Protein AF-A0A8K0EGM2-F1 (afdb_monomer_lite)

Radius of gyration: 23.29 Å; chains: 1; bounding box: 53×52×66 Å

Structure (mmCIF, N/CA/C/O backbone):
data_AF-A0A8K0EGM2-F1
#
_entry.id   AF-A0A8K0EGM2-F1
#
loop_
_atom_site.group_PDB
_atom_site.id
_atom_site.type_symbol
_atom_site.label_atom_id
_atom_site.label_alt_id
_atom_site.label_comp_id
_atom_site.label_asym_id
_atom_site.label_entity_id
_atom_site.label_seq_id
_atom_site.pdbx_PDB_ins_code
_atom_site.Cartn_x
_atom_site.Cartn_y
_atom_site.Cartn_z
_atom_site.occupancy
_atom_site.B_iso_or_equiv
_atom_site.auth_seq_id
_atom_site.auth_comp_id
_atom_site.auth_asym_id
_atom_site.auth_atom_id
_atom_site.pdbx_PDB_model_num
ATOM 1 N N . MET A 1 1 ? 12.859 -25.794 12.301 1.00 21.45 1 MET A N 1
ATOM 2 C CA . MET A 1 1 ? 13.015 -24.979 13.523 1.00 21.45 1 MET A CA 1
ATOM 3 C C . MET A 1 1 ? 12.259 -23.668 13.299 1.00 21.45 1 MET A C 1
ATOM 5 O O . MET A 1 1 ? 12.673 -22.890 12.458 1.00 21.45 1 MET A O 1
ATOM 9 N N . THR A 1 2 ? 11.108 -23.520 13.972 1.00 23.45 2 THR A N 1
ATOM 10 C CA . THR A 1 2 ? 10.285 -22.299 14.176 1.00 23.45 2 THR A CA 1
ATOM 11 C C . THR A 1 2 ? 9.941 -21.400 12.979 1.00 23.45 2 THR A C 1
ATOM 13 O O . THR A 1 2 ? 10.702 -20.510 12.618 1.00 23.45 2 THR A O 1
ATOM 16 N N . ILE A 1 3 ? 8.717 -21.601 12.475 1.00 27.25 3 ILE A N 1
ATOM 17 C CA . ILE A 1 3 ? 7.708 -20.589 12.113 1.00 27.25 3 ILE A CA 1
ATOM 18 C C . ILE A 1 3 ? 8.224 -19.147 12.317 1.00 27.25 3 ILE A C 1
ATOM 20 O O . ILE A 1 3 ? 8.281 -18.659 13.448 1.00 27.25 3 ILE A O 1
ATOM 24 N N . GLN A 1 4 ? 8.586 -18.441 11.242 1.00 35.38 4 GLN A N 1
ATOM 25 C CA . GLN A 1 4 ? 8.653 -16.978 11.283 1.00 35.38 4 GLN A CA 1
ATOM 26 C C . GLN A 1 4 ? 7.214 -16.470 11.344 1.00 35.38 4 GLN A C 1
ATOM 28 O O . GLN A 1 4 ? 6.515 -16.323 10.349 1.00 35.38 4 GLN A O 1
ATOM 33 N N . HIS A 1 5 ? 6.767 -16.366 12.589 1.00 42.16 5 HIS A N 1
ATOM 34 C CA . HIS A 1 5 ? 5.415 -16.099 13.028 1.00 42.16 5 HIS A CA 1
ATOM 35 C C . HIS A 1 5 ? 4.854 -14.791 12.475 1.00 42.16 5 HIS A C 1
ATOM 37 O O . HIS A 1 5 ? 5.473 -13.734 12.600 1.00 42.16 5 HIS A O 1
ATOM 43 N N . PHE A 1 6 ? 3.592 -14.862 12.052 1.00 48.81 6 PHE A N 1
ATOM 44 C CA . PHE A 1 6 ? 2.594 -13.849 12.383 1.00 48.81 6 PHE A CA 1
ATOM 45 C C . PHE A 1 6 ? 2.884 -13.251 13.757 1.00 48.81 6 PHE A C 1
ATOM 47 O O . PHE A 1 6 ? 2.692 -13.910 14.777 1.00 48.81 6 PHE A O 1
ATOM 54 N N . ASN A 1 7 ? 3.373 -12.014 13.800 1.00 57.53 7 ASN A N 1
ATOM 55 C CA . ASN A 1 7 ? 3.611 -11.332 15.063 1.00 57.53 7 ASN A CA 1
ATOM 56 C C . ASN A 1 7 ? 2.659 -10.149 15.236 1.00 57.53 7 ASN A C 1
ATOM 58 O O . ASN A 1 7 ? 3.058 -9.034 15.564 1.00 57.53 7 ASN A O 1
ATOM 62 N N . THR A 1 8 ? 1.363 -10.424 15.076 1.00 61.47 8 THR A N 1
ATOM 63 C CA . THR A 1 8 ? 0.321 -9.609 15.711 1.00 61.47 8 THR A CA 1
ATOM 64 C C . THR A 1 8 ? 0.421 -9.684 17.226 1.00 61.47 8 THR A C 1
ATOM 66 O O . THR A 1 8 ? -0.061 -8.772 17.889 1.00 61.47 8 THR A O 1
ATOM 69 N N . SER A 1 9 ? 1.108 -10.698 17.779 1.00 68.06 9 SER A N 1
ATOM 70 C CA . SER A 1 9 ? 1.248 -10.862 19.222 1.00 68.06 9 SER A CA 1
ATOM 71 C C . SER A 1 9 ? 1.725 -9.582 19.894 1.00 68.06 9 SER A C 1
ATOM 73 O O . SER A 1 9 ? 1.081 -9.145 20.833 1.00 68.06 9 SER A O 1
ATOM 75 N N . ARG A 1 10 ? 2.733 -8.885 19.361 1.00 69.69 10 ARG A N 1
ATOM 76 C CA . ARG A 1 10 ? 3.215 -7.627 19.957 1.00 69.69 10 ARG A CA 1
ATOM 77 C C . ARG A 1 10 ? 2.429 -6.382 19.535 1.00 69.69 10 ARG A C 1
ATOM 79 O O . ARG A 1 10 ? 2.494 -5.362 20.216 1.00 69.69 10 ARG A O 1
ATOM 86 N N . ASN A 1 11 ? 1.684 -6.454 18.436 1.00 70.75 11 ASN A N 1
ATOM 87 C CA . ASN A 1 11 ? 0.958 -5.316 17.868 1.00 70.75 11 ASN A CA 1
ATOM 88 C C . ASN A 1 11 ? -0.487 -5.196 18.365 1.00 70.75 11 ASN A C 1
ATOM 90 O O . ASN A 1 11 ? -1.024 -4.092 18.406 1.00 70.75 11 ASN A O 1
ATOM 94 N N . PHE A 1 12 ? -1.092 -6.320 18.742 1.00 78.56 12 PHE A N 1
ATOM 95 C CA . PHE A 1 12 ? -2.484 -6.448 19.153 1.00 78.56 12 PHE A CA 1
ATOM 96 C C . PHE A 1 12 ? -2.566 -7.366 20.373 1.00 78.56 12 PHE A C 1
ATOM 98 O O . PHE A 1 12 ? -3.042 -8.498 20.288 1.00 78.56 12 PHE A O 1
ATOM 105 N N . VAL A 1 13 ? -2.057 -6.886 21.505 1.00 79.19 13 VAL A N 1
ATOM 106 C CA . VAL A 1 13 ? -2.105 -7.592 22.791 1.00 79.19 13 VAL A CA 1
ATOM 107 C C . VAL A 1 13 ? -3.418 -7.269 23.479 1.00 79.19 13 VAL A C 1
ATOM 109 O O . VAL A 1 13 ? -3.802 -6.100 23.497 1.00 79.19 13 VAL A O 1
ATOM 112 N N . TYR A 1 14 ? -4.077 -8.256 24.086 1.00 81.38 14 TYR A N 1
ATOM 113 C CA . TYR A 1 14 ? -5.216 -7.992 24.967 1.00 81.38 14 TYR A CA 1
ATOM 114 C C . TYR A 1 14 ? -4.829 -6.997 26.063 1.00 81.38 14 TYR A C 1
ATOM 116 O O . TYR A 1 14 ? -3.821 -7.175 26.748 1.00 81.38 14 TYR A O 1
ATOM 124 N N . PHE A 1 15 ? -5.629 -5.947 26.245 1.00 80.31 15 PHE A N 1
ATOM 125 C CA . PHE A 1 15 ? -5.370 -4.959 27.288 1.00 80.31 15 PHE A CA 1
ATOM 126 C C . PHE A 1 15 ? -5.405 -5.586 28.690 1.00 80.31 15 PHE A C 1
ATOM 128 O O . PHE A 1 15 ? -4.570 -5.239 29.525 1.00 80.31 15 PHE A O 1
ATOM 135 N N . ALA A 1 16 ? -6.278 -6.575 28.908 1.00 80.06 16 ALA A N 1
ATOM 136 C CA . ALA A 1 16 ? -6.346 -7.362 30.140 1.00 80.06 16 ALA A CA 1
ATOM 137 C C . ALA A 1 16 ? -4.991 -7.973 30.560 1.00 80.06 16 ALA A C 1
ATOM 139 O O . ALA A 1 16 ? -4.687 -8.044 31.749 1.00 80.06 16 ALA A O 1
ATOM 140 N N . ASP A 1 17 ? -4.127 -8.321 29.601 1.00 79.75 17 ASP A N 1
ATOM 141 C CA . ASP A 1 17 ? -2.829 -8.952 29.867 1.00 79.75 17 ASP A CA 1
ATOM 142 C C . ASP A 1 17 ? -1.686 -7.920 30.049 1.00 79.75 17 ASP A C 1
ATOM 144 O O . ASP A 1 17 ? -0.503 -8.282 30.051 1.00 79.75 17 ASP A O 1
ATOM 148 N N . MET A 1 18 ? -1.986 -6.614 30.151 1.00 77.31 18 MET A N 1
ATOM 149 C CA . MET A 1 18 ? -0.977 -5.548 30.054 1.00 77.31 18 MET A CA 1
ATOM 150 C C . MET A 1 18 ? 0.132 -5.634 31.113 1.00 77.31 18 MET A C 1
ATOM 152 O O . MET A 1 18 ? 1.317 -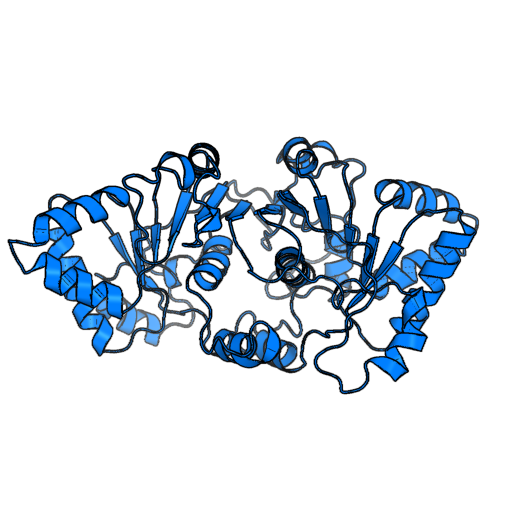5.592 30.766 1.00 77.31 18 MET A O 1
ATOM 156 N N . GLU A 1 19 ? -0.214 -5.732 32.399 1.00 76.19 19 GLU A N 1
ATOM 157 C CA . GLU A 1 19 ? 0.781 -5.728 33.486 1.00 76.19 19 GLU A CA 1
ATOM 158 C C . GLU A 1 19 ? 1.585 -7.038 33.539 1.00 76.19 19 GLU A C 1
ATOM 160 O O . GLU A 1 19 ? 2.807 -7.022 33.733 1.00 76.19 19 GLU A O 1
ATOM 165 N N . GLU A 1 20 ? 0.941 -8.173 33.249 1.00 75.56 20 GLU A N 1
ATOM 166 C CA . GLU A 1 20 ? 1.616 -9.465 33.128 1.00 75.56 20 GLU A CA 1
ATOM 167 C C . GLU A 1 20 ? 2.654 -9.433 31.992 1.00 75.56 20 GLU A C 1
ATOM 169 O O . GLU A 1 20 ? 3.824 -9.785 32.188 1.00 75.56 20 GLU A O 1
ATOM 174 N N . ASN A 1 21 ? 2.275 -8.917 30.820 1.00 74.62 21 ASN A N 1
ATOM 175 C CA . ASN A 1 21 ? 3.163 -8.829 29.664 1.00 74.62 21 ASN A CA 1
ATOM 176 C C . ASN A 1 21 ? 4.283 -7.805 29.854 1.00 74.62 21 ASN A C 1
ATOM 178 O O . ASN A 1 21 ? 5.416 -8.055 29.441 1.00 74.62 21 ASN A O 1
ATOM 182 N N . LYS A 1 22 ? 4.029 -6.685 30.536 1.00 70.69 22 LYS A N 1
ATOM 183 C CA . LYS A 1 22 ? 5.057 -5.685 30.871 1.00 70.69 22 LYS A CA 1
ATOM 184 C C . LYS A 1 22 ? 6.205 -6.298 31.673 1.00 70.69 22 LYS A C 1
ATOM 186 O O . LYS A 1 22 ? 7.367 -6.006 31.395 1.00 70.69 22 LYS A O 1
ATOM 191 N N . SER A 1 23 ? 5.910 -7.180 32.627 1.00 68.12 23 SER A N 1
ATOM 192 C CA . SER A 1 23 ? 6.939 -7.866 33.420 1.00 68.12 23 SER A CA 1
ATOM 193 C C . SER A 1 23 ? 7.681 -8.954 32.621 1.00 68.12 23 SER A C 1
ATOM 195 O O . SER A 1 23 ? 8.916 -9.010 32.646 1.00 68.12 23 SER A O 1
ATOM 197 N N . LYS A 1 24 ? 6.954 -9.771 31.844 1.00 69.06 24 LYS A N 1
ATOM 198 C CA . LYS A 1 24 ? 7.506 -10.873 31.033 1.00 69.06 24 LYS A CA 1
ATOM 199 C C . LYS A 1 24 ? 8.344 -10.387 29.848 1.00 69.06 24 LYS A C 1
ATOM 201 O O . LYS A 1 24 ? 9.405 -10.946 29.562 1.00 69.06 24 LYS A O 1
ATOM 206 N N . CYS A 1 25 ? 7.894 -9.336 29.168 1.00 68.38 25 CYS A N 1
ATOM 207 C CA . CYS A 1 25 ? 8.502 -8.827 27.939 1.00 68.38 25 CYS A CA 1
ATOM 208 C C . CYS A 1 25 ? 9.666 -7.858 28.185 1.00 68.38 25 CYS A C 1
ATOM 210 O O . CYS A 1 25 ? 10.488 -7.679 27.292 1.00 68.38 25 CYS A O 1
ATOM 212 N N . ARG A 1 26 ? 9.805 -7.296 29.396 1.00 63.25 26 ARG A N 1
ATOM 213 C CA . ARG A 1 26 ? 10.964 -6.471 29.790 1.00 63.25 26 ARG A CA 1
ATOM 214 C C . ARG A 1 26 ? 12.250 -7.292 29.984 1.00 63.25 26 ARG A C 1
ATOM 216 O O . ARG A 1 26 ? 13.336 -6.729 29.928 1.00 63.25 26 ARG A O 1
ATOM 223 N N . ARG A 1 27 ? 12.138 -8.612 30.200 1.00 55.00 27 ARG A N 1
ATOM 224 C CA . ARG A 1 27 ? 13.260 -9.519 30.531 1.00 55.00 27 ARG A CA 1
ATOM 225 C C . ARG A 1 27 ? 13.715 -10.450 29.392 1.00 55.00 27 ARG A C 1
ATOM 227 O O . ARG A 1 27 ? 14.748 -11.094 29.536 1.00 55.00 27 ARG A O 1
ATOM 234 N N . ARG A 1 28 ? 12.985 -10.565 28.271 1.00 54.44 28 ARG A N 1
ATOM 235 C CA . ARG A 1 28 ? 13.264 -11.554 27.200 1.00 54.44 28 ARG A CA 1
ATOM 236 C C . ARG A 1 28 ? 13.494 -10.904 25.829 1.00 54.44 28 ARG A C 1
ATOM 238 O O . ARG A 1 28 ? 12.713 -10.058 25.413 1.00 54.44 28 ARG A O 1
ATOM 245 N N . LYS A 1 29 ? 14.509 -11.378 25.082 1.00 53.41 29 LYS A N 1
ATOM 246 C CA . LYS A 1 29 ? 14.828 -10.937 23.699 1.00 53.41 29 LYS A CA 1
ATOM 247 C C . LYS A 1 29 ? 13.751 -11.295 22.656 1.00 53.41 29 LYS A C 1
ATOM 249 O O . LYS A 1 29 ? 13.671 -10.635 21.629 1.00 53.41 29 LYS A O 1
ATOM 254 N N . LYS A 1 30 ? 12.914 -12.309 22.913 1.00 57.31 30 LYS A N 1
ATOM 255 C CA . LYS A 1 30 ? 11.720 -12.652 22.118 1.00 57.31 30 LYS A CA 1
ATOM 256 C C . LYS A 1 30 ? 10.525 -12.746 23.066 1.00 57.31 30 LYS A C 1
ATOM 258 O O . LYS A 1 30 ? 10.491 -13.636 23.913 1.00 57.31 30 LYS A O 1
ATOM 263 N N . CYS A 1 31 ? 9.584 -11.811 22.964 1.00 63.56 31 CYS A N 1
ATOM 264 C CA . CYS A 1 31 ? 8.329 -11.861 23.715 1.00 63.56 31 CYS A CA 1
ATOM 265 C C . CYS A 1 31 ? 7.181 -12.179 22.756 1.00 63.56 31 CYS A C 1
ATOM 267 O O . CYS A 1 31 ? 7.051 -11.526 21.720 1.00 63.56 31 CYS A O 1
ATOM 269 N N . VAL A 1 32 ? 6.427 -13.220 23.113 1.00 68.44 32 VAL A N 1
ATOM 270 C CA . VAL A 1 32 ? 5.263 -13.744 22.397 1.00 68.44 32 VAL A CA 1
ATOM 271 C C . VAL A 1 32 ? 4.085 -13.644 23.354 1.00 68.44 32 VAL A C 1
ATOM 273 O O . VAL A 1 32 ? 4.168 -14.105 24.492 1.00 68.44 32 VAL A O 1
ATOM 276 N N . THR A 1 33 ? 3.019 -13.017 22.892 1.00 74.06 33 THR A N 1
ATOM 277 C CA . THR A 1 33 ? 1.815 -12.682 23.662 1.00 74.06 33 THR A CA 1
ATOM 278 C C . THR A 1 33 ? 0.574 -13.253 22.977 1.00 74.06 33 THR A C 1
ATOM 280 O O . THR A 1 33 ? 0.614 -13.673 21.819 1.00 74.06 33 THR A O 1
ATOM 283 N N . LYS A 1 34 ? -0.551 -13.326 23.690 1.00 80.81 34 LYS A N 1
ATOM 284 C CA . LYS A 1 34 ? -1.825 -13.701 23.066 1.00 80.81 34 LYS A CA 1
ATOM 285 C C . LYS A 1 34 ? -2.393 -12.508 22.298 1.00 80.81 34 LYS A C 1
ATOM 287 O O . LYS A 1 34 ? -2.185 -11.359 22.683 1.00 80.81 34 LYS A O 1
ATOM 292 N N . THR A 1 35 ? -3.108 -12.793 21.216 1.00 83.50 35 THR A N 1
ATOM 293 C CA . THR A 1 35 ? -3.730 -11.780 20.358 1.00 83.50 35 THR A CA 1
ATOM 294 C C . THR A 1 35 ? -5.075 -12.278 19.823 1.00 83.50 35 THR A C 1
ATOM 296 O O . THR A 1 35 ? -5.180 -13.466 19.503 1.00 83.50 35 THR A O 1
ATOM 299 N N . PRO A 1 36 ? -6.103 -11.412 19.721 1.00 84.62 36 PRO A N 1
ATOM 300 C CA . PRO A 1 36 ? -7.358 -11.753 19.049 1.00 84.62 36 PRO A CA 1
ATOM 301 C C . PRO A 1 36 ? -7.232 -11.724 17.519 1.00 84.62 36 PRO A C 1
ATOM 303 O O . PRO A 1 36 ? -8.110 -12.221 16.817 1.00 84.62 36 PRO A O 1
ATOM 306 N N . VAL A 1 37 ? -6.155 -11.141 16.981 1.00 84.56 37 VAL A N 1
ATOM 307 C CA . VAL A 1 37 ? -6.003 -10.895 15.545 1.00 84.56 37 VAL A CA 1
ATOM 308 C C . VAL A 1 37 ? -5.288 -12.067 14.889 1.00 84.56 37 VAL A C 1
ATOM 310 O O . VAL A 1 37 ? -4.094 -12.298 15.104 1.00 84.56 37 VAL A O 1
ATOM 313 N N . ARG A 1 38 ? -6.048 -12.799 14.076 1.00 84.12 38 ARG A N 1
ATOM 314 C CA . ARG A 1 38 ? -5.552 -13.858 13.195 1.00 84.12 38 ARG A CA 1
ATOM 315 C C . ARG A 1 38 ? -5.064 -13.261 11.875 1.00 84.12 38 ARG A C 1
ATOM 317 O O . ARG A 1 38 ? -5.090 -12.050 11.682 1.00 84.12 38 ARG A O 1
ATOM 324 N N . HIS A 1 39 ? -4.612 -14.124 10.981 1.00 74.31 39 HIS A N 1
ATOM 325 C CA . HIS A 1 39 ? -4.304 -13.744 9.614 1.00 74.31 39 HIS A CA 1
ATOM 326 C C . HIS A 1 39 ? -5.524 -13.910 8.701 1.00 74.31 39 HIS A C 1
ATOM 328 O O . HIS A 1 39 ? -6.290 -14.862 8.871 1.00 74.31 39 HIS A O 1
ATOM 334 N N . TYR A 1 40 ? -5.665 -13.026 7.717 1.00 79.56 40 TYR A N 1
ATOM 335 C CA . TYR A 1 40 ? -6.781 -12.978 6.773 1.00 79.56 40 TYR A CA 1
ATOM 336 C C . TYR A 1 40 ? -6.266 -12.822 5.338 1.00 79.56 40 TYR A C 1
ATOM 338 O O . TYR A 1 40 ? -5.202 -12.253 5.111 1.00 79.56 40 TYR A O 1
ATOM 346 N N . ARG A 1 41 ? -7.012 -13.332 4.352 1.00 74.25 41 ARG A N 1
ATOM 347 C CA . ARG A 1 41 ? -6.594 -13.253 2.946 1.00 74.25 41 ARG A CA 1
ATOM 348 C C . ARG A 1 41 ? -6.814 -11.843 2.399 1.00 74.25 41 ARG A C 1
ATOM 350 O O . ARG A 1 41 ? -5.895 -11.247 1.852 1.00 74.25 41 ARG A O 1
ATOM 357 N N . THR A 1 42 ? -8.004 -11.284 2.578 1.00 76.25 42 THR A N 1
ATOM 358 C CA . THR A 1 42 ? -8.340 -9.936 2.100 1.00 76.25 42 THR A CA 1
ATOM 359 C C . THR A 1 42 ? -8.712 -9.017 3.255 1.00 76.25 42 THR A C 1
ATOM 361 O O . THR A 1 42 ? -9.523 -9.364 4.114 1.00 76.25 42 THR A O 1
ATOM 364 N N . CYS A 1 43 ? -8.129 -7.820 3.275 1.00 85.00 43 CYS A N 1
ATOM 365 C CA . CYS A 1 43 ? -8.437 -6.806 4.271 1.00 85.00 43 CYS A CA 1
ATOM 366 C C . CYS A 1 43 ? -8.792 -5.470 3.626 1.00 85.00 43 CYS A C 1
ATOM 368 O O . CYS A 1 43 ? -8.057 -4.981 2.770 1.00 85.00 43 CYS A O 1
ATOM 370 N N . ALA A 1 44 ? -9.869 -4.841 4.095 1.00 85.25 44 ALA A N 1
ATOM 371 C CA . ALA A 1 44 ? -10.192 -3.460 3.755 1.00 85.25 44 ALA A CA 1
ATOM 372 C C . ALA A 1 44 ? -9.792 -2.531 4.901 1.00 85.25 44 ALA A C 1
ATOM 374 O O . ALA A 1 44 ? -10.122 -2.783 6.062 1.00 85.25 44 ALA A O 1
ATOM 375 N N . ILE A 1 45 ? -9.115 -1.433 4.576 1.00 85.81 45 ILE A N 1
ATOM 376 C CA . ILE A 1 45 ? -8.816 -0.362 5.527 1.00 85.81 45 ILE A CA 1
ATOM 377 C C . ILE A 1 45 ? -9.618 0.868 5.122 1.00 85.81 45 ILE A C 1
ATOM 379 O O . ILE A 1 45 ? -9.361 1.484 4.086 1.00 85.81 45 ILE A O 1
ATOM 383 N N . VAL A 1 46 ? -10.591 1.224 5.959 1.00 82.94 46 VAL A N 1
ATOM 384 C CA . VAL A 1 46 ? -11.582 2.264 5.671 1.00 82.94 46 VAL A CA 1
ATOM 385 C C . VAL A 1 46 ? -11.264 3.508 6.493 1.00 82.94 46 VAL A C 1
ATOM 387 O O . VAL A 1 46 ? -11.417 3.525 7.717 1.00 82.94 46 VAL A O 1
ATOM 390 N N . GLY A 1 47 ? -10.778 4.548 5.813 1.00 76.19 47 GLY A N 1
ATOM 391 C CA . GLY A 1 47 ? -10.577 5.872 6.398 1.00 76.19 47 GLY A CA 1
ATOM 392 C C . GLY A 1 47 ? -11.881 6.669 6.528 1.00 76.19 47 GLY A C 1
ATOM 393 O O . GLY A 1 47 ? -12.934 6.250 6.066 1.00 76.19 47 GLY A O 1
ATOM 394 N N . ASN A 1 48 ? -11.793 7.863 7.121 1.00 73.88 48 ASN A N 1
ATOM 395 C CA . ASN A 1 48 ? -12.964 8.703 7.433 1.00 73.88 48 ASN A CA 1
ATOM 396 C C . ASN A 1 48 ? -13.131 9.861 6.432 1.00 73.88 48 ASN A C 1
ATOM 398 O O . ASN A 1 48 ? -13.635 10.925 6.785 1.00 73.88 48 ASN A O 1
ATOM 402 N N . GLY A 1 49 ? -12.600 9.711 5.217 1.00 59.75 49 GLY A N 1
ATOM 403 C CA . GLY A 1 49 ? -12.651 10.753 4.193 1.00 59.75 49 GLY A CA 1
ATOM 404 C C . GLY A 1 49 ? -14.060 10.905 3.622 1.00 59.75 49 GLY A C 1
ATOM 405 O O . GLY A 1 49 ? -14.711 9.912 3.313 1.00 59.75 49 GLY A O 1
ATOM 406 N N . GLY A 1 50 ? -14.512 12.146 3.425 1.00 57.41 50 GLY A N 1
ATOM 407 C CA . GLY A 1 50 ? -15.847 12.443 2.888 1.00 57.41 50 GLY A CA 1
ATOM 408 C C . GLY A 1 50 ? -16.091 11.975 1.447 1.00 57.41 50 GLY A C 1
ATOM 409 O O . GLY A 1 50 ? -17.231 12.014 1.007 1.00 57.41 50 GLY A O 1
ATOM 410 N N . ILE A 1 51 ? -15.067 11.504 0.718 1.00 54.59 51 ILE A N 1
ATOM 411 C CA . ILE A 1 51 ? -15.244 10.946 -0.637 1.00 54.59 51 ILE A CA 1
ATOM 412 C C . ILE A 1 51 ? -16.088 9.672 -0.647 1.00 54.59 51 ILE A C 1
ATOM 414 O O . ILE A 1 51 ? -16.667 9.330 -1.671 1.00 54.59 51 ILE A O 1
ATOM 418 N N . LEU A 1 52 ? -16.150 8.957 0.480 1.00 59.44 52 LEU A N 1
ATOM 419 C CA . LEU A 1 52 ? -16.973 7.759 0.557 1.00 59.44 52 LEU A CA 1
ATOM 420 C C . LEU A 1 52 ? -18.457 8.105 0.394 1.00 59.44 52 LEU A C 1
ATOM 422 O O . LEU A 1 52 ? -19.207 7.261 -0.078 1.00 59.44 52 LEU A O 1
ATOM 426 N N . LEU A 1 53 ? -18.876 9.336 0.701 1.00 68.69 53 LEU A N 1
ATOM 427 C CA . LEU A 1 53 ? -20.263 9.767 0.546 1.00 68.69 53 LEU A CA 1
ATOM 428 C C . LEU A 1 53 ? -20.717 9.652 -0.915 1.00 68.69 53 LEU A C 1
ATOM 430 O O . LEU A 1 53 ? -20.094 10.205 -1.819 1.00 68.69 53 LEU A O 1
ATOM 434 N N . ASN A 1 54 ? -21.833 8.957 -1.127 1.00 69.25 54 ASN A N 1
ATOM 435 C CA . ASN A 1 54 ? -22.408 8.604 -2.426 1.00 69.25 54 ASN A CA 1
ATOM 436 C C . ASN A 1 54 ? -21.523 7.709 -3.319 1.00 69.25 54 ASN A C 1
ATOM 438 O O . ASN A 1 54 ? -21.832 7.536 -4.500 1.00 69.25 54 ASN A O 1
ATOM 442 N N . SER A 1 55 ? -20.449 7.114 -2.792 1.00 71.88 55 SER A N 1
ATOM 443 C CA . SER A 1 55 ? -19.558 6.225 -3.557 1.00 71.88 55 SER A CA 1
ATOM 444 C C . SER A 1 55 ? -20.185 4.869 -3.888 1.00 71.88 55 SER A C 1
ATOM 446 O O . SER A 1 55 ? -19.795 4.230 -4.864 1.00 71.88 55 SER A O 1
ATOM 448 N N . SER A 1 56 ? -21.158 4.421 -3.089 1.00 77.06 56 SER A N 1
ATOM 449 C CA . SER A 1 56 ? -21.715 3.064 -3.130 1.00 77.06 56 SER A CA 1
ATOM 450 C C . SER A 1 56 ? -20.679 1.938 -2.931 1.00 77.06 56 SER A C 1
ATOM 452 O O . SER A 1 56 ? -20.927 0.796 -3.319 1.00 77.06 56 SER A O 1
ATOM 454 N N . CYS A 1 57 ? -19.529 2.230 -2.308 1.00 77.19 57 CYS A N 1
ATOM 455 C CA . CYS A 1 57 ? -18.465 1.255 -2.032 1.00 77.19 57 CYS A CA 1
ATOM 456 C C . CYS A 1 57 ? -18.808 0.233 -0.935 1.00 77.19 57 CYS A C 1
ATOM 458 O O . CYS A 1 57 ? -18.023 -0.682 -0.685 1.00 77.19 57 CYS A O 1
ATOM 460 N N . GLY A 1 58 ? -19.955 0.350 -0.261 1.00 83.88 58 GLY A N 1
ATOM 461 C CA . GLY A 1 58 ? -20.213 -0.407 0.959 1.00 83.88 58 GLY A CA 1
ATOM 462 C C . GLY A 1 58 ? -20.223 -1.922 0.768 1.00 83.88 58 GLY A C 1
ATOM 463 O O . GLY A 1 58 ? -19.641 -2.645 1.574 1.00 83.88 58 GLY A O 1
ATOM 464 N N . ASN A 1 59 ? -20.793 -2.400 -0.339 1.00 80.50 59 ASN A N 1
ATOM 465 C CA . ASN A 1 59 ? -20.785 -3.827 -0.667 1.00 80.50 59 ASN A CA 1
ATOM 466 C C . ASN A 1 59 ? -19.367 -4.338 -0.965 1.00 80.50 59 ASN A C 1
ATOM 468 O O . ASN A 1 59 ? -19.011 -5.430 -0.539 1.00 80.50 59 ASN A O 1
ATOM 472 N N . GLU A 1 60 ? -18.548 -3.550 -1.664 1.00 77.50 60 GLU A N 1
ATOM 473 C CA . GLU A 1 60 ? -17.157 -3.901 -1.977 1.00 77.50 60 GLU A CA 1
ATOM 474 C C . GLU A 1 60 ? -16.311 -4.015 -0.700 1.00 77.50 60 GLU A C 1
ATOM 476 O O . GLU A 1 60 ? -15.565 -4.978 -0.518 1.00 77.50 60 GLU A O 1
ATOM 481 N N . ILE A 1 61 ? -16.479 -3.071 0.230 1.00 83.50 61 ILE A N 1
ATOM 482 C CA . ILE A 1 61 ? -15.829 -3.103 1.546 1.00 83.50 61 ILE A CA 1
ATOM 483 C C . ILE A 1 61 ? -16.244 -4.369 2.308 1.00 83.50 61 ILE A C 1
ATOM 485 O O . ILE A 1 61 ? -15.385 -5.108 2.794 1.00 83.50 61 ILE A O 1
ATOM 489 N N . ASP A 1 62 ? -17.544 -4.659 2.356 1.00 88.31 62 ASP A N 1
ATOM 490 C CA . ASP A 1 62 ? -18.095 -5.808 3.079 1.00 88.31 62 ASP A CA 1
ATOM 491 C C . ASP A 1 62 ? -17.728 -7.165 2.457 1.00 88.31 62 ASP A C 1
ATOM 493 O O . ASP A 1 62 ? -17.839 -8.189 3.133 1.00 88.31 62 ASP A O 1
ATOM 497 N N . CYS A 1 63 ? -17.241 -7.211 1.215 1.00 87.94 63 CYS A N 1
ATOM 498 C CA . CYS A 1 63 ? -16.742 -8.441 0.594 1.00 87.94 63 CYS A CA 1
ATOM 499 C C . CYS A 1 63 ? -15.389 -8.915 1.158 1.00 87.94 63 CYS A C 1
ATOM 501 O O . CYS A 1 63 ? -15.047 -10.081 0.980 1.00 87.94 63 CYS A O 1
ATOM 503 N N . HIS A 1 64 ? -14.631 -8.061 1.855 1.00 87.31 64 HIS A N 1
ATOM 504 C CA . HIS A 1 64 ? -13.321 -8.427 2.407 1.00 87.31 64 HIS A CA 1
ATOM 505 C C . HIS A 1 64 ? -13.452 -9.331 3.645 1.00 87.31 64 HIS A C 1
ATOM 507 O O . HIS A 1 64 ? -14.401 -9.200 4.425 1.00 87.31 64 HIS A O 1
ATOM 513 N N . ASP A 1 65 ? -12.479 -10.219 3.871 1.00 88.81 65 ASP A N 1
ATOM 514 C CA . ASP A 1 65 ? -12.471 -11.136 5.025 1.00 88.81 65 ASP A CA 1
ATOM 515 C C . ASP A 1 65 ? -12.358 -10.382 6.358 1.00 88.81 65 ASP A C 1
ATOM 517 O O . ASP A 1 65 ? -12.917 -10.816 7.367 1.00 88.81 65 ASP A O 1
ATOM 521 N N . TYR A 1 66 ? -11.645 -9.250 6.361 1.00 91.94 66 TYR A N 1
ATOM 522 C CA . TYR A 1 66 ? -11.423 -8.433 7.551 1.00 91.94 66 TYR A CA 1
ATOM 523 C C . TYR A 1 66 ? -11.484 -6.929 7.253 1.00 91.94 66 TYR A C 1
ATOM 525 O O . TYR A 1 66 ? -10.757 -6.423 6.403 1.00 91.94 66 TYR A O 1
ATOM 533 N N . VAL A 1 67 ? -12.312 -6.181 7.985 1.00 92.94 67 VAL A N 1
ATOM 534 C CA . VAL A 1 67 ? -12.463 -4.727 7.800 1.00 92.94 67 VAL A CA 1
ATOM 535 C C . VAL A 1 67 ? -11.914 -3.965 9.003 1.00 92.94 67 VAL A C 1
ATOM 537 O O . VAL A 1 67 ? -12.353 -4.168 10.139 1.00 92.94 67 VAL A O 1
ATOM 540 N N . ILE A 1 68 ? -10.961 -3.067 8.739 1.00 91.75 68 ILE A N 1
ATOM 541 C CA . ILE A 1 68 ? -10.301 -2.197 9.715 1.00 91.75 68 ILE A CA 1
ATOM 542 C C . ILE A 1 68 ? -10.792 -0.761 9.512 1.00 91.75 68 ILE A C 1
ATOM 544 O O . ILE A 1 68 ? -10.507 -0.135 8.491 1.00 91.75 68 ILE A O 1
ATOM 548 N N . ARG A 1 69 ? -11.494 -0.213 10.503 1.00 90.50 69 ARG A N 1
ATOM 549 C CA . ARG A 1 69 ? -11.969 1.177 10.523 1.00 90.50 69 ARG A CA 1
ATOM 550 C C . ARG A 1 69 ? -11.111 2.061 11.414 1.00 90.50 69 ARG A C 1
ATOM 552 O O . ARG A 1 69 ? -10.380 1.595 12.291 1.00 90.50 69 ARG A O 1
ATOM 559 N N . ILE A 1 70 ? -11.211 3.367 11.198 1.00 84.94 70 ILE A N 1
ATOM 560 C CA . ILE A 1 70 ? -10.387 4.354 11.886 1.00 84.94 70 ILE A CA 1
ATOM 561 C C . ILE A 1 70 ? -11.225 5.206 12.843 1.00 84.94 70 ILE A C 1
ATOM 563 O O . ILE A 1 70 ? -12.172 5.873 12.446 1.00 84.94 70 ILE A O 1
ATOM 567 N N . ASN A 1 71 ? -10.820 5.256 14.112 1.00 83.81 71 ASN A N 1
ATOM 568 C CA . ASN A 1 71 ? -11.370 6.132 15.153 1.00 83.81 71 ASN A CA 1
ATOM 569 C C . ASN A 1 71 ? -12.893 5.990 15.350 1.00 83.81 71 ASN A C 1
ATOM 571 O O . ASN A 1 71 ? -13.561 7.012 15.458 1.00 83.81 71 ASN A O 1
ATOM 575 N N . MET A 1 72 ? -13.430 4.759 15.379 1.00 85.81 72 MET A N 1
ATOM 576 C CA . MET A 1 72 ? -14.882 4.485 15.474 1.00 85.81 72 MET A CA 1
ATOM 577 C C . MET A 1 72 ? -15.738 5.400 14.584 1.00 85.81 72 MET A C 1
ATOM 579 O O . MET A 1 72 ? -16.702 6.009 15.040 1.00 85.81 72 MET A O 1
ATOM 583 N N . ALA A 1 73 ? -15.360 5.528 13.312 1.00 83.31 73 ALA A N 1
ATOM 584 C CA . ALA A 1 73 ? -16.161 6.273 12.352 1.00 83.31 73 ALA A CA 1
ATOM 585 C C . ALA A 1 73 ? -17.606 5.741 12.303 1.00 83.31 73 ALA A C 1
ATOM 587 O O . ALA A 1 73 ? -17.790 4.519 12.345 1.00 83.31 73 ALA A O 1
ATOM 588 N N . PRO A 1 74 ? -18.612 6.626 12.193 1.00 83.62 74 PRO A N 1
ATOM 589 C CA . PRO A 1 74 ? -20.001 6.209 12.119 1.00 83.62 74 PRO A CA 1
ATOM 590 C C . PRO A 1 74 ? -20.247 5.381 10.856 1.00 83.62 74 PRO A C 1
ATOM 592 O O . PRO A 1 74 ? -19.780 5.718 9.769 1.00 83.62 74 PRO A O 1
ATOM 595 N N . VAL A 1 75 ? -20.992 4.291 11.027 1.00 88.81 75 VAL A N 1
ATOM 596 C CA . VAL A 1 75 ? -21.439 3.410 9.939 1.00 88.81 75 VAL A CA 1
ATOM 597 C C . VAL A 1 75 ? -22.937 3.573 9.686 1.00 88.81 75 VAL A C 1
ATOM 599 O O . VAL A 1 75 ? -23.365 3.557 8.534 1.00 88.81 75 VAL A O 1
ATOM 602 N N . LYS A 1 76 ? -23.718 3.781 10.755 1.00 87.12 76 LYS A N 1
ATOM 603 C CA . LYS A 1 76 ? -25.168 3.971 10.682 1.00 87.12 76 LYS A CA 1
ATOM 604 C C . LYS A 1 76 ? -25.515 5.145 9.765 1.00 87.12 76 LYS A C 1
ATOM 606 O O . LYS A 1 76 ? -24.945 6.225 9.920 1.00 87.12 76 LYS A O 1
ATOM 611 N N . ASN A 1 77 ? -26.459 4.929 8.853 1.00 88.88 77 ASN A N 1
ATOM 612 C CA . ASN A 1 77 ? -26.891 5.848 7.789 1.00 88.88 77 ASN A CA 1
ATOM 613 C C . ASN A 1 77 ? -25.889 6.051 6.634 1.00 88.88 77 ASN A C 1
ATOM 615 O O . ASN A 1 77 ? -26.187 6.799 5.704 1.00 88.88 77 ASN A O 1
ATOM 619 N N . TYR A 1 78 ? -24.725 5.397 6.664 1.00 88.25 78 TYR A N 1
ATOM 620 C CA . TYR A 1 78 ? -23.699 5.463 5.616 1.00 88.25 78 TYR A CA 1
ATOM 621 C C . TYR A 1 78 ? -23.371 4.079 5.033 1.00 88.25 78 TYR A C 1
ATOM 623 O O . TYR A 1 78 ? -22.436 3.937 4.250 1.00 88.25 78 TYR A O 1
ATOM 631 N N . GLU A 1 79 ? -24.131 3.040 5.378 1.00 91.75 79 GLU A N 1
ATOM 632 C CA . GLU A 1 79 ? -23.848 1.634 5.068 1.00 91.75 79 GLU A CA 1
ATOM 633 C C . GLU A 1 79 ? -23.677 1.378 3.571 1.00 91.75 79 GLU A C 1
ATOM 635 O O . GLU A 1 79 ? -22.822 0.590 3.171 1.00 91.75 79 GLU A O 1
ATOM 640 N N . LYS A 1 80 ? -24.470 2.068 2.742 1.00 84.44 80 LYS A N 1
ATOM 641 C CA . LYS A 1 80 ? -24.387 1.989 1.278 1.00 84.44 80 LYS A CA 1
ATOM 642 C C . LYS A 1 80 ? -22.984 2.330 0.767 1.00 84.44 80 LYS A C 1
ATOM 644 O O . LYS A 1 80 ? -22.514 1.746 -0.204 1.00 84.44 80 LYS A O 1
ATOM 649 N N . ASP A 1 81 ? -22.324 3.259 1.438 1.00 75.81 81 ASP A N 1
ATOM 650 C CA . ASP A 1 81 ? -21.070 3.866 1.024 1.00 75.81 81 ASP A CA 1
ATOM 651 C C . ASP A 1 81 ? -19.864 3.258 1.735 1.00 75.81 81 ASP A C 1
ATOM 653 O O . ASP A 1 81 ? -18.837 3.000 1.112 1.00 75.81 81 ASP A O 1
ATOM 657 N N . VAL A 1 82 ? -19.986 3.006 3.041 1.00 84.75 82 VAL A N 1
ATOM 658 C CA . VAL A 1 82 ? -18.860 2.582 3.885 1.00 84.75 82 VAL A CA 1
ATOM 659 C C . VAL A 1 82 ? -18.939 1.127 4.330 1.00 84.75 82 VAL A C 1
ATOM 661 O O . VAL A 1 82 ? -18.010 0.659 4.989 1.00 84.75 82 VAL A O 1
ATOM 664 N N . GLY A 1 83 ? -20.015 0.415 3.994 1.00 89.31 83 GLY A N 1
ATOM 665 C CA . GLY A 1 83 ? -20.242 -0.979 4.379 1.00 89.31 83 GLY A CA 1
ATOM 666 C C . GLY A 1 83 ? -20.663 -1.117 5.839 1.00 89.31 83 GLY A C 1
ATOM 667 O O . GLY A 1 83 ? -20.551 -0.174 6.619 1.00 89.31 83 GLY A O 1
ATOM 668 N N . ARG A 1 84 ? -21.141 -2.300 6.222 1.00 92.25 84 ARG A N 1
ATOM 669 C CA . ARG A 1 84 ? -21.598 -2.647 7.579 1.00 92.25 84 ARG A CA 1
ATOM 670 C C . ARG A 1 84 ? -20.558 -3.415 8.383 1.00 92.25 84 ARG A C 1
ATOM 672 O O . ARG A 1 84 ? -20.538 -3.320 9.609 1.00 92.25 84 ARG A O 1
ATOM 679 N N . LYS A 1 85 ? -19.695 -4.182 7.718 1.00 93.19 85 LYS A N 1
ATOM 680 C CA . LYS A 1 85 ? -18.716 -5.055 8.367 1.00 93.19 85 LYS A CA 1
ATOM 681 C C . LYS A 1 85 ? -17.649 -4.209 9.065 1.00 93.19 85 LYS A C 1
ATOM 683 O O . LYS A 1 85 ? -17.062 -3.306 8.467 1.00 93.19 85 LYS A O 1
ATOM 688 N N . THR A 1 86 ? -17.382 -4.520 10.332 1.00 93.81 86 THR A N 1
ATOM 689 C CA . THR A 1 86 ? -16.243 -3.983 11.087 1.00 93.81 86 THR A CA 1
ATOM 690 C C . THR A 1 86 ? -15.680 -5.087 11.962 1.00 93.81 86 THR A C 1
ATOM 692 O O . THR A 1 86 ? -16.327 -5.533 12.902 1.00 93.81 86 THR A O 1
ATOM 695 N N . ASN A 1 87 ? -14.458 -5.526 11.675 1.00 94.62 87 ASN A N 1
ATOM 696 C CA . ASN A 1 87 ? -13.780 -6.512 12.513 1.00 94.62 87 ASN A CA 1
ATOM 697 C C . ASN A 1 87 ? -12.807 -5.844 13.486 1.00 94.62 87 ASN A C 1
ATOM 699 O O . ASN A 1 87 ? -12.579 -6.341 14.586 1.00 94.62 87 ASN A O 1
ATOM 703 N N . MET A 1 88 ? -12.243 -4.700 13.101 1.00 93.19 88 MET A N 1
ATOM 704 C CA . MET A 1 88 ? -11.386 -3.897 13.960 1.00 93.19 88 MET A CA 1
ATOM 705 C C . MET A 1 88 ? -11.673 -2.415 13.775 1.00 93.19 88 MET A C 1
ATOM 707 O O . MET A 1 88 ? -11.900 -1.955 12.660 1.00 93.19 88 MET A O 1
ATOM 711 N N . THR A 1 89 ? -11.574 -1.645 14.852 1.00 91.44 89 THR A N 1
ATOM 712 C CA . THR A 1 89 ? -11.510 -0.187 14.779 1.00 91.44 89 THR A CA 1
ATOM 713 C C . THR A 1 89 ? -10.376 0.342 15.648 1.00 91.44 89 THR A C 1
ATOM 715 O O . THR A 1 89 ? -10.205 -0.071 16.797 1.00 91.44 89 THR A O 1
ATOM 718 N N . THR A 1 90 ? -9.544 1.230 15.102 1.00 87.56 90 THR A N 1
ATOM 719 C CA . THR A 1 90 ? -8.507 1.883 15.913 1.00 87.56 90 THR A CA 1
ATOM 720 C C . THR A 1 90 ? -9.128 2.999 16.742 1.00 87.56 90 THR A C 1
ATOM 722 O O . THR A 1 90 ? -9.991 3.699 16.226 1.00 87.56 90 THR A O 1
ATOM 725 N N . VAL A 1 91 ? -8.638 3.277 17.946 1.00 85.94 91 VAL A N 1
ATOM 726 C CA . VAL A 1 91 ? -9.067 4.439 18.746 1.00 85.94 91 VAL A CA 1
ATOM 727 C C . VAL A 1 91 ? -7.892 5.344 19.101 1.00 85.94 91 VAL A C 1
ATOM 729 O O . VAL A 1 91 ? -6.745 4.907 19.213 1.00 85.94 91 VAL A O 1
ATOM 732 N N . ASN A 1 92 ? -8.174 6.635 19.270 1.00 81.00 92 ASN A N 1
ATOM 733 C CA . ASN A 1 92 ? -7.224 7.604 19.812 1.00 81.00 92 ASN A CA 1
ATOM 734 C C . ASN A 1 92 ? -7.607 7.983 21.251 1.00 81.00 92 ASN A C 1
ATOM 736 O O . ASN A 1 92 ? -8.728 7.735 21.678 1.00 81.00 92 ASN A O 1
ATOM 740 N N . TRP A 1 93 ? -6.678 8.612 21.978 1.00 79.69 93 TRP A N 1
ATOM 741 C CA . TRP A 1 93 ? -6.839 8.869 23.413 1.00 79.69 93 TRP A CA 1
ATOM 742 C C . TRP A 1 93 ? -8.055 9.745 23.746 1.00 79.69 93 TRP A C 1
ATOM 744 O O . TRP A 1 93 ? -8.717 9.500 24.749 1.00 79.69 93 TRP A O 1
ATOM 754 N N . MET A 1 94 ? -8.359 10.738 22.904 1.00 80.50 94 MET A N 1
ATOM 755 C CA . MET A 1 94 ? -9.490 11.639 23.113 1.00 80.50 94 MET A CA 1
ATOM 756 C C . MET A 1 94 ? -10.803 10.878 22.945 1.00 80.50 94 MET A C 1
ATOM 758 O O . MET A 1 94 ? -11.693 10.978 23.780 1.00 80.50 94 MET A O 1
ATOM 762 N N . LEU A 1 95 ? -10.893 10.052 21.902 1.00 82.69 95 LEU A N 1
ATOM 763 C CA . LEU A 1 95 ? -12.060 9.210 21.667 1.00 82.69 95 LEU A CA 1
ATOM 764 C C . LEU A 1 95 ? -12.262 8.189 22.793 1.00 82.69 95 LEU A C 1
ATOM 766 O O . LEU A 1 95 ? -13.385 8.010 23.242 1.00 82.69 95 LEU A O 1
ATOM 770 N N . THR A 1 96 ? -11.191 7.562 23.295 1.00 83.44 96 THR A N 1
ATOM 771 C CA . THR A 1 96 ? -11.283 6.654 24.451 1.00 83.44 96 THR A CA 1
ATOM 772 C C . THR A 1 96 ? -11.898 7.361 25.661 1.00 83.44 96 THR A C 1
ATOM 774 O O . THR A 1 96 ? -12.753 6.784 26.321 1.00 83.44 96 THR A O 1
ATOM 777 N N . ARG A 1 97 ? -11.519 8.618 25.926 1.00 83.44 97 ARG A N 1
ATOM 778 C CA . ARG A 1 97 ? -12.109 9.415 27.011 1.00 83.44 97 ARG A CA 1
ATOM 779 C C . ARG A 1 97 ? -13.581 9.745 26.780 1.00 83.44 97 ARG A C 1
ATOM 781 O O . ARG A 1 97 ? -14.382 9.526 27.677 1.00 83.44 97 ARG A O 1
ATOM 788 N N . ILE A 1 98 ? -13.935 10.214 25.584 1.00 83.75 98 ILE A N 1
ATOM 789 C CA . ILE A 1 98 ? -15.327 10.549 25.240 1.00 83.75 98 ILE A CA 1
ATOM 790 C C . ILE A 1 98 ? -16.229 9.315 25.378 1.00 83.75 98 ILE A C 1
ATOM 792 O O . ILE A 1 98 ? -17.320 9.410 25.932 1.00 83.75 98 ILE A O 1
ATOM 796 N N . LEU A 1 99 ? -15.764 8.147 24.916 1.00 84.62 99 LEU A N 1
ATOM 797 C CA . LEU A 1 99 ? -16.500 6.890 25.060 1.00 84.62 99 LEU A CA 1
ATOM 798 C C . LEU A 1 99 ? -16.748 6.550 26.531 1.00 84.62 99 LEU A C 1
ATOM 800 O O . LEU A 1 99 ? -17.845 6.132 26.874 1.00 84.62 99 LEU A O 1
ATOM 804 N N . LEU A 1 100 ? -15.762 6.750 27.407 1.00 84.19 100 LEU A N 1
ATOM 805 C CA . LEU A 1 100 ? -15.928 6.512 28.842 1.00 84.19 100 LEU A CA 1
ATOM 806 C C . LEU A 1 100 ? -16.909 7.467 29.507 1.00 84.19 100 LEU A C 1
ATOM 808 O O . LEU A 1 100 ? -17.743 7.022 30.294 1.00 84.19 100 LEU A O 1
ATOM 812 N N . GLU A 1 101 ? -16.781 8.760 29.211 1.00 85.25 101 GLU A N 1
ATOM 813 C CA . GLU A 1 101 ? -17.648 9.804 29.757 1.00 85.25 101 GLU A CA 1
ATOM 814 C C . GLU A 1 101 ? -19.105 9.497 29.382 1.00 85.25 101 GLU A C 1
ATOM 816 O O . GLU A 1 101 ? -19.953 9.385 30.264 1.00 85.25 101 GLU A O 1
ATOM 821 N N . LYS A 1 102 ? -19.366 9.200 28.102 1.00 85.69 102 LYS A N 1
ATOM 822 C CA . LYS A 1 102 ? -20.702 8.826 27.621 1.00 85.69 102 LYS A CA 1
ATOM 823 C C . LYS A 1 102 ? -21.192 7.451 28.105 1.00 85.69 102 LYS A C 1
ATOM 825 O O . LYS A 1 102 ? -22.379 7.266 28.332 1.00 85.69 102 LYS A O 1
ATOM 830 N N . LEU A 1 103 ? -20.316 6.459 28.290 1.00 83.06 103 LEU A N 1
ATOM 831 C CA . LEU A 1 103 ? -20.720 5.150 28.837 1.00 83.06 103 LEU A CA 1
ATOM 832 C C . LEU A 1 103 ? -21.114 5.221 30.317 1.00 83.06 103 LEU A C 1
ATOM 834 O O . LEU A 1 103 ? -21.838 4.340 30.790 1.00 83.06 103 LEU A O 1
ATOM 838 N N . SER A 1 104 ? -20.608 6.221 31.041 1.00 83.12 104 SER A N 1
ATOM 839 C CA . SER A 1 104 ? -20.880 6.431 32.467 1.00 83.12 104 SER A CA 1
ATOM 840 C C . SER A 1 104 ? -22.161 7.232 32.715 1.00 83.12 104 SER A C 1
ATOM 842 O O . SER A 1 104 ? -22.692 7.194 33.821 1.00 83.12 104 SER A O 1
ATOM 844 N N . ASP A 1 105 ? -22.662 7.932 31.698 1.00 85.81 105 ASP A N 1
ATOM 845 C CA . ASP A 1 105 ? -23.883 8.728 31.746 1.00 85.81 105 ASP A CA 1
ATOM 846 C C . ASP A 1 105 ? -25.056 7.950 31.132 1.00 85.81 105 ASP A C 1
ATOM 848 O O . ASP A 1 105 ? -25.070 7.635 29.943 1.00 85.81 105 ASP A O 1
ATOM 852 N N . ASN A 1 106 ? -26.072 7.657 31.948 1.00 83.00 106 ASN A 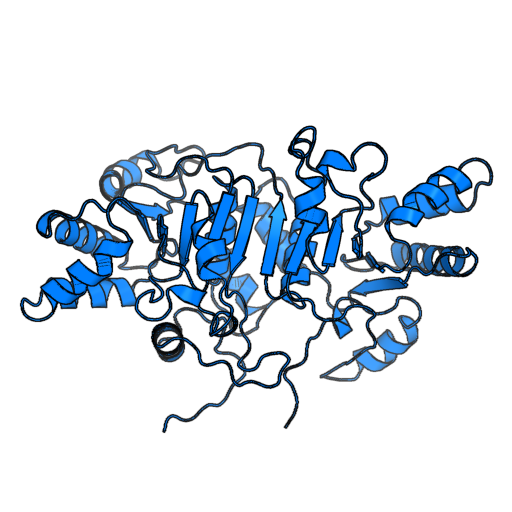N 1
ATOM 853 C CA . ASN A 1 106 ? -27.248 6.895 31.526 1.00 83.00 106 ASN A CA 1
ATOM 854 C C . ASN A 1 106 ? -28.002 7.537 30.350 1.00 83.00 106 ASN A C 1
ATOM 856 O O . ASN A 1 106 ? -28.642 6.811 29.597 1.00 83.00 106 ASN A O 1
ATOM 860 N N . THR A 1 107 ? -27.915 8.858 30.167 1.00 86.12 107 THR A N 1
ATOM 861 C CA . THR A 1 107 ? -28.621 9.561 29.083 1.00 86.12 107 THR A CA 1
ATOM 862 C C . THR A 1 107 ? -27.942 9.405 27.722 1.00 86.12 107 THR A C 1
ATOM 864 O O . THR A 1 107 ? -28.615 9.423 26.695 1.00 86.12 107 THR A O 1
ATOM 867 N N . THR A 1 108 ? -26.619 9.209 27.693 1.00 85.12 108 THR A N 1
ATOM 868 C CA . THR A 1 108 ? -25.825 9.080 26.455 1.00 85.12 108 THR A CA 1
ATOM 869 C C . THR A 1 108 ? -25.322 7.657 26.207 1.00 85.12 108 THR A C 1
ATOM 871 O O . THR A 1 108 ? -24.815 7.344 25.125 1.00 85.12 108 THR A O 1
ATOM 874 N N . ARG A 1 109 ? -25.508 6.759 27.180 1.00 83.88 109 ARG A N 1
ATOM 875 C CA . ARG A 1 109 ? -25.078 5.360 27.121 1.00 83.88 109 ARG A CA 1
ATOM 876 C C . ARG A 1 109 ? -25.656 4.605 25.927 1.00 83.88 109 ARG A C 1
ATOM 878 O O . ARG A 1 109 ? -24.913 3.869 25.281 1.00 83.88 109 ARG A O 1
ATOM 885 N N . GLU A 1 110 ? -26.940 4.776 25.621 1.00 82.62 110 GLU A N 1
ATOM 886 C CA . GLU A 1 110 ? -27.607 4.062 24.520 1.00 82.62 110 GLU A CA 1
ATOM 887 C C . GLU A 1 110 ? -27.011 4.412 23.148 1.00 82.62 110 GLU A C 1
ATOM 889 O O . GLU A 1 110 ? -26.746 3.519 22.346 1.00 82.62 110 GLU A O 1
ATOM 894 N N . GLU A 1 111 ? -26.695 5.688 22.913 1.00 80.38 111 GLU A N 1
ATOM 895 C CA . GLU A 1 111 ? -26.056 6.169 21.678 1.00 80.38 111 GLU A CA 1
ATOM 896 C C . GLU A 1 111 ? -24.680 5.511 21.457 1.00 80.38 111 GLU A C 1
ATOM 898 O O . GLU A 1 111 ? -24.314 5.101 20.348 1.00 80.38 111 GLU A O 1
ATOM 903 N N . VAL A 1 112 ? -23.896 5.380 22.533 1.00 82.88 112 VAL A N 1
ATOM 904 C CA . VAL A 1 112 ? -22.569 4.752 22.465 1.00 82.88 112 VAL A CA 1
ATOM 905 C C . VAL A 1 112 ? -22.673 3.248 22.304 1.00 82.88 112 VAL A C 1
ATOM 907 O O . VAL A 1 112 ? -21.918 2.668 21.526 1.00 82.88 112 VAL A O 1
ATOM 910 N N . VAL A 1 113 ? -23.613 2.617 23.007 1.00 83.00 113 VAL A N 1
ATOM 911 C CA . VAL A 1 113 ? -23.924 1.194 22.853 1.00 83.00 113 VAL A CA 1
ATOM 912 C C . VAL A 1 113 ? -24.275 0.901 21.397 1.00 83.00 113 VAL A C 1
ATOM 914 O O . VAL A 1 113 ? -23.685 -0.003 20.811 1.00 83.00 113 VAL A O 1
ATOM 917 N N . GLU A 1 114 ? -25.139 1.707 20.778 1.00 81.81 114 GLU A N 1
ATOM 918 C CA . GLU A 1 114 ? -25.486 1.568 19.363 1.00 81.81 114 GLU A CA 1
ATOM 919 C C . GLU A 1 114 ? -24.256 1.707 18.449 1.00 81.81 114 GLU A C 1
ATOM 921 O O . GLU A 1 114 ? -24.052 0.899 17.542 1.00 81.81 114 GLU A O 1
ATOM 926 N N . SER A 1 115 ? -23.375 2.670 18.726 1.00 81.12 115 SER A N 1
ATOM 927 C CA . SER A 1 115 ? -22.125 2.837 17.972 1.00 81.12 115 SER A CA 1
ATOM 928 C C . SER A 1 115 ? -21.182 1.631 18.116 1.00 81.12 115 SER A C 1
ATOM 930 O O . SER A 1 115 ? -20.518 1.231 17.154 1.00 81.12 115 SER A O 1
ATOM 932 N N . LEU A 1 116 ? -21.132 1.021 19.304 1.00 86.56 116 LEU A N 1
ATOM 933 C CA . LEU A 1 116 ? -20.315 -0.157 19.605 1.00 86.56 116 LEU A CA 1
ATOM 934 C C . LEU A 1 116 ? -20.864 -1.447 18.978 1.00 86.56 116 LEU A C 1
ATOM 936 O O . LEU A 1 116 ? -20.074 -2.350 18.699 1.00 86.56 116 LEU A O 1
ATOM 940 N N . LEU A 1 117 ? -22.167 -1.528 18.676 1.00 85.69 117 LEU A N 1
ATOM 941 C CA . LEU A 1 117 ? -22.743 -2.682 17.970 1.00 85.69 117 LEU A CA 1
ATOM 942 C C . LEU A 1 117 ? -22.068 -2.927 16.618 1.00 85.69 117 LEU A C 1
ATOM 944 O O . LEU A 1 117 ? -21.894 -4.080 16.227 1.00 85.69 117 LEU A O 1
ATOM 948 N N . SER A 1 118 ? -21.625 -1.862 15.938 1.00 85.50 118 SER A N 1
ATOM 949 C CA . SER A 1 118 ? -20.925 -1.969 14.652 1.00 85.50 118 SER A CA 1
ATOM 950 C C . SER A 1 118 ? -19.642 -2.805 14.717 1.00 85.50 118 SER A C 1
ATOM 952 O O . SER A 1 118 ? -19.242 -3.352 13.694 1.00 85.50 118 SER A O 1
ATOM 954 N N . VAL A 1 119 ? -19.018 -2.923 15.898 1.00 90.62 119 VAL A N 1
ATOM 955 C CA . VAL A 1 119 ? -17.775 -3.674 16.149 1.00 90.62 119 VAL A CA 1
ATOM 956 C C . VAL A 1 119 ? -17.979 -4.825 17.144 1.00 90.62 119 VAL A C 1
ATOM 958 O O . VAL A 1 119 ? -17.012 -5.354 17.693 1.00 90.62 119 VAL A O 1
ATOM 961 N N . ASN A 1 120 ? -19.223 -5.242 17.396 1.00 88.56 120 ASN A N 1
ATOM 962 C CA . ASN A 1 120 ? -19.487 -6.403 18.244 1.00 88.56 120 ASN A CA 1
ATOM 963 C C . ASN A 1 120 ? -18.822 -7.663 17.654 1.00 88.56 120 ASN A C 1
ATOM 965 O O . ASN A 1 120 ? -18.808 -7.853 16.439 1.00 88.56 120 ASN A O 1
ATOM 969 N N . HIS A 1 121 ? -18.248 -8.514 18.508 1.00 89.94 121 HIS A N 1
ATOM 970 C CA . HIS A 1 121 ? -17.350 -9.624 18.134 1.00 89.94 121 HIS A CA 1
ATOM 971 C C . HIS A 1 121 ? -16.028 -9.196 17.472 1.00 89.94 121 HIS A C 1
ATOM 973 O O . HIS A 1 121 ? -15.295 -10.035 16.944 1.00 89.94 121 HIS A O 1
ATOM 979 N N . GLY A 1 122 ? -15.713 -7.901 17.501 1.00 92.88 122 GLY A N 1
ATOM 980 C CA . GLY A 1 122 ? -14.522 -7.315 16.906 1.00 92.88 122 GLY A CA 1
ATOM 981 C C . GLY A 1 122 ? -13.491 -6.835 17.925 1.00 92.88 122 GLY A C 1
ATOM 982 O O . GLY A 1 122 ? -13.498 -7.182 19.111 1.00 92.88 122 GLY A O 1
ATOM 983 N N . VAL A 1 123 ? -12.566 -6.018 17.426 1.00 93.19 123 VAL A N 1
ATOM 984 C CA . VAL A 1 123 ? -11.411 -5.516 18.173 1.00 93.19 123 VAL A CA 1
ATOM 985 C C . VAL A 1 123 ? -11.405 -3.989 18.199 1.00 93.19 123 VAL A C 1
ATOM 987 O O . VAL A 1 123 ? -11.379 -3.340 17.153 1.00 93.19 123 VAL A O 1
ATOM 990 N N . ILE A 1 124 ? -11.331 -3.402 19.392 1.00 92.44 124 ILE A N 1
ATOM 991 C CA . ILE A 1 124 ? -10.991 -1.987 19.574 1.00 92.44 124 ILE A CA 1
ATOM 992 C C . ILE A 1 124 ? -9.501 -1.902 19.888 1.00 92.44 124 ILE A C 1
ATOM 994 O O . ILE A 1 124 ? -9.048 -2.402 20.915 1.00 92.44 124 ILE A O 1
ATOM 998 N N . SER A 1 125 ? -8.720 -1.267 19.011 1.00 89.12 125 SER A N 1
ATOM 999 C CA . SER A 1 125 ? -7.260 -1.245 19.141 1.00 89.12 125 SER A CA 1
ATOM 1000 C C . SER A 1 125 ? -6.691 0.152 19.365 1.00 89.12 125 SER A C 1
ATOM 1002 O O . SER A 1 125 ? -6.906 1.069 18.569 1.00 89.12 125 SER A O 1
ATOM 1004 N N . TYR A 1 126 ? -5.901 0.316 20.426 1.00 86.50 126 TYR A N 1
ATOM 1005 C CA . TYR A 1 126 ? -5.079 1.502 20.637 1.00 86.50 126 TYR A CA 1
ATOM 1006 C C . TYR A 1 126 ? -3.669 1.289 20.073 1.00 86.50 126 TYR A C 1
ATOM 1008 O O . TYR A 1 126 ? -2.872 0.501 20.583 1.00 86.50 126 TYR A O 1
ATOM 1016 N N . VAL A 1 127 ? -3.358 2.025 19.008 1.00 73.00 127 VAL A N 1
ATOM 1017 C CA . VAL A 1 127 ? -2.186 1.784 18.142 1.00 73.00 127 VAL A CA 1
ATOM 1018 C C . VAL A 1 127 ? -1.073 2.836 18.283 1.00 73.00 127 VAL A C 1
ATOM 1020 O O . VAL A 1 127 ? -0.143 2.887 17.475 1.00 73.00 127 VAL A O 1
ATOM 1023 N N . LYS A 1 128 ? -1.183 3.725 19.278 1.00 71.06 128 LYS A N 1
ATOM 1024 C CA . LYS A 1 128 ? -0.201 4.779 19.587 1.00 71.06 128 LYS A CA 1
ATOM 1025 C C . LYS A 1 128 ? 0.531 4.473 20.893 1.00 71.06 128 LYS A C 1
ATOM 1027 O O . LYS A 1 128 ? 0.051 3.696 21.708 1.00 71.06 128 LYS A O 1
ATOM 1032 N N . LYS A 1 129 ? 1.676 5.135 21.117 1.00 65.50 129 LYS A N 1
ATOM 1033 C CA . LYS A 1 129 ? 2.465 4.970 22.348 1.00 65.50 129 LYS A CA 1
ATOM 1034 C C . LYS A 1 129 ? 1.601 5.198 23.586 1.00 65.50 129 LYS A C 1
ATOM 1036 O O . LYS A 1 129 ? 1.150 6.315 23.830 1.00 65.50 129 LYS A O 1
ATOM 1041 N N . THR A 1 130 ? 1.408 4.141 24.369 1.00 64.38 130 THR A N 1
ATOM 1042 C CA . THR A 1 130 ? 0.630 4.180 25.605 1.00 64.38 130 THR A CA 1
ATOM 1043 C C . THR A 1 130 ? 1.375 5.002 26.653 1.00 64.38 130 THR A C 1
ATOM 1045 O O . THR A 1 130 ? 2.479 4.647 27.068 1.00 64.38 130 THR A O 1
ATOM 1048 N N . ILE A 1 131 ? 0.769 6.107 27.078 1.00 68.38 131 ILE A N 1
ATOM 1049 C CA . ILE A 1 131 ? 1.183 6.890 28.250 1.00 68.38 131 ILE A CA 1
ATOM 1050 C C . ILE A 1 131 ? 0.250 6.568 29.419 1.00 68.38 131 ILE A C 1
ATOM 1052 O O . ILE A 1 131 ? -0.859 6.080 29.197 1.00 68.38 131 ILE A O 1
ATOM 1056 N N . ASP A 1 132 ? 0.673 6.838 30.653 1.00 71.44 132 ASP A N 1
ATOM 1057 C CA . ASP A 1 132 ? -0.088 6.443 31.849 1.00 71.44 132 ASP A CA 1
ATOM 1058 C C . ASP A 1 132 ? -1.515 7.008 31.867 1.00 71.44 132 ASP A C 1
ATOM 1060 O O . ASP A 1 132 ? -2.450 6.289 32.206 1.00 71.44 132 ASP A O 1
ATOM 1064 N N . GLN A 1 133 ? -1.707 8.229 31.353 1.00 71.06 133 GLN A N 1
ATOM 1065 C CA . GLN A 1 133 ? -3.028 8.855 31.199 1.00 71.06 133 GLN A CA 1
ATOM 1066 C C . GLN A 1 133 ? -4.012 8.023 30.355 1.00 71.06 133 GLN A C 1
ATOM 1068 O O . GLN A 1 133 ? -5.211 8.036 30.612 1.00 71.06 133 GLN A O 1
ATOM 1073 N N . VAL A 1 134 ? -3.526 7.288 29.348 1.00 78.50 134 VAL A N 1
ATOM 1074 C CA . VAL A 1 134 ? -4.378 6.491 28.447 1.00 78.50 134 VAL A CA 1
ATOM 1075 C C . VAL A 1 134 ? -4.630 5.093 28.998 1.00 78.50 134 VAL A C 1
ATOM 1077 O O . VAL A 1 134 ? -5.666 4.503 28.703 1.00 78.50 134 VAL A O 1
ATOM 1080 N N . LYS A 1 135 ? -3.715 4.562 29.817 1.00 82.38 135 LYS A N 1
ATOM 1081 C CA . LYS A 1 135 ? -3.864 3.224 30.405 1.00 82.38 135 LYS A CA 1
ATOM 1082 C C . LYS A 1 135 ? -5.124 3.130 31.247 1.00 82.38 135 LYS A C 1
ATOM 1084 O O . LYS A 1 135 ? -5.899 2.205 31.046 1.00 82.38 135 LYS A O 1
ATOM 1089 N N . GLU A 1 136 ? -5.356 4.103 32.124 1.00 83.12 136 GLU A N 1
ATOM 1090 C CA . GLU A 1 136 ? -6.554 4.075 32.963 1.00 83.12 136 GLU A CA 1
ATOM 1091 C C . GLU A 1 136 ? -7.824 4.185 32.119 1.00 83.12 136 GLU A C 1
ATOM 1093 O O . GLU A 1 136 ? -8.781 3.452 32.344 1.00 83.12 136 GLU A O 1
ATOM 1098 N N . SER A 1 137 ? -7.800 5.008 31.066 1.00 83.88 137 SER A N 1
ATOM 1099 C CA . SER A 1 137 ? -8.942 5.104 30.155 1.00 83.88 137 SER A CA 1
ATOM 1100 C C . SER A 1 137 ? -9.220 3.772 29.435 1.00 83.88 137 SER A C 1
ATOM 1102 O O . SER A 1 137 ? -10.355 3.315 29.347 1.00 83.88 137 SER A O 1
ATOM 1104 N N . LEU A 1 138 ? -8.187 3.089 28.944 1.00 86.38 138 LEU A N 1
ATOM 1105 C CA . LEU A 1 138 ? -8.359 1.782 28.307 1.00 86.38 138 LEU A CA 1
ATOM 1106 C C . LEU A 1 138 ? -8.812 0.702 29.301 1.00 86.38 138 LEU A C 1
ATOM 1108 O O . LEU A 1 138 ? -9.645 -0.124 28.942 1.00 86.38 138 LEU A O 1
ATOM 1112 N N . ARG A 1 139 ? -8.338 0.746 30.553 1.00 86.69 139 ARG A N 1
ATOM 1113 C CA . ARG A 1 139 ? -8.748 -0.173 31.628 1.00 86.69 139 ARG A CA 1
ATOM 1114 C C . ARG A 1 139 ? -10.224 -0.026 31.972 1.00 86.69 139 ARG A C 1
ATOM 1116 O O . ARG A 1 139 ? -10.945 -1.020 32.069 1.00 86.69 139 ARG A O 1
ATOM 1123 N N . LEU A 1 140 ? -10.676 1.214 32.150 1.00 85.50 140 LEU A N 1
ATOM 1124 C CA . LEU A 1 140 ? -12.080 1.518 32.412 1.00 85.50 140 LEU A CA 1
ATOM 1125 C C . LEU A 1 140 ? -12.967 1.138 31.224 1.00 85.50 140 LEU A C 1
ATOM 1127 O O . LEU A 1 140 ? -14.092 0.683 31.435 1.00 85.50 140 LEU A O 1
ATOM 1131 N N . LEU A 1 141 ? -12.462 1.285 29.994 1.00 86.81 141 LEU A N 1
ATOM 1132 C CA . LEU A 1 141 ? -13.211 0.950 28.787 1.00 86.81 141 LEU A CA 1
ATOM 1133 C C . LEU A 1 141 ? -13.390 -0.563 28.699 1.00 86.81 141 LEU A C 1
ATOM 1135 O O . LEU A 1 141 ? -14.518 -1.025 28.590 1.00 86.81 141 LEU A O 1
ATOM 1139 N N . ASP A 1 142 ? -12.304 -1.320 28.848 1.00 87.50 142 ASP A N 1
ATOM 1140 C CA . ASP A 1 142 ? -12.308 -2.787 28.865 1.00 87.50 142 ASP A CA 1
ATOM 1141 C C . ASP A 1 142 ? -13.261 -3.332 29.945 1.00 87.50 142 ASP A C 1
ATOM 1143 O O . ASP A 1 142 ? -14.142 -4.141 29.663 1.00 87.50 142 ASP A O 1
ATOM 1147 N N . SER A 1 143 ? -13.204 -2.769 31.158 1.00 85.69 143 SER A N 1
ATOM 1148 C CA . SER A 1 143 ? -14.098 -3.144 32.267 1.00 85.69 143 SER A CA 1
ATOM 1149 C C . SER A 1 143 ? -15.569 -2.789 32.011 1.00 85.69 143 SER A C 1
ATOM 1151 O O . SER A 1 143 ? -16.482 -3.458 32.495 1.00 85.69 143 SER A O 1
ATOM 1153 N N . SER A 1 144 ? -15.832 -1.695 31.297 1.00 83.19 144 SER A N 1
ATOM 1154 C CA . SER A 1 144 ? -17.197 -1.257 30.982 1.00 83.19 144 SER A CA 1
ATOM 1155 C C . SER A 1 144 ? -17.801 -2.054 29.830 1.00 83.19 144 SER A C 1
ATOM 1157 O O . SER A 1 144 ? -18.990 -2.362 29.878 1.00 83.19 144 SER A O 1
ATOM 1159 N N . LEU A 1 145 ? -16.980 -2.444 28.853 1.00 84.75 145 LEU A N 1
ATOM 1160 C CA . LEU A 1 145 ? -17.364 -3.348 27.774 1.00 84.75 145 LEU A CA 1
ATOM 1161 C C . LEU A 1 145 ? -17.622 -4.760 28.308 1.00 84.75 145 LEU A C 1
ATOM 1163 O O . LEU A 1 145 ? -18.641 -5.340 27.962 1.00 84.75 145 LEU A O 1
ATOM 1167 N N . ALA A 1 146 ? -16.803 -5.265 29.234 1.00 81.81 146 ALA A N 1
ATOM 1168 C CA . ALA A 1 146 ? -17.025 -6.567 29.870 1.00 81.81 146 ALA A CA 1
ATOM 1169 C C . ALA A 1 146 ? -18.330 -6.644 30.688 1.00 81.81 146 ALA A C 1
ATOM 1171 O O . ALA A 1 146 ? -18.922 -7.711 30.818 1.00 81.81 146 ALA A O 1
ATOM 1172 N N . ARG A 1 147 ? -18.791 -5.513 31.243 1.00 78.06 147 ARG A N 1
ATOM 1173 C CA . ARG A 1 147 ? -20.095 -5.405 31.927 1.00 78.06 147 ARG A CA 1
ATOM 1174 C C . ARG A 1 147 ? -21.272 -5.246 30.967 1.00 78.06 147 ARG A C 1
ATOM 1176 O O . ARG A 1 147 ? -22.417 -5.405 31.378 1.00 78.06 147 ARG A O 1
ATOM 1183 N N . SER A 1 148 ? -21.010 -4.874 29.719 1.00 73.12 148 SER A N 1
ATOM 1184 C CA . SER A 1 148 ? -22.026 -4.869 28.671 1.00 73.12 148 SER A CA 1
ATOM 1185 C C . SER A 1 148 ? -22.143 -6.270 28.067 1.00 73.12 148 SER A C 1
ATOM 1187 O O . SER A 1 148 ? -21.187 -7.035 28.082 1.00 73.12 148 SER A O 1
ATOM 1189 N N . SER A 1 149 ? -23.287 -6.620 27.481 1.00 76.06 149 SER A N 1
ATOM 1190 C CA . SER A 1 149 ? -23.464 -7.892 26.761 1.00 76.06 149 SER A CA 1
ATOM 1191 C C . SER A 1 149 ? -22.701 -7.950 25.422 1.00 76.06 149 SER A C 1
ATOM 1193 O O . SER A 1 149 ? -23.052 -8.737 24.545 1.00 76.06 149 SER A O 1
ATOM 1195 N N . MET A 1 150 ? -21.699 -7.087 25.222 1.00 81.81 150 MET A N 1
ATOM 1196 C CA . MET A 1 150 ? -20.922 -6.978 23.991 1.00 81.81 150 MET A CA 1
ATOM 1197 C C . MET A 1 150 ? -19.642 -7.790 24.093 1.00 81.81 150 MET A C 1
ATOM 1199 O O . MET A 1 150 ? -18.891 -7.694 25.061 1.00 81.81 150 MET A O 1
ATOM 1203 N N . ASN A 1 151 ? -19.348 -8.540 23.040 1.00 88.00 151 ASN A N 1
ATOM 1204 C CA . ASN A 1 151 ? -18.126 -9.318 22.946 1.00 88.00 151 ASN A CA 1
ATOM 1205 C C . ASN A 1 151 ? -17.081 -8.516 22.165 1.00 88.00 151 ASN A C 1
ATOM 1207 O O . ASN A 1 151 ? -16.893 -8.731 20.973 1.00 88.00 151 ASN A O 1
ATOM 1211 N N . ILE A 1 152 ? -16.452 -7.531 22.805 1.00 91.94 152 ILE A N 1
ATOM 1212 C CA . ILE A 1 152 ? -15.462 -6.660 22.158 1.00 91.94 152 ILE A CA 1
ATOM 1213 C C . ILE A 1 152 ? -14.121 -6.824 22.859 1.00 91.94 152 ILE A C 1
ATOM 1215 O O . ILE A 1 152 ? -14.012 -6.626 24.065 1.00 91.94 152 ILE A O 1
ATOM 1219 N N . SER A 1 153 ? -13.080 -7.151 22.092 1.00 92.31 153 SER A N 1
ATOM 1220 C CA . SER A 1 153 ? -11.719 -7.246 22.623 1.00 92.31 153 SER A CA 1
ATOM 1221 C C . SER A 1 153 ? -11.022 -5.891 22.563 1.00 92.31 153 SER A C 1
ATOM 1223 O O . SER A 1 153 ? -10.852 -5.332 21.477 1.00 92.31 153 SER A O 1
ATOM 1225 N N . VAL A 1 154 ? -10.554 -5.379 23.702 1.00 91.06 154 VAL A N 1
ATOM 1226 C CA . VAL A 1 154 ? -9.688 -4.194 23.728 1.00 91.06 154 VAL A CA 1
ATOM 1227 C C . VAL A 1 154 ? -8.234 -4.633 23.600 1.00 91.06 154 VAL A C 1
ATOM 1229 O O . VAL A 1 154 ? -7.741 -5.451 24.379 1.00 91.06 154 VAL A O 1
ATOM 1232 N N . THR A 1 155 ? -7.523 -4.084 22.616 1.00 88.62 155 THR A N 1
ATOM 1233 C CA . THR A 1 155 ? -6.106 -4.385 22.390 1.00 88.62 155 THR A CA 1
ATOM 1234 C C . THR A 1 155 ? -5.234 -3.141 22.403 1.00 88.62 155 THR A C 1
ATOM 1236 O O . THR A 1 155 ? -5.680 -2.042 22.073 1.00 88.62 155 THR A O 1
ATOM 1239 N N . TYR A 1 156 ? -3.953 -3.325 22.705 1.00 83.75 156 TYR A N 1
ATOM 1240 C CA . TYR A 1 156 ? -2.932 -2.291 22.576 1.00 83.75 156 TYR A CA 1
ATOM 1241 C C . TYR A 1 156 ? -1.671 -2.839 21.900 1.00 83.75 156 TYR A C 1
ATOM 1243 O O . TYR A 1 156 ? -1.411 -4.045 21.902 1.00 83.75 156 TYR A O 1
ATOM 1251 N N . SER A 1 157 ? -0.870 -1.936 21.335 1.00 76.00 157 SER A N 1
ATOM 1252 C CA . SER A 1 157 ? 0.428 -2.280 20.751 1.00 76.00 157 SER A CA 1
ATOM 1253 C C . SER A 1 157 ? 1.565 -2.095 21.766 1.00 76.00 157 SER A C 1
ATOM 1255 O O . SER A 1 157 ? 1.717 -1.021 22.356 1.00 76.00 157 SER A O 1
ATOM 1257 N N . LEU A 1 158 ? 2.386 -3.137 21.962 1.00 69.12 158 LEU A N 1
ATOM 1258 C CA . LEU A 1 158 ? 3.618 -3.081 22.763 1.00 69.12 158 LEU A CA 1
ATOM 1259 C C . LEU A 1 158 ? 4.727 -2.323 22.034 1.00 69.12 158 LEU A C 1
ATOM 1261 O O . LEU A 1 158 ? 5.444 -1.541 22.656 1.00 69.12 158 LEU A O 1
ATOM 1265 N N . ASP A 1 159 ? 4.861 -2.551 20.727 1.00 60.38 159 ASP A N 1
ATOM 1266 C CA . ASP A 1 159 ? 5.943 -1.966 19.931 1.00 60.38 159 ASP A CA 1
ATOM 1267 C C . ASP A 1 159 ? 5.572 -0.602 19.342 1.00 60.38 159 ASP A C 1
ATOM 1269 O O . ASP A 1 159 ? 6.462 0.212 19.103 1.00 60.38 159 ASP A O 1
ATOM 1273 N N . ASN A 1 160 ? 4.272 -0.307 19.217 1.00 58.00 160 ASN A N 1
ATOM 1274 C CA . ASN A 1 160 ? 3.715 0.878 18.563 1.00 58.00 160 ASN A CA 1
ATOM 1275 C C . ASN A 1 160 ? 4.292 1.136 17.162 1.00 58.00 160 ASN A C 1
ATOM 1277 O O . ASN A 1 160 ? 5.270 0.538 16.721 1.00 58.00 160 ASN A O 1
ATOM 1281 N N . VAL A 1 161 ? 3.688 2.053 16.406 1.00 52.38 161 VAL A N 1
ATOM 1282 C CA . VAL A 1 161 ? 4.378 2.549 15.207 1.00 52.38 161 VAL A CA 1
ATOM 1283 C C . VAL A 1 161 ? 5.629 3.290 15.680 1.00 52.38 161 VAL A C 1
ATOM 1285 O O . VAL A 1 161 ? 5.486 4.212 16.492 1.00 52.38 161 VAL A O 1
ATOM 1288 N N . PRO A 1 162 ? 6.842 2.911 15.227 1.00 47.31 162 PRO A N 1
ATOM 1289 C CA . PRO A 1 162 ? 8.071 3.486 15.749 1.00 47.31 162 PRO A CA 1
ATOM 1290 C C . PRO A 1 162 ? 8.007 5.023 15.719 1.00 47.31 162 PRO A C 1
ATOM 1292 O O . PRO A 1 162 ? 7.676 5.579 14.669 1.00 47.31 162 PRO A O 1
ATOM 1295 N N . PRO A 1 163 ? 8.362 5.740 16.806 1.00 41.75 163 PRO A N 1
ATOM 1296 C CA . PRO A 1 163 ? 8.388 7.211 16.852 1.00 41.75 163 PRO A CA 1
ATOM 1297 C C . PRO A 1 163 ? 9.194 7.863 15.716 1.00 41.75 163 PRO A C 1
ATOM 1299 O O . PRO A 1 163 ? 9.080 9.046 15.433 1.00 41.75 163 PRO A O 1
ATOM 1302 N N . ILE A 1 164 ? 10.027 7.087 15.034 1.00 39.66 164 ILE A N 1
ATOM 1303 C CA . ILE A 1 164 ? 10.867 7.544 13.936 1.00 39.66 164 ILE A CA 1
ATOM 1304 C C . ILE A 1 164 ? 10.031 7.718 12.645 1.00 39.66 164 ILE A C 1
ATOM 1306 O O . ILE A 1 164 ? 10.243 8.686 11.917 1.00 39.66 164 ILE A O 1
ATOM 1310 N N . LEU A 1 165 ? 8.986 6.901 12.427 1.00 39.88 165 LEU A N 1
ATOM 1311 C CA . LEU A 1 165 ? 7.998 7.086 11.346 1.00 39.88 165 LEU A CA 1
ATOM 1312 C C . LEU A 1 165 ? 7.255 8.430 11.469 1.00 39.88 165 LEU A C 1
ATOM 1314 O O . LEU A 1 165 ? 6.867 9.014 10.456 1.00 39.88 165 LEU A O 1
ATOM 1318 N N . THR A 1 166 ? 7.094 8.956 12.692 1.00 43.38 166 THR A N 1
ATOM 1319 C CA . THR A 1 166 ? 6.360 10.204 12.947 1.00 43.38 166 THR A CA 1
ATOM 1320 C C . THR A 1 166 ? 7.137 11.459 12.544 1.00 43.38 166 THR A C 1
ATOM 1322 O O . THR A 1 166 ? 6.536 12.429 12.087 1.00 43.38 166 THR A O 1
ATOM 1325 N N . GLY A 1 167 ? 8.471 11.442 12.633 1.00 39.19 167 GLY A N 1
ATOM 1326 C CA . GLY A 1 167 ? 9.324 12.577 12.257 1.00 39.19 167 GLY A CA 1
ATOM 1327 C C . GLY A 1 167 ? 9.456 12.806 10.744 1.00 39.19 167 GLY A C 1
ATOM 1328 O O . GLY A 1 167 ? 9.629 13.944 10.301 1.00 39.19 167 GLY A O 1
ATOM 1329 N N . VAL A 1 168 ? 9.342 11.750 9.932 1.00 39.81 168 VAL A N 1
ATOM 1330 C CA . VAL A 1 168 ? 9.552 11.835 8.472 1.00 39.81 168 VAL A CA 1
ATOM 1331 C C . VAL A 1 168 ? 8.280 12.194 7.709 1.00 39.81 168 VAL A C 1
ATOM 1333 O O . VAL A 1 168 ? 8.329 12.968 6.751 1.00 39.81 168 VAL A O 1
ATOM 1336 N N . LEU A 1 169 ? 7.119 11.737 8.188 1.00 40.59 169 LEU A N 1
ATOM 1337 C CA . LEU A 1 169 ? 5.822 12.206 7.686 1.00 40.59 169 LEU A CA 1
ATOM 1338 C C . LEU A 1 169 ? 5.653 13.714 7.912 1.00 40.59 169 LEU A C 1
ATOM 1340 O O . LEU A 1 169 ? 5.229 14.409 6.992 1.00 40.59 169 LEU A O 1
ATOM 1344 N N . ARG A 1 170 ? 6.112 14.209 9.075 1.00 38.03 170 ARG A N 1
ATOM 1345 C CA . ARG A 1 170 ? 6.121 15.627 9.472 1.00 38.03 170 ARG A CA 1
ATOM 1346 C C . ARG A 1 170 ? 6.954 16.529 8.571 1.00 38.03 170 ARG A C 1
ATOM 1348 O O . ARG A 1 170 ? 6.665 17.714 8.485 1.00 38.03 170 ARG A O 1
ATOM 1355 N N . THR A 1 171 ? 8.004 16.010 7.940 1.00 36.22 171 THR A N 1
ATOM 1356 C CA . THR A 1 171 ? 9.000 16.830 7.225 1.00 36.22 171 THR A CA 1
ATOM 1357 C C . THR A 1 171 ? 8.979 16.655 5.709 1.00 36.22 171 THR A C 1
ATOM 1359 O O . THR A 1 171 ? 9.441 17.551 5.009 1.00 36.22 171 THR A O 1
ATOM 1362 N N . THR A 1 172 ? 8.444 15.542 5.190 1.00 39.97 172 THR A N 1
ATOM 1363 C CA . THR A 1 172 ? 8.617 15.165 3.773 1.00 39.97 172 THR A CA 1
ATOM 1364 C C . THR A 1 172 ? 7.317 14.909 3.021 1.00 39.97 172 THR A C 1
ATOM 1366 O O . THR A 1 172 ? 7.173 15.381 1.900 1.00 39.97 172 THR A O 1
ATOM 1369 N N . LEU A 1 173 ? 6.393 14.134 3.592 1.00 42.94 173 LEU A N 1
ATOM 1370 C CA . LEU A 1 173 ? 5.224 13.649 2.846 1.00 42.94 173 LEU A CA 1
ATOM 1371 C C . LEU A 1 173 ? 4.027 14.584 3.008 1.00 42.94 173 LEU A C 1
ATOM 1373 O O . LEU A 1 173 ? 3.395 14.944 2.024 1.00 42.94 173 LEU A O 1
ATOM 1377 N N . VAL A 1 174 ? 3.763 15.045 4.235 1.00 44.03 174 VAL A N 1
ATOM 1378 C CA . VAL A 1 174 ? 2.795 16.113 4.494 1.00 44.03 174 VAL A CA 1
ATOM 1379 C C . VAL A 1 174 ? 3.371 17.020 5.587 1.00 44.03 174 VAL A C 1
ATOM 1381 O O . VAL A 1 174 ? 3.250 16.700 6.769 1.00 44.03 174 VAL A O 1
ATOM 1384 N N . PRO A 1 175 ? 3.984 18.166 5.236 1.00 38.38 175 PRO A N 1
ATOM 1385 C CA . PRO A 1 175 ? 4.764 19.011 6.154 1.00 38.38 175 PRO A CA 1
ATOM 1386 C C . PRO A 1 175 ? 4.040 19.524 7.420 1.00 38.38 175 PRO A C 1
ATOM 1388 O O . PRO A 1 175 ? 4.662 20.132 8.287 1.00 38.38 175 PRO A O 1
ATOM 1391 N N . LYS A 1 176 ? 2.720 19.312 7.532 1.00 39.59 176 LYS A N 1
ATOM 1392 C CA . LYS A 1 176 ? 1.884 19.678 8.689 1.00 39.59 176 LYS A CA 1
ATOM 1393 C C . LYS A 1 176 ? 1.543 18.502 9.623 1.00 39.59 176 LYS A C 1
ATOM 1395 O O . LYS A 1 176 ? 0.989 18.728 10.695 1.00 39.59 176 LYS A O 1
ATOM 1400 N N . LEU A 1 177 ? 1.855 17.256 9.259 1.00 39.66 177 LEU A N 1
ATOM 1401 C CA . LEU A 1 177 ? 1.461 16.054 10.010 1.00 39.66 177 LEU A CA 1
ATOM 1402 C C . LEU A 1 177 ? 2.565 15.615 10.983 1.00 39.66 177 LEU A C 1
ATOM 1404 O O . LEU A 1 177 ? 3.440 14.830 10.643 1.00 39.66 177 LEU A O 1
ATOM 1408 N N . GLY A 1 178 ? 2.525 16.109 12.223 1.00 40.72 178 GLY A N 1
ATOM 1409 C CA . GLY A 1 178 ? 3.500 15.761 13.271 1.00 40.72 178 GLY A CA 1
ATOM 1410 C C . GLY A 1 178 ? 3.524 14.287 13.712 1.00 40.72 178 GLY A C 1
ATOM 1411 O O . GLY A 1 178 ? 4.490 13.857 14.339 1.00 40.72 178 GLY A O 1
ATOM 1412 N N . ILE A 1 179 ? 2.465 13.526 13.407 1.00 52.16 179 ILE A N 1
ATOM 1413 C CA . ILE A 1 179 ? 2.221 12.128 13.803 1.00 52.16 179 ILE A CA 1
ATOM 1414 C C . ILE A 1 179 ? 1.558 11.417 12.600 1.00 52.16 179 ILE A C 1
ATOM 1416 O O . ILE A 1 179 ? 0.711 12.047 11.963 1.00 52.16 179 ILE A O 1
ATOM 1420 N N . PRO A 1 180 ? 1.887 10.144 12.271 1.00 53.31 180 PRO A N 1
ATOM 1421 C CA . PRO A 1 180 ? 1.207 9.390 11.228 1.00 53.31 180 PRO A CA 1
ATOM 1422 C C . PRO A 1 180 ? -0.293 9.387 11.498 1.00 53.31 180 PRO A C 1
ATOM 1424 O O . PRO A 1 180 ? -0.724 9.222 12.646 1.00 53.31 180 PRO A O 1
ATOM 1427 N N . THR A 1 181 ? -1.092 9.571 10.448 1.00 62.50 181 THR A N 1
ATOM 1428 C CA . THR A 1 181 ? -2.544 9.431 10.563 1.00 62.50 181 THR A CA 1
ATOM 1429 C C . THR A 1 181 ? -2.876 8.015 11.027 1.00 62.50 181 THR A C 1
ATOM 1431 O O . THR A 1 181 ? -2.159 7.062 10.713 1.00 62.50 181 THR A O 1
ATOM 1434 N N . SER A 1 182 ? -3.978 7.852 11.760 1.00 68.12 182 SER A N 1
ATOM 1435 C CA . SER A 1 182 ? -4.429 6.525 12.198 1.00 68.12 182 SER A CA 1
ATOM 1436 C C . SER A 1 182 ? -4.610 5.553 11.015 1.00 68.12 182 SER A C 1
ATOM 1438 O O . SER A 1 182 ? -4.340 4.369 11.172 1.00 68.12 182 SER A O 1
ATOM 1440 N N . GLY A 1 183 ? -4.958 6.052 9.819 1.00 66.56 183 GLY A N 1
ATOM 1441 C CA . GLY A 1 183 ? -5.045 5.251 8.590 1.00 66.56 183 GLY A CA 1
ATOM 1442 C C . GLY A 1 183 ? -3.704 4.679 8.119 1.00 66.56 183 GLY A C 1
ATOM 1443 O O . GLY A 1 183 ? -3.621 3.495 7.808 1.00 66.56 183 GLY A O 1
ATOM 1444 N N . LEU A 1 184 ? -2.621 5.467 8.143 1.00 65.44 184 LEU A N 1
ATOM 1445 C CA . LEU A 1 184 ? -1.290 4.959 7.786 1.00 65.44 184 LEU A CA 1
ATOM 1446 C C . LEU A 1 184 ? -0.772 3.941 8.813 1.00 65.44 184 LEU A C 1
ATOM 1448 O O . LEU A 1 184 ? -0.101 2.977 8.452 1.00 65.44 184 LEU A O 1
ATOM 1452 N N . ILE A 1 185 ? -1.099 4.140 10.092 1.00 69.38 185 ILE A N 1
ATOM 1453 C CA . ILE A 1 185 ? -0.800 3.161 11.142 1.00 69.38 185 ILE A CA 1
ATOM 1454 C C . ILE A 1 185 ? -1.556 1.855 10.879 1.00 69.38 185 ILE A C 1
ATOM 1456 O O . ILE A 1 185 ? -0.946 0.789 10.893 1.00 69.38 185 ILE A O 1
ATOM 1460 N N . ALA A 1 186 ? -2.857 1.937 10.594 1.00 71.56 186 ALA A N 1
ATOM 1461 C CA . ALA A 1 186 ? -3.673 0.773 10.271 1.00 71.56 186 ALA A CA 1
ATOM 1462 C C . ALA A 1 186 ? -3.145 0.025 9.042 1.00 71.56 186 ALA A C 1
ATOM 1464 O O . ALA A 1 186 ? -3.105 -1.199 9.070 1.00 71.56 186 ALA A O 1
ATOM 1465 N N . TYR A 1 187 ? -2.663 0.738 8.018 1.00 68.81 187 TYR A N 1
ATOM 1466 C CA . TYR A 1 187 ? -1.993 0.129 6.868 1.00 68.81 187 TYR A CA 1
ATOM 1467 C C . TYR A 1 187 ? -0.775 -0.699 7.277 1.00 68.81 187 TYR A C 1
ATOM 1469 O O . TYR A 1 187 ? -0.719 -1.894 6.996 1.00 68.81 187 TYR A O 1
ATOM 1477 N N . ILE A 1 188 ? 0.176 -0.080 7.985 1.00 65.06 188 ILE A N 1
ATOM 1478 C CA . ILE A 1 188 ? 1.401 -0.758 8.431 1.00 65.06 188 ILE A CA 1
ATOM 1479 C C . ILE A 1 188 ? 1.047 -2.005 9.241 1.00 65.06 188 ILE A C 1
ATOM 1481 O O . ILE A 1 188 ? 1.624 -3.067 9.026 1.00 65.06 188 ILE A O 1
ATOM 1485 N N . LEU A 1 189 ? 0.069 -1.899 10.138 1.00 70.06 189 LEU A N 1
ATOM 1486 C CA . LEU A 1 189 ? -0.367 -3.028 10.947 1.00 70.06 189 LEU A CA 1
ATOM 1487 C C . LEU A 1 189 ? -1.073 -4.108 10.116 1.00 70.06 189 LEU A C 1
ATOM 1489 O O . LEU A 1 189 ? -0.782 -5.284 10.315 1.00 70.06 189 LEU A O 1
ATOM 1493 N N . GLY A 1 190 ? -1.929 -3.736 9.163 1.00 70.19 190 GLY A N 1
ATOM 1494 C CA . GLY A 1 190 ? -2.613 -4.660 8.255 1.00 70.19 190 GLY A CA 1
ATOM 1495 C C . GLY A 1 190 ? -1.640 -5.541 7.474 1.00 70.19 190 GLY A C 1
ATOM 1496 O O . GLY A 1 190 ? -1.853 -6.744 7.371 1.00 70.19 190 GLY A O 1
ATOM 1497 N N . THR A 1 191 ? -0.498 -4.995 7.033 1.00 64.94 191 THR A N 1
ATOM 1498 C CA . THR A 1 191 ? 0.531 -5.783 6.315 1.00 64.94 191 THR A CA 1
ATOM 1499 C C . THR A 1 191 ? 1.131 -6.921 7.142 1.00 64.94 191 THR A C 1
ATOM 1501 O O . THR A 1 191 ? 1.765 -7.816 6.593 1.00 64.94 191 THR A O 1
ATOM 1504 N N . THR A 1 192 ? 0.937 -6.912 8.464 1.00 66.62 192 THR A N 1
ATOM 1505 C CA . THR A 1 192 ? 1.431 -7.981 9.341 1.00 66.62 192 THR A CA 1
ATOM 1506 C C . THR A 1 192 ? 0.496 -9.187 9.406 1.00 66.62 192 THR A C 1
ATOM 1508 O O . THR A 1 192 ? 0.908 -10.233 9.911 1.00 66.62 192 THR A O 1
ATOM 1511 N N . PHE A 1 193 ? -0.747 -9.055 8.924 1.00 74.00 193 PHE A N 1
ATOM 1512 C CA . PHE A 1 193 ? -1.765 -10.096 9.049 1.00 74.00 193 PHE A CA 1
ATOM 1513 C C . PHE A 1 193 ? -2.727 -10.237 7.851 1.00 74.00 193 PHE A C 1
ATOM 1515 O O . PHE A 1 193 ? -3.683 -11.001 7.954 1.00 74.00 193 PHE A O 1
ATOM 1522 N N . CYS A 1 194 ? -2.487 -9.543 6.736 1.00 68.94 194 CYS A N 1
ATOM 1523 C CA . CYS A 1 194 ? -3.329 -9.574 5.536 1.00 68.94 194 CYS A CA 1
ATOM 1524 C C . CYS A 1 194 ? -2.507 -9.905 4.278 1.00 68.94 194 CYS A C 1
ATOM 1526 O O . CYS A 1 194 ? -1.458 -9.288 4.082 1.00 68.94 194 CYS A O 1
ATOM 1528 N N . ASP A 1 195 ? -2.997 -10.796 3.402 1.00 61.16 195 ASP A N 1
ATOM 1529 C CA . ASP A 1 195 ? -2.332 -11.085 2.111 1.00 61.16 195 ASP A CA 1
ATOM 1530 C C . ASP A 1 195 ? -2.547 -9.962 1.080 1.00 61.16 195 ASP A C 1
ATOM 1532 O O . ASP A 1 195 ? -1.619 -9.576 0.364 1.00 61.16 195 ASP A O 1
ATOM 1536 N N . VAL A 1 196 ? -3.777 -9.442 1.007 1.00 61.69 196 VAL A N 1
ATOM 1537 C CA . VAL A 1 196 ? -4.205 -8.351 0.118 1.00 61.69 196 VAL A CA 1
ATOM 1538 C C . VAL A 1 196 ? -4.837 -7.252 0.959 1.00 61.69 196 VAL A C 1
ATOM 1540 O O . VAL A 1 196 ? -5.691 -7.518 1.808 1.00 61.69 196 VAL A O 1
ATOM 1543 N N . ILE A 1 197 ? -4.414 -6.010 0.724 1.00 66.50 197 ILE A N 1
ATOM 1544 C CA . ILE A 1 197 ? -4.938 -4.836 1.424 1.00 66.50 197 ILE A CA 1
ATOM 1545 C C . ILE A 1 197 ? -5.491 -3.856 0.404 1.00 66.50 197 ILE A C 1
ATOM 1547 O O . ILE A 1 197 ? -4.752 -3.375 -0.461 1.00 66.50 197 ILE A O 1
ATOM 1551 N N . THR A 1 198 ? -6.764 -3.527 0.578 1.00 64.50 198 THR A N 1
ATOM 1552 C CA . THR A 1 198 ? -7.456 -2.482 -0.168 1.00 64.50 198 THR A CA 1
ATOM 1553 C C . THR A 1 198 ? -7.555 -1.248 0.711 1.00 64.50 198 THR A C 1
ATOM 1555 O O . THR A 1 198 ? -8.092 -1.283 1.825 1.00 64.50 198 THR A O 1
ATOM 1558 N N . LEU A 1 199 ? -7.001 -0.146 0.219 1.00 61.81 199 LEU A N 1
ATOM 1559 C CA . LEU A 1 199 ? -7.061 1.155 0.865 1.00 61.81 199 LEU A CA 1
ATOM 1560 C C . LEU A 1 199 ? -7.956 2.078 0.058 1.00 61.81 199 LEU A C 1
ATOM 1562 O O . LEU A 1 199 ? -7.649 2.402 -1.089 1.00 61.81 199 LEU A O 1
ATOM 1566 N N . ASN A 1 200 ? -9.016 2.556 0.700 1.00 57.78 200 ASN A N 1
ATOM 1567 C CA . ASN A 1 200 ? -9.840 3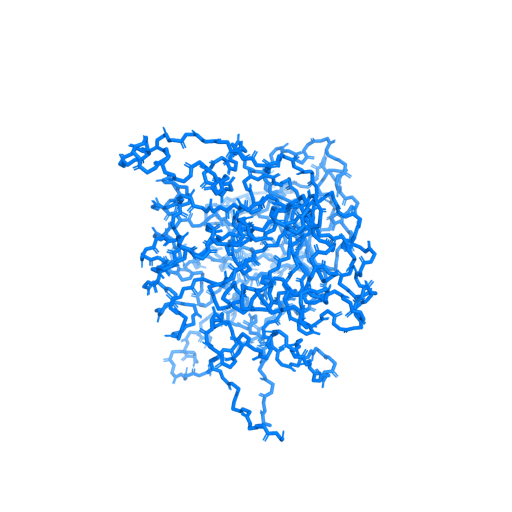.624 0.160 1.00 57.78 200 ASN A CA 1
ATOM 1568 C C . ASN A 1 200 ? -9.402 4.939 0.827 1.00 57.78 200 ASN A C 1
ATOM 1570 O O . ASN A 1 200 ? -9.764 5.227 1.974 1.00 57.78 200 ASN A O 1
ATOM 1574 N N . MET A 1 201 ? -8.500 5.672 0.167 1.00 47.25 201 MET A N 1
ATOM 1575 C CA . MET A 1 201 ? -7.914 6.916 0.675 1.00 47.25 201 MET A CA 1
ATOM 1576 C C . MET A 1 201 ? -8.291 8.085 -0.220 1.00 47.25 201 MET A C 1
ATOM 1578 O O . MET A 1 201 ? -8.380 7.950 -1.427 1.00 47.25 201 MET A O 1
ATOM 1582 N N . THR A 1 202 ? -8.402 9.277 0.362 1.00 43.19 202 THR A N 1
ATOM 1583 C CA . THR A 1 202 ? -8.476 10.513 -0.422 1.00 43.19 202 THR A CA 1
ATOM 1584 C C . THR A 1 202 ? -7.399 11.493 -0.007 1.00 43.19 202 THR A C 1
ATOM 1586 O O . THR A 1 202 ? -7.311 11.875 1.162 1.00 43.19 202 THR A O 1
ATOM 1589 N N . ILE A 1 203 ? -6.610 11.945 -0.982 1.00 44.81 203 ILE A N 1
ATOM 1590 C CA . ILE A 1 203 ? -5.738 13.113 -0.862 1.00 44.81 203 ILE A CA 1
ATOM 1591 C C . ILE A 1 203 ? -6.405 14.251 -1.639 1.00 44.81 203 ILE A C 1
ATOM 1593 O O . ILE A 1 203 ? -6.706 14.112 -2.815 1.00 44.81 203 ILE A O 1
ATOM 1597 N N . GLN A 1 204 ? -6.631 15.396 -0.989 1.00 39.22 204 GLN A N 1
ATOM 1598 C CA . GLN A 1 204 ? -7.290 16.564 -1.598 1.00 39.22 204 GLN A CA 1
ATOM 1599 C C . GLN A 1 204 ? -6.485 17.234 -2.729 1.00 39.22 204 GLN A C 1
ATOM 1601 O O . GLN A 1 204 ? -6.996 18.155 -3.360 1.00 39.22 204 GLN A O 1
ATOM 1606 N N . HIS A 1 205 ? -5.242 16.821 -2.991 1.00 51.12 205 HIS A N 1
ATOM 1607 C CA . HIS A 1 205 ? -4.383 17.367 -4.045 1.00 51.12 205 HIS A CA 1
ATOM 1608 C C . HIS A 1 205 ? -3.751 16.225 -4.849 1.00 51.12 205 HIS A C 1
ATOM 1610 O O . HIS A 1 205 ? -2.764 15.627 -4.418 1.00 51.12 205 HIS A O 1
ATOM 1616 N N . PHE A 1 206 ? -4.326 15.949 -6.020 1.00 59.41 206 PHE A N 1
ATOM 1617 C CA . PHE A 1 206 ? -3.733 15.081 -7.031 1.00 59.41 206 PHE A CA 1
ATOM 1618 C C . PHE A 1 206 ? -2.744 15.890 -7.864 1.00 59.41 206 PHE A C 1
ATOM 1620 O O . PHE A 1 206 ? -3.141 16.750 -8.649 1.00 59.41 206 PHE A O 1
ATOM 1627 N N . ASP A 1 207 ? -1.452 15.637 -7.676 1.00 69.88 207 ASP A N 1
ATOM 1628 C CA . ASP A 1 207 ? -0.415 16.230 -8.516 1.00 69.88 207 ASP A CA 1
ATOM 1629 C C . ASP A 1 207 ? 0.801 15.293 -8.647 1.00 69.88 207 ASP A C 1
ATOM 1631 O O . ASP A 1 207 ? 1.769 15.400 -7.886 1.00 69.88 207 ASP A O 1
ATOM 1635 N N . PRO A 1 208 ? 0.790 14.370 -9.627 1.00 77.88 208 PRO A N 1
ATOM 1636 C CA . PRO A 1 208 ? 1.936 13.515 -9.915 1.00 77.88 208 PRO A CA 1
ATOM 1637 C C . PRO A 1 208 ? 3.077 14.252 -10.641 1.00 77.88 208 PRO A C 1
ATOM 1639 O O . PRO A 1 208 ? 4.105 13.631 -10.933 1.00 77.88 208 PRO A O 1
ATOM 1642 N N . SER A 1 209 ? 2.944 15.556 -10.934 1.00 79.00 209 SER A N 1
ATOM 1643 C CA . SER A 1 209 ? 3.867 16.321 -11.790 1.00 79.00 209 SER A CA 1
ATOM 1644 C C . SER A 1 209 ? 5.293 16.436 -11.268 1.00 79.00 209 SER A C 1
ATOM 1646 O O . SER A 1 209 ? 6.180 16.857 -12.002 1.00 79.00 209 SER A O 1
ATOM 1648 N N . ARG A 1 210 ? 5.548 16.081 -10.009 1.00 79.00 210 ARG A N 1
ATOM 1649 C CA . ARG A 1 210 ? 6.903 16.031 -9.439 1.00 79.00 210 ARG A CA 1
ATOM 1650 C C . ARG A 1 210 ? 7.442 14.615 -9.293 1.00 79.00 210 ARG A C 1
ATOM 1652 O O . ARG A 1 210 ? 8.651 14.427 -9.140 1.00 79.00 210 ARG A O 1
ATOM 1659 N N . ASN A 1 211 ? 6.557 13.625 -9.338 1.00 79.19 211 ASN A N 1
ATOM 1660 C CA . ASN A 1 211 ? 6.876 12.224 -9.097 1.00 79.19 211 ASN A CA 1
ATOM 1661 C C . ASN A 1 211 ? 7.143 11.455 -10.394 1.00 79.19 211 ASN A C 1
ATOM 1663 O O . ASN A 1 211 ? 7.953 10.529 -10.397 1.00 79.19 211 ASN A O 1
ATOM 1667 N N . PHE A 1 212 ? 6.486 11.855 -11.484 1.00 87.62 212 PHE A N 1
ATOM 1668 C CA . PHE A 1 212 ? 6.578 11.210 -12.792 1.00 87.62 212 PHE A CA 1
ATOM 1669 C C . PHE A 1 212 ? 6.891 12.245 -13.871 1.00 87.62 212 PHE A C 1
ATOM 1671 O O . PHE A 1 212 ? 6.057 12.587 -14.699 1.00 87.62 212 PHE A O 1
ATOM 1678 N N . VAL A 1 213 ? 8.114 12.765 -13.846 1.00 89.06 213 VAL A N 1
ATOM 1679 C CA . VAL A 1 213 ? 8.581 13.778 -14.800 1.00 89.06 213 VAL A CA 1
ATOM 1680 C C . VAL A 1 213 ? 9.178 13.101 -16.021 1.00 89.06 213 VAL A C 1
ATOM 1682 O O . VAL A 1 213 ? 9.998 12.198 -15.854 1.00 89.06 213 VAL A O 1
ATOM 1685 N N . TYR A 1 214 ? 8.818 13.537 -17.229 1.00 91.00 214 TYR A N 1
ATOM 1686 C CA . TYR A 1 214 ? 9.433 13.026 -18.459 1.00 91.00 214 TYR A CA 1
ATOM 1687 C C . TYR A 1 214 ? 10.963 13.154 -18.426 1.00 91.00 214 TYR A C 1
ATOM 1689 O O . TYR A 1 214 ? 11.508 14.202 -18.074 1.00 91.00 214 TYR A O 1
ATOM 1697 N N . SER A 1 215 ? 11.669 12.101 -18.841 1.00 89.19 215 SER A N 1
ATOM 1698 C CA . SER A 1 215 ? 13.131 12.090 -18.998 1.00 89.19 215 SER A CA 1
ATOM 1699 C C . SER A 1 215 ? 13.639 13.206 -19.911 1.00 89.19 215 SER A C 1
ATOM 1701 O O . SER A 1 215 ? 14.710 13.759 -19.645 1.00 89.19 215 SER A O 1
ATOM 1703 N N . SER A 1 216 ? 12.867 13.559 -20.944 1.00 86.00 216 SER A N 1
ATOM 1704 C CA . SER A 1 216 ? 13.160 14.649 -21.882 1.00 86.00 216 SER A CA 1
ATOM 1705 C C . SER A 1 216 ? 13.317 16.001 -21.189 1.00 86.00 216 SER A C 1
ATOM 1707 O O . SER A 1 216 ? 14.161 16.804 -21.577 1.00 86.00 216 SER A O 1
ATOM 1709 N N . ASP A 1 217 ? 12.563 16.229 -20.113 1.00 85.94 217 ASP A N 1
ATOM 1710 C CA . ASP A 1 217 ? 12.488 17.526 -19.437 1.00 85.94 217 ASP A CA 1
ATOM 1711 C C . ASP A 1 217 ? 13.594 17.666 -18.368 1.00 85.94 217 ASP A C 1
ATOM 1713 O O . ASP A 1 217 ? 13.674 18.660 -17.644 1.00 85.94 217 ASP A O 1
ATOM 1717 N N . MET A 1 218 ? 14.481 16.670 -18.244 1.00 82.88 218 MET A N 1
ATOM 1718 C CA . MET A 1 218 ? 15.446 16.583 -17.147 1.00 82.88 218 MET A CA 1
ATOM 1719 C C . MET A 1 218 ? 16.483 17.718 -17.129 1.00 82.88 218 MET A C 1
ATOM 1721 O O . MET A 1 218 ? 16.861 18.168 -16.043 1.00 82.88 218 MET A O 1
ATOM 1725 N N . GLU A 1 219 ? 16.948 18.196 -18.289 1.00 80.38 219 GLU A N 1
ATOM 1726 C CA . GLU A 1 219 ? 17.913 19.309 -18.350 1.00 80.38 219 GLU A CA 1
ATOM 1727 C C . GLU A 1 219 ? 17.260 20.657 -18.046 1.00 80.38 219 GLU A C 1
ATOM 1729 O O . GLU A 1 219 ? 17.792 21.439 -17.257 1.00 80.38 219 GLU A O 1
ATOM 1734 N N . GLU A 1 220 ? 16.075 20.896 -18.600 1.00 78.94 220 GLU A N 1
ATOM 1735 C CA . GLU A 1 220 ? 15.304 22.115 -18.367 1.00 78.94 220 GLU A CA 1
ATOM 1736 C C . GLU A 1 220 ? 14.882 22.234 -16.893 1.00 78.94 220 GLU A C 1
ATOM 1738 O O . GLU A 1 220 ? 15.030 23.282 -16.259 1.00 78.94 220 GLU A O 1
ATOM 1743 N N . ASN A 1 221 ? 14.451 21.126 -16.287 1.00 78.19 221 ASN A N 1
ATOM 1744 C CA . ASN A 1 221 ? 14.058 21.097 -14.881 1.00 78.19 221 ASN A CA 1
ATOM 1745 C C . ASN A 1 221 ? 15.246 21.269 -13.923 1.00 78.19 221 ASN A C 1
ATOM 1747 O O . ASN A 1 221 ? 15.068 21.773 -12.810 1.00 78.19 221 ASN A O 1
ATOM 1751 N N . LYS A 1 222 ? 16.472 20.907 -14.333 1.00 72.88 222 LYS A N 1
ATOM 1752 C CA . LYS A 1 222 ? 17.681 21.075 -13.507 1.00 72.88 222 LYS A CA 1
ATOM 1753 C C . LYS A 1 222 ? 17.943 22.543 -13.167 1.00 72.88 222 LYS A C 1
ATOM 1755 O O . LYS A 1 222 ? 18.393 22.825 -12.057 1.00 72.88 222 LYS A O 1
ATOM 1760 N N . SER A 1 223 ? 17.672 23.462 -14.093 1.00 71.44 223 SER A N 1
ATOM 1761 C CA . SER A 1 223 ? 17.801 24.905 -13.869 1.00 71.44 223 SER A CA 1
ATOM 1762 C C . SER A 1 223 ? 16.525 25.494 -13.261 1.00 71.44 223 SER A C 1
ATOM 1764 O O . SER A 1 223 ? 16.605 26.224 -12.273 1.00 71.44 223 SER A O 1
ATOM 1766 N N . LYS A 1 224 ? 15.342 25.122 -13.775 1.00 73.62 224 LYS A N 1
ATOM 1767 C CA . LYS A 1 224 ? 14.054 25.698 -13.347 1.00 73.62 224 LYS A CA 1
ATOM 1768 C C . LYS A 1 224 ? 13.647 25.335 -11.918 1.00 73.62 224 LYS A C 1
ATOM 1770 O O . LYS A 1 224 ? 13.049 26.168 -11.232 1.00 73.62 224 LYS A O 1
ATOM 1775 N N . CYS A 1 225 ? 13.975 24.126 -11.461 1.00 72.62 225 CYS A N 1
ATOM 1776 C CA . CYS A 1 225 ? 13.478 23.567 -10.200 1.00 72.62 225 CYS A CA 1
ATOM 1777 C C . CYS A 1 225 ? 14.515 23.536 -9.067 1.00 72.62 225 CYS A C 1
ATOM 1779 O O . CYS A 1 225 ? 14.211 23.062 -7.970 1.00 72.62 225 CYS A O 1
ATOM 1781 N N . LYS A 1 226 ? 15.729 24.064 -9.283 1.00 66.38 226 LYS A N 1
ATOM 1782 C CA . LYS A 1 226 ? 16.779 24.112 -8.255 1.00 66.38 226 LYS A CA 1
ATOM 1783 C C . LYS A 1 226 ? 16.350 25.020 -7.093 1.00 66.38 226 LYS A C 1
ATOM 1785 O O . LYS A 1 226 ? 16.213 26.226 -7.260 1.00 66.38 226 LYS A O 1
ATOM 1790 N N . GLY A 1 227 ? 16.125 24.434 -5.914 1.00 59.44 227 GLY A N 1
ATOM 1791 C CA . GLY A 1 227 ? 15.792 25.165 -4.682 1.00 59.44 227 GLY A CA 1
ATOM 1792 C C . GLY A 1 227 ? 14.346 25.674 -4.568 1.00 59.44 227 GLY A C 1
ATOM 1793 O O . GLY A 1 227 ? 14.018 26.318 -3.573 1.00 59.44 227 GLY A O 1
ATOM 1794 N N . LYS A 1 228 ? 13.458 25.382 -5.532 1.00 60.22 228 LYS A N 1
ATOM 1795 C CA . LYS A 1 228 ? 12.059 25.850 -5.511 1.00 60.22 228 LYS A CA 1
ATOM 1796 C C . LYS A 1 228 ? 11.108 24.791 -4.943 1.00 60.22 228 LYS A C 1
ATOM 1798 O O . LYS A 1 228 ? 11.040 23.679 -5.459 1.00 60.22 228 LYS A O 1
ATOM 1803 N N . LYS A 1 229 ? 10.311 25.167 -3.930 1.00 54.91 229 LYS A N 1
ATOM 1804 C CA . LYS A 1 229 ? 9.275 24.309 -3.304 1.00 54.91 229 LYS A CA 1
ATOM 1805 C C . LYS A 1 229 ? 8.029 24.087 -4.178 1.00 54.91 229 LYS A C 1
ATOM 1807 O O . LYS A 1 229 ? 7.310 23.124 -3.956 1.00 54.91 229 LYS A O 1
ATOM 1812 N N . LYS A 1 230 ? 7.774 24.960 -5.160 1.00 58.41 230 LYS A N 1
ATOM 1813 C CA . LYS A 1 230 ? 6.654 24.870 -6.114 1.00 58.41 230 LYS A CA 1
ATOM 1814 C C . LYS A 1 230 ? 7.203 24.790 -7.537 1.00 58.41 230 LYS A C 1
ATOM 1816 O O . LYS A 1 230 ? 7.267 25.796 -8.235 1.00 58.41 230 LYS A O 1
ATOM 1821 N N . CYS A 1 231 ? 7.693 23.622 -7.932 1.00 67.94 231 CYS A N 1
ATOM 1822 C CA . CYS A 1 231 ? 8.004 23.350 -9.334 1.00 67.94 231 CYS A CA 1
ATOM 1823 C C . CYS A 1 231 ? 6.999 22.312 -9.839 1.00 67.94 231 CYS A C 1
ATOM 1825 O O . CYS A 1 231 ? 6.960 21.204 -9.308 1.00 67.94 231 CYS A O 1
ATOM 1827 N N . VAL A 1 232 ? 6.173 22.724 -10.797 1.00 67.44 232 VAL A N 1
ATOM 1828 C CA . VAL A 1 232 ? 5.199 21.890 -11.510 1.00 67.44 232 VAL A CA 1
ATOM 1829 C C . VAL A 1 232 ? 5.827 21.539 -12.852 1.00 67.44 232 VAL A C 1
ATOM 1831 O O . VAL A 1 232 ? 6.396 22.420 -13.501 1.00 67.44 232 VAL A O 1
ATOM 1834 N N . THR A 1 233 ? 5.764 20.271 -13.250 1.00 79.94 233 THR A N 1
ATOM 1835 C CA . THR A 1 233 ? 6.315 19.817 -14.537 1.00 79.94 233 THR A CA 1
ATOM 1836 C C . THR A 1 233 ? 5.297 19.009 -15.336 1.00 79.94 233 THR A C 1
ATOM 1838 O O . THR A 1 233 ? 4.150 18.848 -14.924 1.00 79.94 233 THR A O 1
ATOM 1841 N N . ARG A 1 234 ? 5.673 18.534 -16.524 1.00 87.94 234 ARG A N 1
ATOM 1842 C CA . ARG A 1 234 ? 4.802 17.666 -17.319 1.00 87.94 234 ARG A CA 1
ATOM 1843 C C . ARG A 1 234 ? 4.930 16.221 -16.849 1.00 87.94 234 ARG A C 1
ATOM 1845 O O . ARG A 1 234 ? 6.030 15.749 -16.568 1.00 87.94 234 ARG A O 1
ATOM 1852 N N . THR A 1 235 ? 3.801 15.521 -16.824 1.00 89.50 235 THR A N 1
ATOM 1853 C CA . THR A 1 235 ? 3.702 14.118 -16.408 1.00 89.50 235 THR A CA 1
ATOM 1854 C C . THR A 1 235 ? 2.843 13.317 -17.391 1.00 89.50 235 THR A C 1
ATOM 1856 O O . THR A 1 235 ? 1.833 13.844 -17.867 1.00 89.50 235 THR A O 1
ATOM 1859 N N . PRO A 1 236 ? 3.211 12.060 -17.712 1.00 91.62 236 PRO A N 1
ATOM 1860 C CA . PRO A 1 236 ? 2.343 11.141 -18.449 1.00 91.62 236 PRO A CA 1
ATOM 1861 C C . PRO A 1 236 ? 1.244 10.526 -17.569 1.00 91.62 236 PRO A C 1
ATOM 1863 O O . PRO A 1 236 ? 0.295 9.943 -18.087 1.00 91.62 236 PRO A O 1
ATOM 1866 N N . VAL A 1 237 ? 1.365 10.622 -16.241 1.00 90.56 237 VAL A N 1
ATOM 1867 C CA . VAL A 1 237 ? 0.440 9.998 -15.288 1.00 90.56 237 VAL A CA 1
ATOM 1868 C C . VAL A 1 237 ? -0.726 10.940 -15.002 1.00 90.56 237 VAL A C 1
ATOM 1870 O O . VAL A 1 237 ? -0.521 12.080 -14.583 1.00 90.56 237 VAL A O 1
ATOM 1873 N N . ARG A 1 238 ? -1.945 10.445 -15.232 1.00 90.31 238 ARG A N 1
ATOM 1874 C CA . ARG A 1 238 ? -3.215 11.122 -14.939 1.00 90.31 238 ARG A CA 1
ATOM 1875 C C . ARG A 1 238 ? -3.832 10.566 -13.657 1.00 90.31 238 ARG A C 1
ATOM 1877 O O . ARG A 1 238 ? -3.268 9.680 -13.028 1.00 90.31 238 ARG A O 1
ATOM 1884 N N . HIS A 1 239 ? -4.990 11.100 -13.299 1.00 86.12 239 HIS A N 1
ATOM 1885 C CA . HIS A 1 239 ? -5.819 10.571 -12.230 1.00 86.12 239 HIS A CA 1
ATOM 1886 C C . HIS A 1 239 ? -6.547 9.286 -12.661 1.00 86.12 239 HIS A C 1
ATOM 1888 O O . HIS A 1 239 ? -7.086 9.244 -13.770 1.00 86.12 239 HIS A O 1
ATOM 1894 N N . TYR A 1 240 ? -6.598 8.279 -11.789 1.00 86.75 240 TYR A N 1
ATOM 1895 C CA . TYR A 1 240 ? -7.295 7.008 -12.011 1.00 86.75 240 TYR A CA 1
ATOM 1896 C C . TYR A 1 240 ? -8.120 6.615 -10.784 1.00 86.75 240 TYR A C 1
ATOM 1898 O O . TYR A 1 240 ? -7.715 6.859 -9.650 1.00 86.75 240 TYR A O 1
ATOM 1906 N N . ARG A 1 241 ? -9.265 5.962 -11.003 1.00 79.69 241 ARG A N 1
ATOM 1907 C CA . ARG A 1 241 ? -10.155 5.562 -9.909 1.00 79.69 241 ARG A CA 1
ATOM 1908 C C . ARG A 1 241 ? -9.609 4.346 -9.165 1.00 79.69 241 ARG A C 1
ATOM 1910 O O . ARG A 1 241 ? -9.500 4.365 -7.947 1.00 79.69 241 ARG A O 1
ATOM 1917 N N . THR A 1 242 ? -9.221 3.295 -9.878 1.00 82.56 242 THR A N 1
ATOM 1918 C CA . THR A 1 242 ? -8.702 2.066 -9.263 1.00 82.56 242 THR A CA 1
ATOM 1919 C C . THR A 1 242 ? -7.287 1.753 -9.735 1.00 82.56 242 THR A C 1
ATOM 1921 O O . THR A 1 242 ? -6.995 1.721 -10.931 1.00 82.56 242 THR A O 1
ATOM 1924 N N . CYS A 1 243 ? -6.391 1.495 -8.784 1.00 89.75 243 CYS A N 1
ATOM 1925 C CA . CYS A 1 243 ? -5.005 1.153 -9.056 1.00 89.75 243 CYS A CA 1
ATOM 1926 C C . CYS A 1 243 ? -4.596 -0.150 -8.372 1.00 89.75 243 CYS A C 1
ATOM 1928 O O . CYS A 1 243 ? -4.688 -0.274 -7.152 1.00 89.75 243 CYS A O 1
ATOM 1930 N N . ALA A 1 244 ? -4.059 -1.091 -9.146 1.00 89.75 244 ALA A N 1
ATOM 1931 C CA . ALA A 1 244 ? -3.391 -2.268 -8.602 1.00 89.75 244 ALA A CA 1
ATOM 1932 C C . ALA A 1 244 ? -1.887 -2.010 -8.531 1.00 89.75 244 ALA A C 1
ATOM 1934 O O . ALA A 1 244 ? -1.255 -1.705 -9.545 1.00 89.75 244 ALA A O 1
ATOM 1935 N N . ILE A 1 245 ? -1.285 -2.174 -7.355 1.00 90.50 245 ILE A N 1
ATOM 1936 C CA . ILE A 1 245 ? 0.173 -2.170 -7.208 1.00 90.50 245 ILE A CA 1
ATOM 1937 C C . ILE A 1 245 ? 0.625 -3.602 -6.970 1.00 90.50 245 ILE A C 1
ATOM 1939 O O . ILE A 1 245 ? 0.276 -4.220 -5.967 1.00 90.50 245 ILE A O 1
ATOM 1943 N N . VAL A 1 246 ? 1.423 -4.125 -7.896 1.00 86.25 246 VAL A N 1
ATOM 1944 C CA . VAL A 1 246 ? 1.825 -5.531 -7.933 1.00 86.25 246 VAL A CA 1
ATOM 1945 C C . VAL A 1 246 ? 3.309 -5.649 -7.594 1.00 86.25 246 VAL A C 1
ATOM 1947 O O . VAL A 1 246 ? 4.192 -5.317 -8.393 1.00 86.25 246 VAL A O 1
ATOM 1950 N N . GLY A 1 247 ? 3.573 -6.102 -6.371 1.00 79.62 247 GLY A N 1
ATOM 1951 C CA . GLY A 1 247 ? 4.880 -6.523 -5.883 1.00 79.62 247 GLY A CA 1
ATOM 1952 C C . GLY A 1 247 ? 5.310 -7.881 -6.445 1.00 79.62 247 GLY A C 1
ATOM 1953 O O . GLY A 1 247 ? 4.658 -8.465 -7.306 1.00 79.62 247 GLY A O 1
ATOM 1954 N N . SER A 1 248 ? 6.444 -8.390 -5.963 1.00 74.31 248 SER A N 1
ATOM 1955 C CA . SER A 1 248 ? 7.073 -9.618 -6.486 1.00 74.31 248 SER A CA 1
ATOM 1956 C C . SER A 1 248 ? 7.086 -10.778 -5.484 1.00 74.31 248 SER A C 1
ATOM 1958 O O . SER A 1 248 ? 7.864 -11.719 -5.649 1.00 74.31 248 SER A O 1
ATOM 1960 N N . GLY A 1 249 ? 6.273 -10.699 -4.427 1.00 68.56 249 GLY A N 1
ATOM 1961 C CA . GLY A 1 249 ? 6.167 -11.738 -3.407 1.00 68.56 249 GLY A CA 1
ATOM 1962 C C . GLY A 1 249 ? 5.609 -13.041 -3.976 1.00 68.56 249 GLY A C 1
ATOM 1963 O O . GLY A 1 249 ? 4.632 -13.034 -4.726 1.00 68.56 249 GLY A O 1
ATOM 1964 N N . GLY A 1 250 ? 6.206 -14.167 -3.575 1.00 69.31 250 GLY A N 1
ATOM 1965 C CA . GLY A 1 250 ? 5.824 -15.508 -4.035 1.00 69.31 250 GLY A CA 1
ATOM 1966 C C . GLY A 1 250 ? 4.396 -15.924 -3.665 1.00 69.31 250 GLY A C 1
ATOM 1967 O O . GLY A 1 250 ? 3.886 -16.886 -4.226 1.00 69.31 250 GLY A O 1
ATOM 1968 N N . ILE A 1 251 ? 3.725 -15.176 -2.777 1.00 67.06 251 ILE A N 1
ATOM 1969 C CA . ILE A 1 251 ? 2.321 -15.394 -2.391 1.00 67.06 251 ILE A CA 1
ATOM 1970 C C . ILE A 1 251 ? 1.356 -15.325 -3.583 1.00 67.06 251 ILE A C 1
ATOM 1972 O O . ILE A 1 251 ? 0.281 -15.915 -3.538 1.00 67.06 251 ILE A O 1
ATOM 1976 N N . LEU A 1 252 ? 1.739 -14.631 -4.663 1.00 74.38 252 LEU A N 1
ATOM 1977 C CA . LEU A 1 252 ? 0.918 -14.560 -5.870 1.00 74.38 252 LEU A CA 1
ATOM 1978 C C . LEU A 1 252 ? 0.890 -15.881 -6.642 1.00 74.38 252 LEU A C 1
ATOM 1980 O O . LEU A 1 252 ? -0.055 -16.103 -7.391 1.00 74.38 252 LEU A O 1
ATOM 1984 N N . LEU A 1 253 ? 1.860 -16.778 -6.457 1.00 76.12 253 LEU A N 1
ATOM 1985 C CA . LEU A 1 253 ? 1.898 -18.046 -7.184 1.00 76.12 253 LEU A CA 1
ATOM 1986 C C . LEU A 1 253 ? 0.687 -18.924 -6.832 1.00 76.12 253 LEU A C 1
ATOM 1988 O O . LEU A 1 253 ? 0.442 -19.252 -5.668 1.00 76.12 253 LEU A O 1
ATOM 1992 N N . ASN A 1 254 ? -0.042 -19.355 -7.862 1.00 75.62 254 ASN A N 1
ATOM 1993 C CA . ASN A 1 254 ? -1.310 -20.078 -7.780 1.00 75.62 254 ASN A CA 1
ATOM 1994 C C . ASN A 1 254 ? -2.437 -19.316 -7.054 1.00 75.62 254 ASN A C 1
ATOM 1996 O O . ASN A 1 254 ? -3.363 -19.942 -6.531 1.00 75.62 254 ASN A O 1
ATOM 2000 N N . SER A 1 255 ? -2.372 -17.985 -6.990 1.00 77.69 255 SER A N 1
ATOM 2001 C CA . SER A 1 255 ? -3.422 -17.146 -6.395 1.00 77.69 255 SER A CA 1
ATOM 2002 C C . SER A 1 255 ? -4.642 -16.978 -7.302 1.00 77.69 255 SER A C 1
ATOM 2004 O O . SER A 1 255 ? -5.746 -16.753 -6.808 1.00 77.69 255 SER A O 1
ATOM 2006 N N . SER A 1 256 ? -4.458 -17.114 -8.620 1.00 82.25 256 SER A N 1
ATOM 2007 C CA . SER A 1 256 ? -5.443 -16.767 -9.652 1.00 82.25 256 SER A CA 1
ATOM 2008 C C . SER A 1 256 ? -5.923 -15.305 -9.608 1.00 82.25 256 SER A C 1
ATOM 2010 O O . SER A 1 256 ? -6.990 -14.996 -10.136 1.00 82.25 256 SER A O 1
ATOM 2012 N N . CYS A 1 257 ? -5.144 -14.396 -9.007 1.00 82.38 257 CYS A N 1
ATOM 2013 C CA . CYS A 1 257 ? -5.476 -12.969 -8.906 1.00 82.38 257 CYS A CA 1
ATOM 2014 C C . CYS A 1 257 ? -5.340 -12.205 -10.234 1.00 82.38 257 CYS A C 1
ATOM 2016 O O . CYS A 1 257 ? -5.641 -11.017 -10.285 1.00 82.38 257 CYS A O 1
ATOM 2018 N N . GLY A 1 258 ? -4.901 -12.841 -11.324 1.00 86.31 258 GLY A N 1
ATOM 2019 C CA . GLY A 1 258 ? -4.545 -12.131 -12.550 1.00 86.31 258 GLY A CA 1
ATOM 2020 C C . GLY A 1 258 ? -5.702 -11.372 -13.193 1.00 86.31 258 GLY A C 1
ATOM 2021 O O . GLY A 1 258 ? -5.530 -10.218 -13.577 1.00 86.31 258 GLY A O 1
ATOM 2022 N N . ASN A 1 259 ? -6.893 -11.973 -13.236 1.00 83.12 259 ASN A N 1
ATOM 2023 C CA . ASN A 1 259 ? -8.085 -11.300 -13.760 1.00 83.12 259 ASN A CA 1
ATOM 2024 C C . ASN A 1 259 ? -8.498 -10.114 -12.876 1.00 83.12 259 ASN A C 1
ATOM 2026 O O . ASN A 1 259 ? -8.864 -9.066 -13.390 1.00 83.12 259 ASN A O 1
ATOM 2030 N N . GLU A 1 260 ? -8.402 -10.266 -11.555 1.00 82.00 260 GLU A N 1
ATOM 2031 C CA . GLU A 1 260 ? -8.716 -9.215 -10.581 1.00 82.00 260 GLU A CA 1
ATOM 2032 C C . GLU A 1 260 ? -7.760 -8.016 -10.717 1.00 82.00 260 GLU A C 1
ATOM 2034 O O . GLU A 1 260 ? -8.194 -6.864 -10.768 1.00 82.00 260 GLU A O 1
ATOM 2039 N N . ILE A 1 261 ? -6.459 -8.283 -10.868 1.00 86.31 261 ILE A N 1
ATOM 2040 C CA . ILE A 1 261 ? -5.438 -7.262 -11.133 1.00 86.31 261 ILE A CA 1
ATOM 2041 C C . ILE A 1 261 ? -5.755 -6.526 -12.439 1.00 86.31 261 ILE A C 1
ATOM 2043 O O . ILE A 1 261 ? -5.752 -5.294 -12.473 1.00 86.31 261 ILE A O 1
ATOM 2047 N N . ASP A 1 262 ? -6.071 -7.266 -13.503 1.00 91.12 262 ASP A N 1
ATOM 2048 C CA . ASP A 1 262 ? -6.355 -6.694 -14.818 1.00 91.12 262 ASP A CA 1
ATOM 2049 C C . ASP A 1 262 ? -7.672 -5.903 -14.865 1.00 91.12 262 ASP A C 1
ATOM 2051 O O . ASP A 1 262 ? -7.834 -5.072 -15.759 1.00 91.12 262 ASP A O 1
ATOM 2055 N N . CYS A 1 263 ? -8.585 -6.077 -13.905 1.00 91.00 263 CYS A N 1
ATOM 2056 C CA . CYS A 1 263 ? -9.805 -5.271 -13.795 1.00 91.00 263 CYS A CA 1
ATOM 2057 C C . CYS A 1 263 ? -9.556 -3.822 -13.343 1.00 91.00 263 CYS A C 1
ATOM 2059 O O . CYS A 1 263 ? -10.416 -2.977 -13.575 1.00 91.00 263 CYS A O 1
ATOM 2061 N N . HIS A 1 264 ? -8.403 -3.507 -12.745 1.00 90.62 264 HIS A N 1
ATOM 2062 C CA . HIS A 1 264 ? -8.098 -2.145 -12.293 1.00 90.62 264 HIS A CA 1
ATOM 2063 C C . HIS A 1 264 ? -7.854 -1.192 -13.478 1.00 90.62 264 HIS A C 1
ATOM 2065 O O . HIS A 1 264 ? -7.333 -1.598 -14.525 1.00 90.62 264 HIS A O 1
ATOM 2071 N N . ASP A 1 265 ? -8.180 0.093 -13.310 1.00 93.19 265 ASP A N 1
ATOM 2072 C CA . ASP A 1 265 ? -7.979 1.122 -14.343 1.00 93.19 265 ASP A CA 1
ATOM 2073 C C . ASP A 1 265 ? -6.492 1.306 -14.670 1.00 93.19 265 ASP A C 1
ATOM 2075 O O . ASP A 1 265 ? -6.123 1.513 -15.829 1.00 93.19 265 ASP A O 1
ATOM 2079 N N . TYR A 1 266 ? -5.634 1.198 -13.650 1.00 95.06 266 TYR A N 1
ATOM 2080 C CA . TYR A 1 266 ? -4.195 1.402 -13.774 1.00 95.06 266 TYR A CA 1
ATOM 2081 C C . TYR A 1 266 ? -3.385 0.370 -12.977 1.00 95.06 266 TYR A C 1
ATOM 2083 O O . TYR A 1 266 ? -3.556 0.215 -11.770 1.00 95.06 266 TYR A O 1
ATOM 2091 N N . VAL A 1 267 ? -2.452 -0.326 -13.632 1.00 95.19 267 VAL A N 1
ATOM 2092 C CA . VAL A 1 267 ? -1.613 -1.355 -12.993 1.00 95.19 267 VAL A CA 1
ATOM 2093 C C . VAL A 1 267 ? -0.159 -0.901 -12.907 1.00 95.19 267 VAL A C 1
ATOM 2095 O O . VAL A 1 267 ? 0.484 -0.613 -13.922 1.00 95.19 267 VAL A O 1
ATOM 2098 N N . ILE A 1 268 ? 0.365 -0.872 -11.679 1.00 93.81 268 ILE A N 1
ATOM 2099 C CA . ILE A 1 268 ? 1.720 -0.451 -11.318 1.00 93.81 268 ILE A CA 1
ATOM 2100 C C . ILE A 1 268 ? 2.532 -1.676 -10.889 1.00 93.81 268 ILE A C 1
ATOM 2102 O O . ILE A 1 268 ? 2.270 -2.271 -9.846 1.00 93.81 268 ILE A O 1
ATOM 2106 N N . ARG A 1 269 ? 3.563 -2.040 -11.653 1.00 91.06 269 ARG A N 1
ATOM 2107 C CA . ARG A 1 269 ? 4.463 -3.159 -11.334 1.00 91.06 269 ARG A CA 1
ATOM 2108 C C . ARG A 1 269 ? 5.789 -2.691 -10.751 1.00 91.06 269 ARG A C 1
ATOM 2110 O O . ARG A 1 269 ? 6.315 -1.623 -11.079 1.00 91.06 269 ARG A O 1
ATOM 2117 N N . ILE A 1 270 ? 6.359 -3.511 -9.875 1.00 84.00 270 ILE A N 1
ATOM 2118 C CA . ILE A 1 270 ? 7.647 -3.219 -9.243 1.00 84.00 270 ILE A CA 1
ATOM 2119 C C . ILE A 1 270 ? 8.789 -3.897 -10.003 1.00 84.00 270 ILE A C 1
ATOM 2121 O O . ILE A 1 270 ? 8.721 -5.091 -10.280 1.00 84.00 270 ILE A O 1
ATOM 2125 N N . ASN A 1 271 ? 9.845 -3.139 -10.319 1.00 78.00 271 ASN A N 1
ATOM 2126 C CA . ASN A 1 271 ? 11.093 -3.634 -10.921 1.00 78.00 271 ASN A CA 1
ATOM 2127 C C . ASN A 1 271 ? 10.918 -4.506 -12.186 1.00 78.00 271 ASN A C 1
ATOM 2129 O O . ASN A 1 271 ? 11.686 -5.442 -12.374 1.00 78.00 271 ASN A O 1
ATOM 2133 N N . MET A 1 272 ? 9.930 -4.227 -13.045 1.00 76.50 272 MET A N 1
ATOM 2134 C CA . MET A 1 272 ? 9.599 -5.051 -14.224 1.00 76.50 272 MET A CA 1
ATOM 2135 C C . MET A 1 272 ? 9.466 -6.546 -13.901 1.00 76.50 272 MET A C 1
ATOM 2137 O O . MET A 1 272 ? 10.028 -7.399 -14.591 1.00 76.50 272 MET A O 1
ATOM 2141 N N . ALA A 1 273 ? 8.741 -6.861 -12.825 1.00 74.56 273 ALA A N 1
ATOM 2142 C CA . ALA A 1 273 ? 8.427 -8.236 -12.460 1.00 74.56 273 ALA A CA 1
ATOM 2143 C C . ALA A 1 273 ? 7.855 -9.025 -13.662 1.00 74.56 273 ALA A C 1
ATOM 2145 O O . ALA A 1 273 ? 7.057 -8.477 -14.431 1.00 74.56 273 ALA A O 1
ATOM 2146 N N . PRO A 1 274 ? 8.257 -10.298 -13.838 1.00 72.56 274 PRO A N 1
ATOM 2147 C CA . PRO A 1 274 ? 7.886 -11.082 -15.004 1.00 72.56 274 PRO A CA 1
ATOM 2148 C C . PRO A 1 274 ? 6.388 -11.387 -14.993 1.00 72.56 274 PRO A C 1
ATOM 2150 O O . PRO A 1 274 ? 5.822 -11.757 -13.967 1.00 72.56 274 PRO A O 1
ATOM 2153 N N . VAL A 1 275 ? 5.768 -11.249 -16.162 1.00 80.75 275 VAL A N 1
ATOM 2154 C CA . VAL A 1 275 ? 4.343 -11.537 -16.385 1.00 80.75 275 VAL A CA 1
ATOM 2155 C C . VAL A 1 275 ? 4.152 -12.830 -17.174 1.00 80.75 275 VAL A C 1
ATOM 2157 O O . VAL A 1 275 ? 3.252 -13.612 -16.879 1.00 80.75 275 VAL A O 1
ATOM 2160 N N . LYS A 1 276 ? 5.024 -13.078 -18.159 1.00 80.38 276 LYS A N 1
ATOM 2161 C CA . LYS A 1 276 ? 4.942 -14.252 -19.029 1.00 80.38 276 LYS A CA 1
ATOM 2162 C C . LYS A 1 276 ? 5.021 -15.544 -18.212 1.00 80.38 276 LYS A C 1
ATOM 2164 O O . LYS A 1 276 ? 5.937 -15.687 -17.404 1.00 80.38 276 LYS A O 1
ATOM 2169 N N . ASN A 1 277 ? 4.112 -16.478 -18.482 1.00 80.94 277 ASN A N 1
ATOM 2170 C CA . ASN A 1 277 ? 3.901 -17.746 -17.769 1.00 80.94 277 ASN A CA 1
ATOM 2171 C C . ASN A 1 277 ? 3.283 -17.614 -16.362 1.00 80.94 277 ASN A C 1
ATOM 2173 O O . ASN A 1 277 ? 3.065 -18.631 -15.706 1.00 80.94 277 ASN A O 1
ATOM 2177 N N . TYR A 1 278 ? 2.989 -16.397 -15.899 1.00 83.12 278 TYR A N 1
ATOM 2178 C CA . TYR A 1 278 ? 2.365 -16.120 -14.600 1.00 83.12 278 TYR A CA 1
ATOM 2179 C C . TYR A 1 278 ? 1.061 -15.324 -14.745 1.00 83.12 278 TYR A C 1
ATOM 2181 O O . TYR A 1 278 ? 0.490 -14.883 -13.750 1.00 83.12 278 TYR A O 1
ATOM 2189 N N . GLU A 1 279 ? 0.555 -15.140 -15.967 1.00 87.12 279 GLU A N 1
ATOM 2190 C CA . GLU A 1 279 ? -0.560 -14.241 -16.283 1.00 87.12 279 GLU A CA 1
ATOM 2191 C C . GLU A 1 279 ? -1.824 -14.565 -15.484 1.00 87.12 279 GLU A C 1
ATOM 2193 O O . GLU A 1 279 ? -2.546 -13.658 -15.079 1.00 87.12 279 GLU A O 1
ATOM 2198 N N . LYS A 1 280 ? -2.067 -15.853 -15.210 1.00 84.06 280 LYS A N 1
ATOM 2199 C CA . LYS A 1 280 ? -3.197 -16.312 -14.389 1.00 84.06 280 LYS A CA 1
ATOM 2200 C C . LYS A 1 280 ? -3.177 -15.711 -12.980 1.00 84.06 280 LYS A C 1
ATOM 2202 O O . LYS A 1 280 ? -4.228 -15.447 -12.407 1.00 84.06 280 LYS A O 1
ATOM 2207 N N . ASP A 1 281 ? -1.991 -15.500 -12.431 1.00 78.62 281 ASP A N 1
ATOM 2208 C CA . ASP A 1 281 ? -1.775 -15.084 -11.051 1.00 78.62 281 ASP A CA 1
ATOM 2209 C C . ASP A 1 281 ? -1.507 -13.586 -10.922 1.00 78.62 281 ASP A C 1
ATOM 2211 O O . ASP A 1 281 ? -1.960 -12.959 -9.969 1.00 78.62 281 ASP A O 1
ATOM 2215 N N . VAL A 1 282 ? -0.764 -13.013 -11.874 1.00 84.75 282 VAL A N 1
ATOM 2216 C CA . VAL A 1 282 ? -0.278 -11.628 -11.782 1.00 84.75 282 VAL A CA 1
ATOM 2217 C C . VAL A 1 282 ? -0.892 -10.687 -12.812 1.00 84.75 282 VAL A C 1
ATOM 2219 O O . VAL A 1 282 ? -0.569 -9.500 -12.789 1.00 84.75 282 VAL A O 1
ATOM 2222 N N . GLY A 1 283 ? -1.742 -11.188 -13.709 1.00 89.12 283 GLY A N 1
ATOM 2223 C CA . GLY A 1 283 ? -2.398 -10.406 -14.759 1.00 89.12 283 GLY A CA 1
ATOM 2224 C C . GLY A 1 283 ? -1.456 -10.057 -15.910 1.00 89.12 283 GLY A C 1
ATOM 2225 O O . GLY A 1 283 ? -0.249 -10.283 -15.830 1.00 89.12 283 GLY A O 1
ATOM 2226 N N . ARG A 1 284 ? -2.000 -9.498 -16.992 1.00 91.19 284 ARG A N 1
ATOM 2227 C CA . ARG A 1 284 ? -1.281 -9.066 -18.203 1.00 91.19 284 ARG A CA 1
ATOM 2228 C C . ARG A 1 284 ? -1.111 -7.553 -18.280 1.00 91.19 284 ARG A C 1
ATOM 2230 O O . ARG A 1 284 ? -0.123 -7.077 -18.844 1.00 91.19 284 ARG A O 1
ATOM 2237 N N . LYS A 1 285 ? -2.056 -6.792 -17.725 1.00 92.62 285 LYS A N 1
ATOM 2238 C CA . LYS A 1 285 ? -2.094 -5.330 -17.804 1.00 92.62 285 LYS A CA 1
ATOM 2239 C C . LYS A 1 285 ? -0.897 -4.743 -17.053 1.00 92.62 285 LYS A C 1
ATOM 2241 O O . LYS A 1 285 ? -0.577 -5.150 -15.934 1.00 92.62 285 LYS A O 1
ATOM 2246 N N . THR A 1 286 ? -0.199 -3.806 -17.693 1.00 93.25 286 THR A N 1
ATOM 2247 C CA . THR A 1 286 ? 0.894 -3.030 -17.092 1.00 93.25 286 THR A CA 1
ATOM 2248 C C . THR A 1 286 ? 0.867 -1.625 -17.671 1.00 93.25 286 THR A C 1
ATOM 2250 O O . THR A 1 286 ? 1.214 -1.427 -18.830 1.00 93.25 286 THR A O 1
ATOM 2253 N N . ASN A 1 287 ? 0.470 -0.640 -16.870 1.00 95.69 287 ASN A N 1
ATOM 2254 C CA . ASN A 1 287 ? 0.467 0.757 -17.302 1.00 95.69 287 ASN A CA 1
ATOM 2255 C C . ASN A 1 287 ? 1.733 1.481 -16.847 1.00 95.69 287 ASN A C 1
ATOM 2257 O O . ASN A 1 287 ? 2.266 2.319 -17.569 1.00 95.69 287 ASN A O 1
ATOM 2261 N N . LEU A 1 288 ? 2.244 1.132 -15.665 1.00 94.81 288 LEU A N 1
ATOM 2262 C CA . LEU A 1 288 ? 3.484 1.671 -15.127 1.00 94.81 288 LEU A CA 1
ATOM 2263 C C . LEU A 1 288 ? 4.338 0.554 -14.548 1.00 94.81 288 LEU A C 1
ATOM 2265 O O . LEU A 1 288 ? 3.843 -0.316 -13.840 1.00 94.81 288 LEU A O 1
ATOM 2269 N N . THR A 1 289 ? 5.644 0.609 -14.776 1.00 91.62 289 THR A N 1
ATOM 2270 C CA . THR A 1 289 ? 6.605 -0.215 -14.047 1.00 91.62 289 THR A CA 1
ATOM 2271 C C . THR A 1 289 ? 7.725 0.639 -13.485 1.00 91.62 289 THR A C 1
ATOM 2273 O O . THR A 1 289 ? 8.273 1.510 -14.158 1.00 91.62 289 THR A O 1
ATOM 2276 N N . THR A 1 290 ? 8.099 0.377 -12.238 1.00 87.62 290 THR A N 1
ATOM 2277 C CA . THR A 1 290 ? 9.320 0.955 -11.671 1.00 87.62 290 THR A CA 1
ATOM 2278 C C . THR A 1 290 ? 10.542 0.161 -12.125 1.00 87.62 290 THR A C 1
ATOM 2280 O O . THR A 1 290 ? 10.432 -1.025 -12.446 1.00 87.62 290 THR A O 1
ATOM 2283 N N . VAL A 1 291 ? 11.710 0.802 -12.158 1.00 84.31 291 VAL A N 1
ATOM 2284 C CA . VAL A 1 291 ? 12.992 0.154 -12.468 1.00 84.31 291 VAL A CA 1
ATOM 2285 C C . VAL A 1 291 ? 14.093 0.618 -11.523 1.00 84.31 291 VAL A C 1
ATOM 2287 O O . VAL A 1 291 ? 14.114 1.760 -11.059 1.00 84.31 291 VAL A O 1
ATOM 2290 N N . ASN A 1 292 ? 15.046 -0.275 -11.260 1.00 77.88 292 ASN A N 1
ATOM 2291 C CA . ASN A 1 292 ? 16.272 0.045 -10.536 1.00 77.88 292 ASN A CA 1
ATOM 2292 C C . ASN A 1 292 ? 17.473 0.183 -11.492 1.00 77.88 292 ASN A C 1
ATOM 2294 O O . ASN A 1 292 ? 17.414 -0.168 -12.675 1.00 77.88 292 ASN A O 1
ATOM 2298 N N . LEU A 1 293 ? 18.587 0.707 -10.969 1.00 80.00 293 LEU A N 1
ATOM 2299 C CA . LEU A 1 293 ? 19.792 0.994 -11.754 1.00 80.00 293 LEU A CA 1
ATOM 2300 C C . LEU A 1 293 ? 20.410 -0.259 -12.390 1.00 80.00 293 LEU A C 1
ATOM 2302 O O . LEU A 1 293 ? 20.872 -0.194 -13.527 1.00 80.00 293 LEU A O 1
ATOM 2306 N N . TRP A 1 294 ? 20.435 -1.384 -11.675 1.00 80.25 294 TRP A N 1
ATOM 2307 C CA . TRP A 1 294 ? 21.008 -2.622 -12.199 1.00 80.25 294 TRP A CA 1
ATOM 2308 C C . TRP A 1 294 ? 20.181 -3.161 -13.365 1.00 80.25 294 TRP A C 1
ATOM 2310 O O . TRP A 1 294 ? 20.728 -3.390 -14.443 1.00 80.25 294 TRP A O 1
ATOM 2320 N N . LEU A 1 295 ? 18.861 -3.260 -13.182 1.00 80.31 295 LEU A N 1
ATOM 2321 C CA . LEU A 1 295 ? 17.945 -3.721 -14.222 1.00 80.31 295 LEU A CA 1
ATOM 2322 C C . LEU A 1 295 ? 18.059 -2.844 -15.470 1.00 80.31 295 LEU A C 1
ATOM 2324 O O . LEU A 1 295 ? 18.158 -3.354 -16.580 1.00 80.31 295 LEU A O 1
ATOM 2328 N N . THR A 1 296 ? 18.145 -1.528 -15.282 1.00 84.00 296 THR A N 1
ATOM 2329 C CA . THR A 1 296 ? 18.336 -0.576 -16.383 1.00 84.00 296 THR A CA 1
ATOM 2330 C C . THR A 1 296 ? 19.630 -0.841 -17.149 1.00 84.00 296 THR A C 1
ATOM 2332 O O . THR A 1 296 ? 19.624 -0.864 -18.375 1.00 84.00 296 THR A O 1
ATOM 2335 N N . ARG A 1 297 ? 20.750 -1.073 -16.452 1.00 84.62 297 ARG A N 1
ATOM 2336 C CA . ARG A 1 297 ? 22.031 -1.404 -17.099 1.00 84.62 297 ARG A CA 1
ATOM 2337 C C . ARG A 1 297 ? 21.959 -2.725 -17.859 1.00 84.62 297 ARG A C 1
ATOM 2339 O O . ARG A 1 297 ? 22.487 -2.807 -18.963 1.00 84.62 297 ARG A O 1
ATOM 2346 N N . ASN A 1 298 ? 21.294 -3.728 -17.291 1.00 83.81 298 ASN A N 1
ATOM 2347 C CA . ASN A 1 298 ? 21.101 -5.015 -17.950 1.00 83.81 298 ASN A CA 1
ATOM 2348 C C . ASN A 1 298 ? 20.241 -4.877 -19.217 1.00 83.81 298 ASN A C 1
ATOM 2350 O O . ASN A 1 298 ? 20.622 -5.374 -20.273 1.00 83.81 298 ASN A O 1
ATOM 2354 N N . LEU A 1 299 ? 19.131 -4.134 -19.141 1.00 85.12 299 LEU A N 1
ATOM 2355 C CA . LEU A 1 299 ? 18.283 -3.827 -20.296 1.00 85.12 299 LEU A CA 1
ATOM 2356 C C . LEU A 1 299 ? 19.063 -3.090 -21.381 1.00 85.12 299 LEU A C 1
ATOM 2358 O O . LEU A 1 299 ? 18.983 -3.468 -22.540 1.00 85.12 299 LEU A O 1
ATOM 2362 N N . LEU A 1 300 ? 19.862 -2.087 -21.015 1.00 89.19 300 LEU A N 1
ATOM 2363 C CA . LEU A 1 300 ? 20.705 -1.354 -21.960 1.00 89.19 300 LEU A CA 1
ATOM 2364 C C . LEU A 1 300 ? 21.731 -2.249 -22.653 1.00 89.19 300 LEU A C 1
ATOM 2366 O O . LEU A 1 300 ? 21.904 -2.142 -23.866 1.00 89.19 300 LEU A O 1
ATOM 2370 N N . LYS A 1 301 ? 22.392 -3.136 -21.898 1.00 88.50 301 LYS A N 1
ATOM 2371 C CA . LYS A 1 301 ? 23.348 -4.100 -22.450 1.00 88.50 301 LYS A CA 1
ATOM 2372 C C . LYS A 1 301 ? 22.663 -5.008 -23.471 1.00 88.50 301 LYS A C 1
ATOM 2374 O O . LYS A 1 301 ? 23.145 -5.119 -24.590 1.00 88.50 301 LYS A O 1
ATOM 2379 N N . ARG A 1 302 ? 21.516 -5.591 -23.110 1.00 86.25 302 ARG A N 1
ATOM 2380 C CA . ARG A 1 302 ? 20.767 -6.507 -23.982 1.00 86.25 302 ARG A CA 1
ATOM 2381 C C . ARG A 1 302 ? 20.124 -5.807 -25.186 1.00 86.25 302 ARG A C 1
ATOM 2383 O O . ARG A 1 302 ? 20.148 -6.329 -26.287 1.00 86.25 302 ARG A O 1
ATOM 2390 N N . LEU A 1 303 ? 19.623 -4.581 -25.027 1.00 87.12 303 LEU A N 1
ATOM 2391 C CA . LEU A 1 303 ? 19.089 -3.783 -26.142 1.00 87.12 303 LEU A CA 1
ATOM 2392 C C . LEU A 1 303 ? 20.160 -3.377 -27.164 1.00 87.12 303 LEU A C 1
ATOM 2394 O O . LEU A 1 303 ? 19.812 -3.071 -28.307 1.00 87.12 303 LEU A O 1
ATOM 2398 N N . SER A 1 304 ? 21.427 -3.333 -26.741 1.00 87.75 304 SER A N 1
ATOM 2399 C CA . SER A 1 304 ? 22.575 -3.017 -27.598 1.00 87.75 304 SER A CA 1
ATOM 2400 C C . SER A 1 304 ? 23.147 -4.250 -28.306 1.00 87.75 304 SER A C 1
ATOM 2402 O O . SER A 1 304 ? 23.929 -4.094 -29.236 1.00 87.75 304 SER A O 1
ATOM 2404 N N . ASP A 1 305 ? 22.776 -5.454 -27.871 1.00 88.69 305 ASP A N 1
ATOM 2405 C CA . ASP A 1 305 ? 23.215 -6.719 -28.453 1.00 88.69 305 ASP A CA 1
ATOM 2406 C C . ASP A 1 305 ? 22.154 -7.234 -29.431 1.00 88.69 305 ASP A C 1
ATOM 2408 O O . ASP A 1 305 ? 21.043 -7.583 -29.025 1.00 88.69 305 ASP A O 1
ATOM 2412 N N . ASN A 1 306 ? 22.506 -7.311 -30.717 1.00 87.38 306 ASN A N 1
ATOM 2413 C CA . ASN A 1 306 ? 21.599 -7.738 -31.785 1.00 87.38 306 ASN A CA 1
ATOM 2414 C C . ASN A 1 306 ? 20.962 -9.111 -31.523 1.00 87.38 306 ASN A C 1
ATOM 2416 O O . ASN A 1 306 ? 19.818 -9.318 -31.911 1.00 87.38 306 ASN A O 1
ATOM 2420 N N . THR A 1 307 ? 21.655 -10.018 -30.828 1.00 88.50 307 THR A N 1
ATOM 2421 C CA . THR A 1 307 ? 21.152 -11.375 -30.557 1.00 88.50 307 THR A CA 1
ATOM 2422 C C . THR A 1 307 ? 20.053 -11.408 -29.494 1.00 88.50 307 THR A C 1
ATOM 2424 O O . THR A 1 307 ? 19.165 -12.253 -29.547 1.00 88.50 307 THR A O 1
ATOM 2427 N N . THR A 1 308 ? 20.074 -10.471 -28.539 1.00 86.19 308 THR A N 1
ATOM 2428 C CA . THR A 1 308 ? 19.110 -10.432 -27.420 1.00 86.19 308 THR A CA 1
ATOM 2429 C C . THR A 1 308 ? 18.083 -9.306 -27.542 1.00 86.19 308 THR A C 1
ATOM 2431 O O . THR A 1 308 ? 17.091 -9.278 -26.809 1.00 86.19 308 THR A O 1
ATOM 2434 N N . ARG A 1 309 ? 18.292 -8.384 -28.487 1.00 85.44 309 ARG A N 1
ATOM 2435 C CA . ARG A 1 309 ? 17.462 -7.200 -28.714 1.00 85.44 309 ARG A CA 1
ATOM 2436 C C . ARG A 1 309 ? 15.999 -7.541 -28.978 1.00 85.44 309 ARG A C 1
ATOM 2438 O O . ARG A 1 309 ? 15.130 -6.950 -28.340 1.00 85.44 309 ARG A O 1
ATOM 2445 N N . GLU A 1 310 ? 15.720 -8.485 -29.874 1.00 86.50 310 GLU A N 1
ATOM 2446 C CA . GLU A 1 310 ? 14.345 -8.871 -30.226 1.00 86.50 310 GLU A CA 1
ATOM 2447 C C . GLU A 1 310 ? 13.579 -9.435 -29.027 1.00 86.50 310 GLU A C 1
ATOM 2449 O O . GLU A 1 310 ? 12.434 -9.059 -28.775 1.00 86.50 310 GLU A O 1
ATOM 2454 N N . GLU A 1 311 ? 14.231 -10.287 -28.234 1.00 84.00 311 GLU A N 1
ATOM 2455 C CA . GLU A 1 311 ? 13.651 -10.859 -27.021 1.00 84.00 311 GLU A CA 1
ATOM 2456 C C . GLU A 1 311 ? 13.297 -9.764 -26.004 1.00 84.00 311 GLU A C 1
ATOM 2458 O O . GLU A 1 311 ? 12.205 -9.769 -25.429 1.00 84.00 311 GLU A O 1
ATOM 2463 N N . VAL A 1 312 ? 14.188 -8.784 -25.814 1.00 84.88 312 VAL A N 1
ATOM 2464 C CA . VAL A 1 312 ? 13.944 -7.669 -24.892 1.00 84.88 312 VAL A CA 1
ATOM 2465 C C . VAL A 1 312 ? 12.829 -6.761 -25.398 1.00 84.88 312 VAL A C 1
ATOM 2467 O O . VAL A 1 312 ? 11.948 -6.413 -24.613 1.00 84.88 312 VAL A O 1
ATOM 2470 N N . VAL A 1 313 ? 12.807 -6.418 -26.687 1.00 86.00 313 VAL A N 1
ATOM 2471 C CA . VAL A 1 313 ? 11.719 -5.630 -27.293 1.00 86.00 313 VAL A CA 1
ATOM 2472 C C . VAL A 1 313 ? 10.380 -6.347 -27.114 1.00 86.00 313 VAL A C 1
ATOM 2474 O O . VAL A 1 313 ? 9.409 -5.743 -26.657 1.00 86.00 313 VAL A O 1
ATOM 2477 N N . LYS A 1 314 ? 10.343 -7.664 -27.348 1.00 83.38 314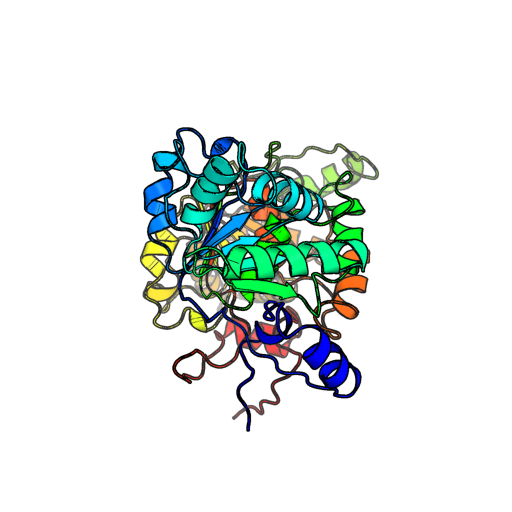 LYS A N 1
ATOM 2478 C CA . LYS A 1 314 ? 9.157 -8.489 -27.094 1.00 83.38 314 LYS A CA 1
ATOM 2479 C C . LYS A 1 314 ? 8.756 -8.476 -25.620 1.00 83.38 314 LYS A C 1
ATOM 2481 O O . LYS A 1 314 ? 7.570 -8.375 -25.328 1.00 83.38 314 LYS A O 1
ATOM 2486 N N . SER A 1 315 ? 9.706 -8.524 -24.685 1.00 80.44 315 SER A N 1
ATOM 2487 C CA . SER A 1 315 ? 9.405 -8.423 -23.249 1.00 80.44 315 SER A CA 1
ATOM 2488 C C . SER A 1 315 ? 8.854 -7.050 -22.844 1.00 80.44 315 SER A C 1
ATOM 2490 O O . SER A 1 315 ? 7.983 -6.967 -21.985 1.00 80.44 315 SER A O 1
ATOM 2492 N N . LEU A 1 316 ? 9.309 -5.978 -23.499 1.00 85.31 316 LEU A N 1
ATOM 2493 C CA . LEU A 1 316 ? 8.857 -4.608 -23.259 1.00 85.31 316 LEU A CA 1
ATOM 2494 C C . LEU A 1 316 ? 7.498 -4.308 -23.902 1.00 85.31 316 LEU A C 1
ATOM 2496 O O . LEU A 1 316 ? 6.876 -3.304 -23.561 1.00 85.31 316 LEU A O 1
ATOM 2500 N N . SER A 1 317 ? 7.005 -5.171 -24.795 1.00 83.62 317 SER A N 1
ATOM 2501 C CA . SER A 1 317 ? 5.687 -5.000 -25.419 1.00 83.62 317 SER A CA 1
ATOM 2502 C C . SER A 1 317 ? 4.549 -4.928 -24.395 1.00 83.62 317 SER A C 1
ATOM 2504 O O . SER A 1 317 ? 3.586 -4.198 -24.614 1.00 83.62 317 SER A O 1
ATOM 2506 N N . SER A 1 318 ? 4.684 -5.595 -23.241 1.00 80.69 318 SER A N 1
ATOM 2507 C CA . SER A 1 318 ? 3.675 -5.572 -22.174 1.00 80.69 318 SER A CA 1
ATOM 2508 C C . SER A 1 318 ? 3.521 -4.209 -21.497 1.00 80.69 318 SER A C 1
ATOM 2510 O O . SER A 1 318 ? 2.543 -4.005 -20.788 1.00 80.69 318 SER A O 1
ATOM 2512 N N . VAL A 1 319 ? 4.487 -3.300 -21.676 1.00 87.38 319 VAL A N 1
ATOM 2513 C CA . VAL A 1 319 ? 4.436 -1.916 -21.180 1.00 87.38 319 VAL A CA 1
ATOM 2514 C C . VAL A 1 319 ? 4.431 -0.901 -22.327 1.00 87.38 319 VAL A C 1
ATOM 2516 O O . VAL A 1 319 ? 4.628 0.290 -22.100 1.00 87.38 319 VAL A O 1
ATOM 2519 N N . ASN A 1 320 ? 4.210 -1.343 -23.570 1.00 84.62 320 ASN A N 1
ATOM 2520 C CA . ASN A 1 320 ? 4.059 -0.430 -24.697 1.00 84.62 320 ASN A CA 1
ATOM 2521 C C . ASN A 1 320 ? 2.843 0.484 -24.461 1.00 84.62 320 ASN A C 1
ATOM 2523 O O . ASN A 1 320 ? 1.818 0.035 -23.957 1.00 84.62 320 ASN A O 1
ATOM 2527 N N . HIS A 1 321 ? 2.974 1.768 -24.790 1.00 90.06 321 HIS A N 1
ATOM 2528 C CA . HIS A 1 321 ? 2.065 2.861 -24.400 1.00 90.06 321 HIS A CA 1
ATOM 2529 C C . HIS A 1 321 ? 2.014 3.173 -22.894 1.00 90.06 321 HIS A C 1
ATOM 2531 O O . HIS A 1 321 ? 1.212 3.999 -22.461 1.00 90.06 321 HIS A O 1
ATOM 2537 N N . GLY A 1 322 ? 2.868 2.535 -22.093 1.00 94.06 322 GLY A N 1
ATOM 2538 C CA . GLY A 1 322 ? 2.963 2.725 -20.652 1.00 94.06 322 GLY A CA 1
ATOM 2539 C C . GLY A 1 322 ? 4.154 3.579 -20.219 1.00 94.06 322 GLY A C 1
ATOM 2540 O O . GLY A 1 322 ? 4.786 4.297 -21.001 1.00 94.06 322 GLY A O 1
ATOM 2541 N N . VAL A 1 323 ? 4.462 3.485 -18.926 1.00 95.50 323 VAL A N 1
ATOM 2542 C CA . VAL A 1 323 ? 5.479 4.290 -18.246 1.00 95.50 323 VAL A CA 1
ATOM 2543 C C . VAL A 1 323 ? 6.541 3.398 -17.601 1.00 95.50 323 VAL A C 1
ATOM 2545 O O . VAL A 1 323 ? 6.223 2.507 -16.813 1.00 95.50 323 VAL A O 1
ATOM 2548 N N . ILE A 1 324 ? 7.819 3.681 -17.860 1.00 94.19 324 ILE A N 1
ATOM 2549 C CA . ILE A 1 324 ? 8.950 3.146 -17.088 1.00 94.19 324 ILE A CA 1
ATOM 2550 C C . ILE A 1 324 ? 9.468 4.251 -16.167 1.00 94.19 324 ILE A C 1
ATOM 2552 O O . ILE A 1 324 ? 9.994 5.258 -16.636 1.00 94.19 324 ILE A O 1
ATOM 2556 N N . SER A 1 325 ? 9.346 4.061 -14.850 1.00 91.25 325 SER A N 1
ATOM 2557 C CA . SER A 1 325 ? 9.650 5.103 -13.862 1.00 91.25 325 SER A CA 1
ATOM 2558 C C . SER A 1 325 ? 10.847 4.786 -12.962 1.00 91.25 325 SER A C 1
ATOM 2560 O O . SER A 1 325 ? 10.943 3.726 -12.335 1.00 91.25 325 SER A O 1
ATOM 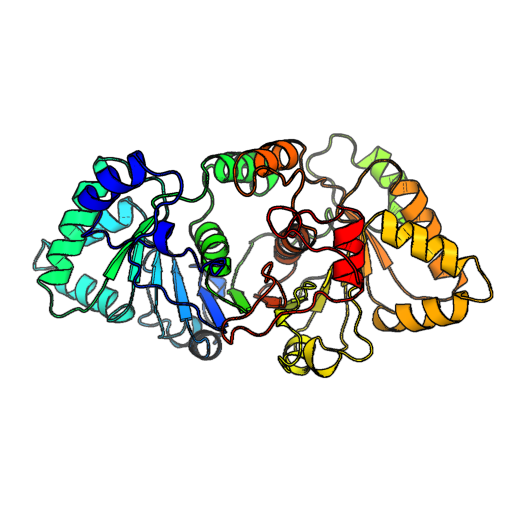2562 N N . PHE A 1 326 ? 11.738 5.766 -12.827 1.00 87.50 326 PHE A N 1
ATOM 2563 C CA . PHE A 1 326 ? 12.871 5.758 -11.908 1.00 87.50 326 PHE A CA 1
ATOM 2564 C C . PHE A 1 326 ? 12.502 6.454 -10.598 1.00 87.50 326 PHE A C 1
ATOM 2566 O O . PHE A 1 326 ? 12.647 7.668 -10.437 1.00 87.50 326 PHE A O 1
ATOM 2573 N N . VAL A 1 327 ? 12.054 5.655 -9.631 1.00 75.06 327 VAL A N 1
ATOM 2574 C CA . VAL A 1 327 ? 11.596 6.151 -8.321 1.00 75.06 327 VAL A CA 1
ATOM 2575 C C . VAL A 1 327 ? 12.734 6.312 -7.299 1.00 75.06 327 VAL A C 1
ATOM 2577 O O . VAL A 1 327 ? 12.605 7.052 -6.327 1.00 75.06 327 VAL A O 1
ATOM 2580 N N . LYS A 1 328 ? 13.886 5.659 -7.527 1.00 74.06 328 LYS A N 1
ATOM 2581 C CA . LYS A 1 328 ? 15.106 5.769 -6.703 1.00 74.06 328 LYS A CA 1
ATOM 2582 C C . LYS A 1 328 ? 16.236 6.428 -7.505 1.00 74.06 328 LYS A C 1
ATOM 2584 O O . LYS A 1 328 ? 16.953 5.773 -8.259 1.00 74.06 328 LYS A O 1
ATOM 2589 N N . MET A 1 329 ? 16.424 7.731 -7.315 1.00 67.38 329 MET A N 1
ATOM 2590 C CA . MET A 1 329 ? 17.444 8.522 -8.016 1.00 67.38 329 MET A CA 1
ATOM 2591 C C . MET A 1 329 ? 18.803 8.468 -7.296 1.00 67.38 329 MET A C 1
ATOM 2593 O O . MET A 1 329 ? 19.124 9.317 -6.468 1.00 67.38 329 MET A O 1
ATOM 2597 N N . LEU A 1 330 ? 19.604 7.448 -7.609 1.00 63.78 330 LEU A N 1
ATOM 2598 C CA . LEU A 1 330 ? 20.989 7.295 -7.139 1.00 63.78 330 LEU A CA 1
ATOM 2599 C C . LEU A 1 330 ? 22.005 7.900 -8.133 1.00 63.78 330 LEU A C 1
ATOM 2601 O O . LEU A 1 330 ? 21.677 8.229 -9.277 1.00 63.78 330 LEU A O 1
ATOM 2605 N N . GLY A 1 331 ? 23.269 8.029 -7.715 1.00 60.22 331 GLY A N 1
ATOM 2606 C CA . GLY A 1 331 ? 24.364 8.449 -8.599 1.00 60.22 331 GLY A CA 1
ATOM 2607 C C . GLY A 1 331 ? 24.471 7.561 -9.849 1.00 60.22 331 GLY A C 1
ATOM 2608 O O . GLY A 1 331 ? 24.353 6.342 -9.768 1.00 60.22 331 GLY A O 1
ATOM 2609 N N . GLY A 1 332 ? 24.651 8.168 -11.027 1.00 66.44 332 GLY A N 1
ATOM 2610 C CA . GLY A 1 332 ? 24.752 7.451 -12.311 1.00 66.44 332 GLY A CA 1
ATOM 2611 C C . GLY A 1 332 ? 23.418 7.047 -12.964 1.00 66.44 332 GLY A C 1
ATOM 2612 O O . GLY A 1 332 ? 23.410 6.657 -14.135 1.00 66.44 332 GLY A O 1
ATOM 2613 N N . VAL A 1 333 ? 22.282 7.203 -12.272 1.00 74.69 333 VAL A N 1
ATOM 2614 C CA . VAL A 1 333 ? 20.948 6.897 -12.825 1.00 74.69 333 VAL A CA 1
ATOM 2615 C C . VAL A 1 333 ? 20.601 7.813 -14.002 1.00 74.69 333 VAL A C 1
ATOM 2617 O O . VAL A 1 333 ? 20.116 7.327 -15.014 1.00 74.69 333 VAL A O 1
ATOM 2620 N N . LYS A 1 334 ? 20.956 9.105 -13.952 1.00 81.06 334 LYS A N 1
ATOM 2621 C CA . LYS A 1 334 ? 20.643 10.079 -15.021 1.00 81.06 334 LYS A CA 1
ATOM 2622 C C . LYS A 1 334 ? 21.156 9.667 -16.406 1.00 81.06 334 LYS A C 1
ATOM 2624 O O . LYS A 1 334 ? 20.426 9.778 -17.383 1.00 81.06 334 LYS A O 1
ATOM 2629 N N . LYS A 1 335 ? 22.395 9.167 -16.497 1.00 84.62 335 LYS A N 1
ATOM 2630 C CA . LYS A 1 335 ? 22.966 8.678 -17.767 1.00 84.62 335 LYS A CA 1
ATOM 2631 C C . LYS A 1 335 ? 22.207 7.447 -18.269 1.00 84.62 335 LYS A C 1
ATOM 2633 O O . LYS A 1 335 ? 21.941 7.339 -19.460 1.00 84.62 335 LYS A O 1
ATOM 2638 N N . SER A 1 336 ? 21.834 6.560 -17.347 1.00 85.19 336 SER A N 1
ATOM 2639 C CA . SER A 1 336 ? 21.100 5.328 -17.653 1.00 85.19 336 SER A CA 1
ATOM 2640 C C . SER A 1 336 ? 19.671 5.620 -18.124 1.00 85.19 336 SER A C 1
ATOM 2642 O O . SER A 1 336 ? 19.227 5.003 -19.082 1.00 85.19 336 SER A O 1
ATOM 2644 N N . ILE A 1 337 ? 18.997 6.612 -17.525 1.00 87.56 337 ILE A N 1
ATOM 2645 C CA . ILE A 1 337 ? 17.682 7.108 -17.964 1.00 87.56 337 ILE A CA 1
ATOM 2646 C C . ILE A 1 337 ? 17.750 7.562 -19.423 1.00 87.56 337 ILE A C 1
ATOM 2648 O O . ILE A 1 337 ? 17.010 7.049 -20.254 1.00 87.56 337 ILE A O 1
ATOM 2652 N N . ARG A 1 338 ? 18.673 8.479 -19.752 1.00 88.69 338 ARG A N 1
ATOM 2653 C CA . ARG A 1 338 ? 18.792 9.022 -21.118 1.00 88.69 338 ARG A CA 1
ATOM 2654 C C . ARG A 1 338 ? 19.126 7.944 -22.146 1.00 88.69 338 ARG A C 1
ATOM 2656 O O . ARG A 1 338 ? 18.579 7.941 -23.246 1.00 88.69 338 ARG A O 1
ATOM 2663 N N . ALA A 1 339 ? 20.036 7.036 -21.791 1.00 90.44 339 ALA A N 1
ATOM 2664 C CA . ALA A 1 339 ? 20.416 5.932 -22.662 1.00 90.44 339 ALA A CA 1
ATOM 2665 C C . ALA A 1 339 ? 19.239 4.980 -22.914 1.00 90.44 339 ALA A C 1
ATOM 2667 O O . ALA A 1 339 ? 19.101 4.473 -24.029 1.00 90.44 339 ALA A O 1
ATOM 2668 N N . LEU A 1 340 ? 18.404 4.738 -21.895 1.00 90.56 340 LEU A N 1
ATOM 2669 C CA . LEU A 1 340 ? 17.244 3.859 -22.016 1.00 90.56 340 LEU A CA 1
ATOM 2670 C C . LEU A 1 340 ? 16.210 4.499 -22.931 1.00 90.56 340 LEU A C 1
ATOM 2672 O O . LEU A 1 340 ? 15.837 3.884 -23.920 1.00 90.56 340 LEU A O 1
ATOM 2676 N N . ASP A 1 341 ? 15.854 5.750 -22.653 1.00 91.56 341 ASP A N 1
ATOM 2677 C CA . ASP A 1 341 ? 14.920 6.549 -23.447 1.00 91.56 341 ASP A CA 1
ATOM 2678 C C . ASP A 1 341 ? 15.306 6.547 -24.938 1.00 91.56 341 ASP A C 1
ATOM 2680 O O . ASP A 1 341 ? 14.559 6.085 -25.795 1.00 91.56 341 ASP A O 1
ATOM 2684 N N . SER A 1 342 ? 16.569 6.871 -25.240 1.00 91.62 342 SER A N 1
ATOM 2685 C CA . SER A 1 342 ? 17.099 6.847 -26.614 1.00 91.62 342 SER A CA 1
ATOM 2686 C C . SER A 1 342 ? 17.058 5.454 -27.260 1.00 91.62 342 SER A C 1
ATOM 2688 O O . SER A 1 342 ? 16.908 5.317 -28.474 1.00 91.62 342 SER A O 1
ATOM 2690 N N . SER A 1 343 ? 17.243 4.391 -26.475 1.00 90.50 343 SER A N 1
ATOM 2691 C CA . SER A 1 343 ? 17.226 3.014 -26.983 1.00 90.50 343 SER A CA 1
ATOM 2692 C C . SER A 1 343 ? 15.810 2.507 -27.237 1.00 90.50 343 SER A C 1
ATOM 2694 O O . SER A 1 343 ? 15.614 1.745 -28.183 1.00 90.50 343 SER A O 1
ATOM 2696 N N . LEU A 1 344 ? 14.828 2.951 -26.452 1.00 90.69 344 LEU A N 1
ATOM 2697 C CA . LEU A 1 344 ? 13.413 2.653 -26.667 1.00 90.69 344 LEU A CA 1
ATOM 2698 C C . LEU A 1 344 ? 12.894 3.361 -27.924 1.00 90.69 344 LEU A C 1
ATOM 2700 O O . LEU A 1 344 ? 12.317 2.695 -28.782 1.00 90.69 344 LEU A O 1
ATOM 2704 N N . THR A 1 345 ? 13.228 4.644 -28.110 1.00 89.62 345 THR A N 1
ATOM 2705 C CA . THR A 1 345 ? 12.887 5.403 -29.327 1.00 89.62 345 THR A CA 1
ATOM 2706 C C . THR A 1 345 ? 13.468 4.757 -30.585 1.00 89.62 345 THR A C 1
ATOM 2708 O O . THR A 1 345 ? 12.748 4.530 -31.553 1.00 89.62 345 THR A O 1
ATOM 2711 N N . ARG A 1 346 ? 14.749 4.352 -30.564 1.00 89.31 346 ARG A N 1
ATOM 2712 C CA . ARG A 1 346 ? 15.376 3.612 -31.683 1.00 89.31 346 ARG A CA 1
ATOM 2713 C C . ARG A 1 346 ? 14.732 2.254 -31.962 1.00 89.31 346 ARG A C 1
ATOM 2715 O O . ARG A 1 346 ? 14.916 1.698 -33.037 1.00 89.31 346 ARG A O 1
ATOM 2722 N N . SER A 1 347 ? 14.034 1.690 -30.983 1.00 87.50 347 SER A N 1
ATOM 2723 C CA . SER A 1 347 ? 13.319 0.418 -31.117 1.00 87.50 347 SER A CA 1
ATOM 2724 C C . SER A 1 347 ? 11.851 0.612 -31.512 1.00 87.50 347 SER A C 1
ATOM 2726 O O . SER A 1 347 ? 11.104 -0.357 -31.482 1.00 87.50 347 SER A O 1
ATOM 2728 N N . ASN A 1 348 ? 11.441 1.841 -31.860 1.00 89.06 348 ASN A N 1
ATOM 2729 C CA . ASN A 1 348 ? 10.063 2.221 -32.181 1.00 89.06 348 ASN A CA 1
ATOM 2730 C C . ASN A 1 348 ? 9.048 1.848 -31.080 1.00 89.06 348 ASN A C 1
ATOM 2732 O O . ASN A 1 348 ? 7.906 1.486 -31.357 1.00 89.06 348 ASN A O 1
ATOM 2736 N N . MET A 1 349 ? 9.482 1.903 -29.816 1.00 88.81 349 MET A N 1
ATOM 2737 C CA . MET A 1 349 ? 8.636 1.615 -28.659 1.00 88.81 349 MET A CA 1
ATOM 2738 C C . MET A 1 349 ? 8.009 2.909 -28.148 1.00 88.81 349 MET A C 1
ATOM 2740 O O . MET A 1 349 ? 8.720 3.870 -27.858 1.00 88.81 349 MET A O 1
ATOM 2744 N N . ASN A 1 350 ? 6.690 2.922 -27.968 1.00 92.25 350 ASN A N 1
ATOM 2745 C CA . ASN A 1 350 ? 5.983 4.073 -27.417 1.00 92.25 350 ASN A CA 1
ATOM 2746 C C . ASN A 1 350 ? 5.923 3.961 -25.888 1.00 92.25 350 ASN A C 1
ATOM 2748 O O . ASN A 1 350 ? 4.880 3.657 -25.323 1.00 92.25 350 ASN A O 1
ATOM 2752 N N . ILE A 1 351 ? 7.059 4.120 -25.211 1.00 94.56 351 ILE A N 1
ATOM 2753 C CA . ILE A 1 351 ? 7.154 4.000 -23.751 1.00 94.56 351 ILE A CA 1
ATOM 2754 C C . ILE A 1 351 ? 7.668 5.316 -23.184 1.00 94.56 351 ILE A C 1
ATOM 2756 O O . ILE A 1 351 ? 8.750 5.770 -23.547 1.00 94.56 351 ILE A O 1
ATOM 2760 N N . SER A 1 352 ? 6.926 5.901 -22.246 1.00 95.38 352 SER A N 1
ATOM 2761 C CA . SER A 1 352 ? 7.367 7.111 -21.552 1.00 95.38 352 SER A CA 1
ATOM 2762 C C . SER A 1 352 ? 8.354 6.759 -20.444 1.00 95.38 352 SER A C 1
ATOM 2764 O O . SER A 1 352 ? 8.015 6.029 -19.511 1.00 95.38 352 SER A O 1
ATOM 2766 N N . VAL A 1 353 ? 9.570 7.299 -20.505 1.00 94.38 353 VAL A N 1
ATOM 2767 C CA . VAL A 1 353 ? 10.539 7.169 -19.412 1.00 94.38 353 VAL A CA 1
ATOM 2768 C C . VAL A 1 353 ? 10.382 8.348 -18.456 1.00 94.38 353 VAL A C 1
ATOM 2770 O O . VAL A 1 353 ? 10.460 9.505 -18.864 1.00 94.38 353 VAL A O 1
ATOM 2773 N N . THR A 1 354 ? 10.166 8.071 -17.168 1.00 92.38 354 THR A N 1
ATOM 2774 C CA . THR A 1 354 ? 9.972 9.113 -16.149 1.00 92.38 354 THR A CA 1
ATOM 2775 C C . THR A 1 354 ? 10.927 8.996 -14.974 1.00 92.38 354 THR A C 1
ATOM 2777 O O . THR A 1 354 ? 11.456 7.925 -14.676 1.00 92.38 354 THR A O 1
ATOM 2780 N N . TYR A 1 355 ? 11.111 10.091 -14.243 1.00 87.38 355 TYR A N 1
ATOM 2781 C CA . TYR A 1 355 ? 11.869 10.122 -12.996 1.00 87.38 355 TYR A CA 1
ATOM 2782 C C . TYR A 1 355 ? 11.184 10.995 -11.937 1.00 87.38 355 TYR A C 1
ATOM 2784 O O . TYR A 1 355 ? 10.422 11.903 -12.265 1.00 87.38 355 TYR A O 1
ATOM 2792 N N . SER A 1 356 ? 11.484 10.740 -10.660 1.00 80.50 356 SER A N 1
ATOM 2793 C CA . SER A 1 356 ? 11.010 11.585 -9.553 1.00 80.50 356 SER A CA 1
ATOM 2794 C C . SER A 1 356 ? 11.997 12.719 -9.261 1.00 80.50 356 SER A C 1
ATOM 2796 O O . SER A 1 356 ? 13.187 12.470 -9.027 1.00 80.50 356 SER A O 1
ATOM 2798 N N . LEU A 1 357 ? 11.508 13.966 -9.239 1.00 72.94 357 LEU A N 1
ATOM 2799 C CA . LEU A 1 357 ? 12.258 15.133 -8.750 1.00 72.94 357 LEU A CA 1
ATOM 2800 C C . LEU A 1 357 ? 12.424 15.087 -7.233 1.00 72.94 357 LEU A C 1
ATOM 2802 O O . LEU A 1 357 ? 13.468 15.472 -6.705 1.00 72.94 357 LEU A O 1
ATOM 2806 N N . ASP A 1 358 ? 11.394 14.600 -6.548 1.00 63.84 358 ASP A N 1
ATOM 2807 C CA . ASP A 1 358 ? 11.405 14.441 -5.106 1.00 63.84 358 ASP A CA 1
ATOM 2808 C C . ASP A 1 358 ? 12.112 13.125 -4.779 1.00 63.84 358 ASP A C 1
ATOM 2810 O O . ASP A 1 358 ? 11.596 12.020 -4.970 1.00 63.84 358 ASP A O 1
ATOM 2814 N N . HIS A 1 359 ? 13.371 13.250 -4.365 1.00 55.62 359 HIS A N 1
ATOM 2815 C CA . HIS A 1 359 ? 14.144 12.133 -3.850 1.00 55.62 359 HIS A CA 1
ATOM 2816 C C . HIS A 1 359 ? 13.536 11.650 -2.539 1.00 55.62 359 HIS A C 1
ATOM 2818 O O . HIS A 1 359 ? 13.138 12.453 -1.696 1.00 55.62 359 HIS A O 1
ATOM 2824 N N . VAL A 1 360 ? 13.561 10.335 -2.319 1.00 51.00 360 VAL A N 1
ATOM 2825 C CA . VAL A 1 360 ? 13.387 9.793 -0.975 1.00 51.00 360 VAL A CA 1
ATOM 2826 C C . VAL A 1 360 ? 14.426 10.457 -0.059 1.00 51.00 360 VAL A C 1
ATOM 2828 O O . VAL A 1 360 ? 15.625 10.300 -0.314 1.00 51.00 360 VAL A O 1
ATOM 2831 N N . PRO A 1 361 ? 14.024 11.205 0.982 1.00 46.50 361 PRO A N 1
ATOM 2832 C CA . PRO A 1 361 ? 14.969 11.988 1.759 1.00 46.50 361 PRO A CA 1
ATOM 2833 C C . PRO A 1 361 ? 16.022 11.105 2.434 1.00 46.50 361 PRO A C 1
ATOM 2835 O O . PRO A 1 361 ? 15.694 10.013 2.911 1.00 46.50 361 PRO A O 1
ATOM 2838 N N . PRO A 1 362 ? 17.257 11.606 2.610 1.00 40.78 362 PRO A N 1
ATOM 2839 C CA . PRO A 1 362 ? 18.298 10.953 3.409 1.00 40.78 362 PRO A CA 1
ATOM 2840 C C . PRO A 1 362 ? 17.846 10.583 4.833 1.00 40.78 362 PRO A C 1
ATOM 2842 O O . PRO A 1 362 ? 18.342 9.627 5.418 1.00 40.78 362 PRO A O 1
ATOM 2845 N N . ILE A 1 363 ? 16.856 11.291 5.381 1.00 37.28 363 ILE A N 1
ATOM 2846 C CA . ILE A 1 363 ? 16.268 11.012 6.697 1.00 37.28 363 ILE A CA 1
ATOM 2847 C C . ILE A 1 363 ? 15.501 9.675 6.700 1.00 37.28 363 ILE A C 1
ATOM 2849 O O . ILE A 1 363 ? 15.615 8.905 7.653 1.00 37.28 363 ILE A O 1
ATOM 2853 N N . LEU A 1 364 ? 14.801 9.334 5.610 1.00 41.75 364 LEU A N 1
ATOM 2854 C CA . LEU A 1 364 ? 14.142 8.032 5.448 1.00 41.75 364 LEU A CA 1
ATOM 2855 C C . LEU A 1 364 ? 15.185 6.894 5.322 1.00 41.75 364 LEU A C 1
ATOM 2857 O O . LEU A 1 364 ? 14.919 5.764 5.729 1.00 41.75 364 LEU A O 1
ATOM 2861 N N . LYS A 1 365 ? 16.400 7.216 4.836 1.00 41.53 365 LYS A N 1
ATOM 2862 C CA . LYS A 1 365 ? 17.575 6.325 4.735 1.00 41.53 365 LYS A CA 1
ATOM 2863 C C . LYS A 1 365 ? 18.157 5.955 6.113 1.00 41.53 365 LYS A C 1
ATOM 2865 O O . LYS A 1 365 ? 18.500 4.805 6.367 1.00 41.53 365 LYS A O 1
ATOM 2870 N N . GLY A 1 366 ? 18.251 6.932 7.019 1.00 37.00 366 GLY A N 1
ATOM 2871 C CA . GLY A 1 366 ? 18.720 6.725 8.398 1.00 37.00 366 GLY A CA 1
ATOM 2872 C C . GLY A 1 366 ? 17.695 6.022 9.296 1.00 37.00 366 GLY A C 1
ATOM 2873 O O . GLY A 1 366 ? 18.064 5.164 10.093 1.00 37.00 366 GLY A O 1
ATOM 2874 N N . MET A 1 367 ? 16.409 6.338 9.113 1.00 37.16 367 MET A N 1
ATOM 2875 C CA . MET A 1 367 ? 15.273 5.805 9.878 1.00 37.16 367 MET A CA 1
ATOM 2876 C C . MET A 1 367 ? 15.009 4.312 9.649 1.00 37.16 367 MET A C 1
ATOM 2878 O O . MET A 1 367 ? 14.741 3.575 10.598 1.00 37.16 367 MET A O 1
ATOM 2882 N N . LEU A 1 368 ? 15.069 3.844 8.400 1.00 40.00 368 LEU A N 1
ATOM 2883 C CA . LEU A 1 368 ? 14.848 2.426 8.106 1.00 40.00 368 LEU A CA 1
ATOM 2884 C C . LEU A 1 368 ? 15.937 1.541 8.718 1.00 40.00 368 LEU A C 1
ATOM 2886 O O . LEU A 1 368 ? 15.620 0.455 9.194 1.00 40.00 368 LEU A O 1
ATOM 2890 N N . ARG A 1 369 ? 17.164 2.068 8.825 1.00 38.16 369 ARG A N 1
ATOM 2891 C CA . ARG A 1 369 ? 18.327 1.407 9.427 1.00 38.16 369 ARG A CA 1
ATOM 2892 C C . ARG A 1 369 ? 18.203 1.253 10.950 1.00 38.16 369 ARG A C 1
ATOM 2894 O O . ARG A 1 369 ? 18.939 0.473 11.536 1.00 38.16 369 ARG A O 1
ATOM 2901 N N . THR A 1 370 ? 17.294 1.992 11.597 1.00 36.47 370 THR A N 1
ATOM 2902 C CA . THR A 1 370 ? 17.158 2.043 13.066 1.00 36.47 370 THR A CA 1
ATOM 2903 C C . THR A 1 370 ? 15.810 1.562 13.615 1.00 36.47 370 THR A C 1
ATOM 2905 O O . THR A 1 370 ? 15.779 1.154 14.771 1.00 36.47 370 THR A O 1
ATOM 2908 N N . ALA A 1 371 ? 14.708 1.592 12.846 1.00 38.75 371 ALA A N 1
ATOM 2909 C CA . ALA A 1 371 ? 13.356 1.530 13.432 1.00 38.75 371 ALA A CA 1
ATOM 2910 C C . ALA A 1 371 ? 12.427 0.394 12.962 1.00 38.75 371 ALA A C 1
ATOM 2912 O O . ALA A 1 371 ? 11.560 -0.015 13.725 1.00 38.75 371 ALA A O 1
ATOM 2913 N N . LEU A 1 372 ? 12.543 -0.078 11.716 1.00 38.47 372 LEU A N 1
ATOM 2914 C CA . LEU A 1 372 ? 11.612 -1.071 11.142 1.00 38.47 372 LEU A CA 1
ATOM 2915 C C . LEU A 1 372 ? 12.302 -2.409 10.874 1.00 38.47 372 LEU A C 1
ATOM 2917 O O . LEU A 1 372 ? 11.785 -3.455 11.242 1.00 38.47 372 LEU A O 1
ATOM 2921 N N . VAL A 1 373 ? 13.495 -2.368 10.277 1.00 44.12 373 VAL A N 1
ATOM 2922 C CA . VAL A 1 373 ? 14.366 -3.530 10.083 1.00 44.12 373 VAL A CA 1
ATOM 2923 C C . VAL A 1 373 ? 15.804 -3.016 10.178 1.00 44.12 373 VAL A C 1
ATOM 2925 O O . VAL A 1 373 ? 16.226 -2.293 9.280 1.00 44.12 373 VAL A O 1
ATOM 2928 N N . PRO A 1 374 ? 16.593 -3.377 11.204 1.00 37.16 374 PRO A N 1
ATOM 2929 C CA . PRO A 1 374 ? 17.922 -2.796 11.464 1.00 37.16 374 PRO A CA 1
ATOM 2930 C C . PRO A 1 374 ? 18.932 -2.848 10.293 1.00 37.16 374 PRO A C 1
ATOM 2932 O O . PRO A 1 374 ? 19.965 -2.184 10.320 1.00 37.16 374 PRO A O 1
ATOM 2935 N N . LYS A 1 375 ? 18.644 -3.637 9.246 1.00 39.34 375 LYS A N 1
ATOM 2936 C CA . LYS A 1 375 ? 19.454 -3.797 8.027 1.00 39.34 375 LYS A CA 1
ATOM 2937 C C . LYS A 1 375 ? 18.953 -3.000 6.805 1.00 39.34 375 LYS A C 1
ATOM 2939 O O . LYS A 1 375 ? 19.648 -2.971 5.794 1.00 39.34 375 LYS A O 1
ATOM 2944 N N . LEU A 1 376 ? 17.782 -2.354 6.851 1.00 42.56 376 LEU A N 1
ATOM 2945 C CA . LEU A 1 376 ? 17.194 -1.659 5.695 1.00 42.56 376 LEU A CA 1
ATOM 2946 C C . LEU A 1 376 ? 17.744 -0.231 5.572 1.00 42.56 376 LEU A C 1
ATOM 2948 O O . LEU A 1 376 ? 17.384 0.662 6.323 1.00 42.56 376 LEU A O 1
ATOM 2952 N N . GLY A 1 377 ? 18.617 0.011 4.594 1.00 44.88 377 GLY A N 1
ATOM 2953 C CA . GLY A 1 377 ? 19.165 1.346 4.341 1.00 44.88 377 GLY A CA 1
ATOM 2954 C C . GLY A 1 377 ? 18.226 2.300 3.592 1.00 44.88 377 GLY A C 1
ATOM 2955 O O . GLY A 1 377 ? 18.458 3.492 3.641 1.00 44.88 377 GLY A O 1
ATOM 2956 N N . THR A 1 378 ? 17.195 1.835 2.877 1.00 51.59 378 THR A N 1
ATOM 2957 C CA . THR A 1 378 ? 16.272 2.660 2.052 1.00 51.59 378 THR A CA 1
ATOM 2958 C C . THR A 1 378 ? 14.912 1.969 1.911 1.00 51.59 378 THR A C 1
ATOM 2960 O O . THR A 1 378 ? 14.900 0.739 1.964 1.00 51.59 378 THR A O 1
ATOM 2963 N N . PRO A 1 379 ? 13.786 2.680 1.676 1.00 59.31 379 PRO A N 1
ATOM 2964 C CA . PRO A 1 379 ? 12.485 2.026 1.525 1.00 59.31 379 PRO A CA 1
ATOM 2965 C C . PRO A 1 379 ? 12.476 1.067 0.343 1.00 59.31 379 PRO A C 1
ATOM 2967 O O . PRO A 1 379 ? 13.207 1.261 -0.636 1.00 59.31 379 PRO A O 1
ATOM 2970 N N . SER A 1 380 ? 11.617 0.055 0.416 1.00 64.94 380 SER A N 1
ATOM 2971 C CA . SER A 1 380 ? 11.398 -0.842 -0.712 1.00 64.94 380 SER A CA 1
ATOM 2972 C C . SER A 1 380 ? 10.791 -0.087 -1.890 1.00 64.94 380 SER A C 1
ATOM 2974 O O . SER A 1 380 ? 10.058 0.890 -1.715 1.00 64.94 380 SER A O 1
ATOM 2976 N N . SER A 1 381 ? 11.088 -0.544 -3.103 1.00 71.56 381 SER A N 1
ATOM 2977 C CA . SER A 1 381 ? 10.496 0.023 -4.320 1.00 71.56 381 SER A CA 1
ATOM 2978 C C . SER A 1 381 ? 8.962 -0.067 -4.297 1.00 71.56 381 SER A C 1
ATOM 2980 O O . SER A 1 381 ? 8.290 0.855 -4.748 1.00 71.56 381 SER A O 1
ATOM 2982 N N . GLY A 1 382 ? 8.412 -1.114 -3.671 1.00 71.62 382 GLY A N 1
ATOM 2983 C CA . GLY A 1 382 ? 6.973 -1.274 -3.465 1.00 71.62 382 GLY A CA 1
ATOM 2984 C C . GLY A 1 382 ? 6.357 -0.240 -2.514 1.00 71.62 382 GLY A C 1
ATOM 2985 O O . GLY A 1 382 ? 5.311 0.318 -2.826 1.00 71.62 382 GLY A O 1
ATOM 2986 N N . LEU A 1 383 ? 7.010 0.078 -1.388 1.00 67.75 383 LEU A N 1
ATOM 2987 C CA . LEU A 1 383 ? 6.519 1.116 -0.471 1.00 67.75 383 LEU A CA 1
ATOM 2988 C C . LEU A 1 383 ? 6.559 2.504 -1.124 1.00 67.75 383 LEU A C 1
ATOM 2990 O O . LEU A 1 383 ? 5.652 3.308 -0.923 1.00 67.75 383 LEU A O 1
ATOM 2994 N N . ILE A 1 384 ? 7.590 2.780 -1.928 1.00 72.25 384 ILE A N 1
ATOM 2995 C CA . ILE A 1 384 ? 7.666 4.022 -2.707 1.00 72.25 384 ILE A CA 1
ATOM 2996 C C . ILE A 1 384 ? 6.537 4.063 -3.738 1.00 72.25 384 ILE A C 1
ATOM 2998 O O . ILE A 1 384 ? 5.853 5.073 -3.829 1.00 72.25 384 ILE A O 1
ATOM 3002 N N . ALA A 1 385 ? 6.305 2.978 -4.478 1.00 77.88 385 ALA A N 1
ATOM 3003 C CA . ALA A 1 385 ? 5.223 2.914 -5.456 1.00 77.88 385 ALA A CA 1
ATOM 3004 C C . ALA A 1 385 ? 3.844 3.120 -4.820 1.00 77.88 385 ALA A C 1
ATOM 3006 O O . ALA A 1 385 ? 3.037 3.839 -5.393 1.00 77.88 385 ALA A O 1
ATOM 3007 N N . TYR A 1 386 ? 3.603 2.570 -3.626 1.00 74.31 386 TYR A N 1
ATOM 3008 C CA . TYR A 1 386 ? 2.393 2.845 -2.851 1.00 74.31 386 TYR A CA 1
ATOM 3009 C C . TYR A 1 386 ? 2.236 4.337 -2.551 1.00 74.31 386 TYR A C 1
ATOM 3011 O O . TYR A 1 386 ? 1.228 4.926 -2.926 1.00 74.31 386 TYR A O 1
ATOM 3019 N N . ILE A 1 387 ? 3.258 4.960 -1.954 1.00 70.19 387 ILE A N 1
ATOM 3020 C CA . ILE A 1 387 ? 3.254 6.393 -1.623 1.00 70.19 387 ILE A CA 1
ATOM 3021 C C . ILE A 1 387 ? 3.035 7.258 -2.869 1.00 70.19 387 ILE A C 1
ATOM 3023 O O . ILE A 1 387 ? 2.336 8.261 -2.809 1.00 70.19 387 ILE A O 1
ATOM 3027 N N . LEU A 1 388 ? 3.644 6.899 -3.998 1.00 76.25 388 LEU A N 1
ATOM 3028 C CA . LEU A 1 388 ? 3.452 7.636 -5.243 1.00 76.25 388 LEU A CA 1
ATOM 3029 C C . LEU A 1 388 ? 2.067 7.384 -5.845 1.00 76.25 388 LEU A C 1
ATOM 3031 O O . LEU A 1 388 ? 1.471 8.316 -6.363 1.00 76.25 388 LEU A O 1
ATOM 3035 N N . GLY A 1 389 ? 1.531 6.166 -5.743 1.00 79.12 389 GLY A N 1
ATOM 3036 C CA . GLY A 1 389 ? 0.176 5.826 -6.180 1.00 79.12 389 GLY A CA 1
ATOM 3037 C C . GLY A 1 389 ? -0.882 6.709 -5.524 1.00 79.12 389 GLY A C 1
ATOM 3038 O O . GLY A 1 389 ? -1.822 7.137 -6.184 1.00 79.12 389 GLY A O 1
ATOM 3039 N N . THR A 1 390 ? -0.691 7.083 -4.253 1.00 70.56 390 THR A N 1
ATOM 3040 C CA . THR A 1 390 ? -1.649 7.952 -3.550 1.00 70.56 390 THR A CA 1
ATOM 3041 C C . THR A 1 390 ? -1.775 9.346 -4.164 1.00 70.56 390 THR A C 1
ATOM 3043 O O . THR A 1 390 ? -2.720 10.056 -3.844 1.00 70.56 390 THR A O 1
ATOM 3046 N N . THR A 1 391 ? -0.822 9.786 -4.995 1.00 73.38 391 THR A N 1
ATOM 3047 C CA . THR A 1 391 ? -0.870 11.121 -5.614 1.00 73.38 391 THR A CA 1
ATOM 3048 C C . THR A 1 391 ? -1.729 11.169 -6.875 1.00 73.38 391 THR A C 1
ATOM 3050 O O . THR A 1 391 ? -1.939 12.260 -7.408 1.00 73.38 391 THR A O 1
ATOM 3053 N N . PHE A 1 392 ? -2.232 10.022 -7.353 1.00 82.69 392 PHE A N 1
ATOM 3054 C CA . PHE A 1 392 ? -3.000 9.943 -8.597 1.00 82.69 392 PHE A CA 1
ATOM 3055 C C . PHE A 1 392 ? -4.054 8.816 -8.662 1.00 82.69 392 PHE A C 1
ATOM 3057 O O . PHE A 1 392 ? -4.693 8.676 -9.702 1.00 82.69 392 PHE A O 1
ATOM 3064 N N . CYS A 1 393 ? -4.248 8.032 -7.596 1.00 79.44 393 CYS A N 1
ATOM 3065 C CA . CYS A 1 393 ? -5.237 6.950 -7.516 1.00 79.44 393 CYS A CA 1
ATOM 3066 C C . CYS A 1 393 ? -6.254 7.189 -6.385 1.00 79.44 393 CYS A C 1
ATOM 3068 O O . CYS A 1 393 ? -5.822 7.514 -5.276 1.00 79.44 393 CYS A O 1
ATOM 3070 N N . ASP A 1 394 ? -7.552 6.945 -6.620 1.00 71.31 394 ASP A N 1
ATOM 3071 C CA . ASP A 1 394 ? -8.577 6.980 -5.552 1.00 71.31 394 ASP A CA 1
ATOM 3072 C C . ASP A 1 394 ? -8.512 5.728 -4.654 1.00 71.31 394 ASP A C 1
ATOM 3074 O O . ASP A 1 394 ? -8.434 5.814 -3.428 1.00 71.31 394 ASP A O 1
ATOM 3078 N N . VAL A 1 395 ? -8.516 4.540 -5.264 1.00 71.94 395 VAL A N 1
ATOM 3079 C CA . VAL A 1 395 ? -8.483 3.246 -4.567 1.00 71.94 395 VAL A CA 1
ATOM 3080 C C . VAL A 1 395 ? -7.226 2.492 -4.965 1.00 71.94 395 VAL A C 1
ATOM 3082 O O . VAL A 1 395 ? -6.948 2.310 -6.151 1.00 71.94 395 VAL A O 1
ATOM 3085 N N . ILE A 1 396 ? -6.459 2.047 -3.970 1.00 77.50 396 ILE A N 1
ATOM 3086 C CA . ILE A 1 396 ? -5.230 1.281 -4.188 1.00 77.50 396 ILE A CA 1
ATOM 3087 C C . ILE A 1 396 ? -5.375 -0.106 -3.576 1.00 77.50 396 ILE A C 1
ATOM 3089 O O . ILE A 1 396 ? -5.571 -0.238 -2.365 1.00 77.50 396 ILE A O 1
ATOM 3093 N N . THR A 1 397 ? -5.163 -1.122 -4.406 1.00 78.75 397 THR A N 1
ATOM 3094 C CA . THR A 1 397 ? -5.114 -2.527 -3.998 1.00 78.75 397 THR A CA 1
ATOM 3095 C C . THR A 1 397 ? -3.694 -3.054 -4.164 1.00 78.75 397 THR A C 1
ATOM 3097 O O . THR A 1 397 ? -3.071 -2.898 -5.220 1.00 78.75 397 THR A O 1
ATOM 3100 N N . LEU A 1 398 ? -3.143 -3.650 -3.107 1.00 80.12 398 LEU A N 1
ATOM 3101 C CA . LEU A 1 398 ? -1.780 -4.181 -3.109 1.00 80.12 398 LEU A CA 1
ATOM 3102 C C . LEU A 1 398 ? -1.761 -5.698 -3.298 1.00 80.12 398 LEU A C 1
ATOM 3104 O O . LEU A 1 398 ? -2.371 -6.431 -2.525 1.00 80.12 398 LEU A O 1
ATOM 3108 N N . TYR A 1 399 ? -0.959 -6.162 -4.254 1.00 80.00 399 TYR A N 1
ATOM 3109 C CA . TYR A 1 399 ? -0.769 -7.575 -4.582 1.00 80.00 399 TYR A CA 1
ATOM 3110 C C . TYR A 1 399 ? 0.692 -7.979 -4.398 1.00 80.00 399 TYR A C 1
ATOM 3112 O O . TYR A 1 399 ? 1.597 -7.268 -4.830 1.00 80.00 399 TYR A O 1
ATOM 3120 N N . GLY A 1 400 ? 0.962 -9.134 -3.787 1.00 74.12 400 GLY A N 1
ATOM 3121 C CA . GLY A 1 400 ? 2.324 -9.679 -3.716 1.00 74.12 400 GLY A CA 1
ATOM 3122 C C . GLY A 1 400 ? 3.272 -8.933 -2.773 1.00 74.12 400 GLY A C 1
ATOM 3123 O O . GLY A 1 400 ? 4.489 -8.990 -2.954 1.00 74.12 400 GLY A O 1
ATOM 3124 N N . PHE A 1 401 ? 2.740 -8.242 -1.764 1.00 69.19 401 PHE A N 1
ATOM 3125 C CA . PHE A 1 401 ? 3.509 -7.575 -0.707 1.00 69.19 401 PHE A CA 1
ATOM 3126 C C . PHE A 1 401 ? 3.690 -8.490 0.513 1.00 69.19 401 PHE A C 1
ATOM 3128 O O . PHE A 1 401 ? 3.347 -8.133 1.634 1.00 69.19 401 PHE A O 1
ATOM 3135 N N . TYR A 1 402 ? 4.251 -9.678 0.284 1.00 62.94 402 TYR A N 1
ATOM 3136 C CA . TYR A 1 402 ? 4.427 -10.713 1.305 1.00 62.94 402 TYR A CA 1
ATOM 3137 C C . TYR A 1 402 ? 5.902 -11.137 1.382 1.00 62.94 402 TYR A C 1
ATOM 3139 O O . TYR A 1 402 ? 6.375 -11.856 0.498 1.00 62.94 402 TYR A O 1
ATOM 3147 N N . PRO A 1 403 ? 6.668 -10.662 2.382 1.00 60.19 403 PRO A N 1
ATOM 3148 C CA . PRO A 1 403 ? 8.121 -10.835 2.428 1.00 60.19 403 PRO A CA 1
ATOM 3149 C C . PRO A 1 403 ? 8.584 -12.137 3.103 1.00 60.19 403 PRO A C 1
ATOM 3151 O O . PRO A 1 403 ? 9.741 -12.225 3.511 1.00 60.19 403 PRO A O 1
ATOM 3154 N N . PHE A 1 404 ? 7.711 -13.138 3.244 1.00 56.97 404 PHE A N 1
ATOM 3155 C CA . PHE A 1 404 ? 8.023 -14.389 3.941 1.00 56.97 404 PHE A CA 1
ATOM 3156 C C . PHE A 1 404 ? 8.181 -15.566 2.967 1.00 56.97 404 PHE A C 1
ATOM 3158 O O . PHE A 1 404 ? 7.534 -15.621 1.923 1.00 56.97 404 PHE A O 1
ATOM 3165 N N . ALA A 1 405 ? 9.049 -16.518 3.322 1.00 56.62 405 ALA A N 1
ATOM 3166 C CA . ALA A 1 405 ? 9.406 -17.671 2.484 1.00 56.62 405 ALA A CA 1
ATOM 3167 C C . ALA A 1 405 ? 8.375 -18.812 2.508 1.00 56.62 405 ALA A C 1
ATOM 3169 O O . ALA A 1 405 ? 8.505 -19.790 1.775 1.00 56.62 405 ALA A O 1
ATOM 3170 N N . THR A 1 406 ? 7.365 -18.722 3.365 1.00 56.00 406 THR A N 1
ATOM 3171 C CA . THR A 1 406 ? 6.336 -19.749 3.539 1.00 56.00 406 THR A CA 1
ATOM 3172 C C . THR A 1 406 ? 4.989 -19.095 3.749 1.00 56.00 406 THR A C 1
ATOM 3174 O O . THR A 1 406 ? 4.916 -18.104 4.473 1.00 56.00 406 THR A O 1
ATOM 3177 N N . ASP A 1 407 ? 3.939 -19.663 3.163 1.00 54.62 407 ASP A N 1
ATOM 3178 C CA . ASP A 1 407 ? 2.566 -19.228 3.418 1.00 54.62 407 ASP A CA 1
ATOM 3179 C C . ASP A 1 407 ? 1.911 -19.981 4.587 1.00 54.62 407 ASP A C 1
ATOM 3181 O O . ASP A 1 407 ? 2.486 -20.877 5.209 1.00 54.62 407 ASP A O 1
ATOM 3185 N N . MET A 1 408 ? 0.652 -19.634 4.863 1.00 43.53 408 MET A N 1
ATOM 3186 C CA . MET A 1 408 ? -0.170 -20.233 5.919 1.00 43.53 408 MET A CA 1
ATOM 3187 C C . MET A 1 408 ? -0.450 -21.729 5.773 1.00 43.53 408 MET A C 1
ATOM 3189 O O . MET A 1 408 ? -0.858 -22.367 6.739 1.00 43.53 408 MET A O 1
ATOM 3193 N N . ARG A 1 409 ? -0.261 -22.301 4.582 1.00 56.59 409 ARG A N 1
ATOM 3194 C CA . ARG A 1 409 ? -0.418 -23.740 4.331 1.00 56.59 409 ARG A CA 1
ATOM 3195 C C . ARG A 1 409 ? 0.918 -24.469 4.453 1.00 56.59 409 ARG A C 1
ATOM 3197 O O . ARG A 1 409 ? 1.028 -25.617 4.032 1.00 56.59 409 ARG A O 1
ATOM 3204 N N . ASN A 1 410 ? 1.926 -23.791 5.011 1.00 61.59 410 ASN A N 1
ATOM 3205 C CA . ASN A 1 410 ? 3.305 -24.248 5.095 1.00 61.59 410 ASN A CA 1
ATOM 3206 C C . ASN A 1 410 ? 3.895 -24.566 3.709 1.00 61.59 410 ASN A C 1
ATOM 3208 O O . ASN A 1 410 ? 4.846 -25.342 3.599 1.00 61.59 410 ASN A O 1
ATOM 3212 N N . ARG A 1 411 ? 3.331 -23.980 2.637 1.00 65.25 411 ARG A N 1
ATOM 3213 C CA . ARG A 1 411 ? 3.905 -24.094 1.298 1.00 65.25 411 ARG A CA 1
ATOM 3214 C C . ARG A 1 411 ? 5.106 -23.175 1.245 1.00 65.25 411 ARG A C 1
ATOM 3216 O O . ARG A 1 411 ? 5.012 -21.998 1.592 1.00 65.25 411 ARG A O 1
ATOM 3223 N N . THR A 1 412 ? 6.229 -23.705 0.787 1.00 71.50 412 THR A N 1
ATOM 3224 C CA . THR A 1 412 ? 7.394 -22.888 0.467 1.00 71.50 412 THR A CA 1
ATOM 3225 C C . THR A 1 412 ? 7.041 -21.977 -0.703 1.00 71.50 412 THR A C 1
ATOM 3227 O O . THR A 1 412 ? 6.729 -22.443 -1.798 1.00 71.50 412 THR A O 1
ATOM 3230 N N . LEU A 1 413 ? 7.065 -20.673 -0.456 1.00 62.81 413 LEU A N 1
ATOM 3231 C CA . LEU A 1 413 ? 6.865 -19.654 -1.469 1.00 62.81 413 LEU A CA 1
ATOM 3232 C C . LEU A 1 413 ? 8.201 -19.415 -2.162 1.00 62.81 413 LEU A C 1
ATOM 3234 O O . LEU A 1 413 ? 9.152 -18.921 -1.556 1.00 62.81 413 LEU A O 1
ATOM 3238 N N . GLN A 1 414 ? 8.278 -19.765 -3.441 1.00 58.78 414 GLN A N 1
ATOM 3239 C CA . GLN A 1 414 ? 9.426 -19.388 -4.253 1.00 58.78 414 GLN A CA 1
ATOM 3240 C C . GLN A 1 414 ? 9.327 -17.902 -4.605 1.00 58.78 414 GLN A C 1
ATOM 3242 O O . GLN A 1 414 ? 8.295 -17.425 -5.079 1.00 58.78 414 GLN A O 1
ATOM 3247 N N . LEU A 1 415 ? 10.413 -17.160 -4.385 1.00 50.78 415 LEU A N 1
ATOM 3248 C CA . LEU A 1 415 ? 10.577 -15.850 -5.009 1.00 50.78 415 LEU A CA 1
ATOM 3249 C C . LEU A 1 415 ? 10.614 -16.046 -6.529 1.00 50.78 415 LEU A C 1
ATOM 3251 O O . LEU A 1 415 ? 11.216 -16.999 -7.023 1.00 50.78 415 LEU A O 1
ATOM 3255 N N . SER A 1 416 ? 10.000 -15.130 -7.282 1.00 47.69 416 SER A N 1
ATOM 3256 C CA . SER A 1 416 ? 10.171 -15.109 -8.741 1.00 47.69 416 SER A CA 1
ATOM 3257 C C . SER A 1 416 ? 11.670 -15.043 -9.108 1.00 47.69 416 SER A C 1
ATOM 3259 O O . SER A 1 416 ? 12.460 -14.527 -8.313 1.00 47.69 416 SER A O 1
ATOM 3261 N N . PRO A 1 417 ? 12.100 -15.481 -10.308 1.00 39.75 417 PRO A N 1
ATOM 3262 C CA . PRO A 1 417 ? 13.500 -15.372 -10.745 1.00 39.75 417 PRO A CA 1
ATOM 3263 C C . PRO A 1 417 ? 14.077 -13.948 -10.629 1.00 39.75 417 PRO A C 1
ATOM 3265 O O . PRO A 1 417 ? 15.255 -13.762 -10.334 1.00 39.75 417 PRO A O 1
ATOM 3268 N N . LEU A 1 418 ? 13.228 -12.923 -10.780 1.00 39.59 418 LEU A N 1
ATOM 3269 C CA . LEU A 1 418 ? 13.583 -11.522 -10.538 1.00 39.59 418 LEU A CA 1
ATOM 3270 C C . LEU A 1 418 ? 13.651 -11.168 -9.042 1.00 39.59 418 LEU A C 1
ATOM 3272 O O . LEU A 1 418 ? 14.500 -10.376 -8.648 1.00 39.59 418 LEU A O 1
ATOM 3276 N N . GLY A 1 419 ? 12.808 -11.775 -8.203 1.00 41.47 419 GLY A N 1
ATOM 3277 C CA . GLY A 1 419 ? 12.932 -11.728 -6.744 1.00 41.47 419 GLY A CA 1
ATOM 3278 C C . GLY A 1 419 ? 14.244 -12.340 -6.237 1.00 41.47 419 GLY A C 1
ATOM 3279 O O . GLY A 1 419 ? 14.841 -11.772 -5.328 1.00 41.47 419 GLY A O 1
ATOM 3280 N N . MET A 1 420 ? 14.736 -13.415 -6.869 1.00 36.75 420 MET A N 1
ATOM 3281 C CA . MET A 1 420 ? 16.069 -13.997 -6.622 1.00 36.75 420 MET A CA 1
ATOM 3282 C C . MET A 1 420 ? 17.216 -13.071 -7.065 1.00 36.75 420 MET A C 1
ATOM 3284 O O . MET A 1 420 ? 18.155 -12.853 -6.313 1.00 36.75 420 MET A O 1
ATOM 3288 N N . LEU A 1 421 ? 17.126 -12.430 -8.234 1.00 36.69 421 LEU A N 1
ATOM 3289 C CA . LEU A 1 421 ? 18.157 -11.480 -8.693 1.00 36.69 421 LEU A CA 1
ATOM 3290 C C . LEU A 1 421 ? 18.214 -10.188 -7.861 1.00 36.69 421 LEU A C 1
ATOM 3292 O O . LEU A 1 421 ? 19.284 -9.629 -7.622 1.00 36.69 421 LEU A O 1
ATOM 3296 N N . VAL A 1 422 ? 17.063 -9.703 -7.393 1.00 38.72 422 VAL A N 1
ATOM 3297 C CA . VAL A 1 422 ? 16.974 -8.569 -6.460 1.00 38.72 422 VAL A CA 1
ATOM 3298 C C . VAL A 1 422 ? 17.515 -8.944 -5.068 1.00 38.72 422 VAL A C 1
ATOM 3300 O O . VAL A 1 422 ? 18.074 -8.077 -4.386 1.00 38.72 422 VAL A O 1
ATOM 3303 N N . TYR A 1 423 ? 17.392 -10.222 -4.687 1.00 37.38 423 TYR A N 1
ATOM 3304 C CA . TYR A 1 423 ? 17.945 -10.830 -3.474 1.00 37.38 423 TYR A CA 1
ATOM 3305 C C . TYR A 1 423 ? 19.481 -10.948 -3.533 1.00 37.38 423 TYR A C 1
ATOM 3307 O O . TYR A 1 423 ? 20.143 -10.457 -2.619 1.00 37.38 423 TYR A O 1
ATOM 3315 N N . ASP A 1 424 ? 20.051 -11.454 -4.634 1.00 31.11 424 ASP A N 1
ATOM 3316 C CA . ASP A 1 424 ? 21.507 -11.635 -4.810 1.00 31.11 424 ASP A CA 1
ATOM 3317 C C . ASP A 1 424 ? 22.294 -10.316 -4.885 1.00 31.11 424 ASP A C 1
ATOM 3319 O O . ASP A 1 424 ? 23.468 -10.251 -4.521 1.00 31.11 424 ASP A O 1
ATOM 3323 N N . LEU A 1 425 ? 21.653 -9.231 -5.332 1.00 35.41 425 LEU A N 1
ATOM 3324 C CA . LEU A 1 425 ? 22.300 -7.925 -5.511 1.00 35.41 425 LEU A CA 1
ATOM 3325 C C . LEU A 1 425 ? 22.063 -6.947 -4.349 1.00 35.41 425 LEU A C 1
ATOM 3327 O O . LEU A 1 425 ? 22.597 -5.836 -4.368 1.00 35.41 425 LEU A O 1
ATOM 3331 N N . GLY A 1 426 ? 21.246 -7.313 -3.354 1.00 34.28 426 GLY A N 1
ATOM 3332 C CA . GLY A 1 426 ? 20.929 -6.449 -2.211 1.00 34.28 426 GLY A CA 1
ATOM 3333 C C 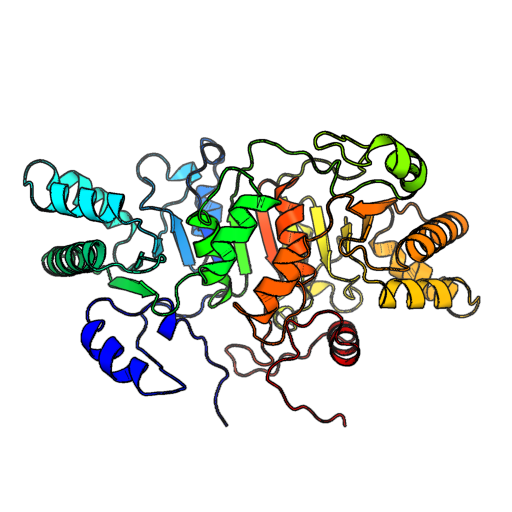. GLY A 1 426 ? 20.206 -5.144 -2.586 1.00 34.28 426 GLY A C 1
ATOM 3334 O O . GLY A 1 426 ? 20.361 -4.132 -1.908 1.00 34.28 426 GLY A O 1
ATOM 3335 N N . LEU A 1 427 ? 19.436 -5.116 -3.682 1.00 38.12 427 LEU A N 1
ATOM 3336 C CA . LEU A 1 427 ? 18.871 -3.871 -4.238 1.00 38.12 427 LEU A CA 1
ATOM 3337 C C . LEU A 1 427 ? 17.437 -3.550 -3.766 1.00 38.12 427 LEU A C 1
ATOM 3339 O O . LEU A 1 427 ? 17.022 -2.390 -3.838 1.00 38.12 427 LEU A O 1
ATOM 3343 N N . ASP A 1 428 ? 16.717 -4.520 -3.192 1.00 38.00 428 ASP A N 1
ATOM 3344 C CA . ASP A 1 428 ? 15.555 -4.287 -2.320 1.00 38.00 428 ASP A CA 1
ATOM 3345 C C . ASP A 1 428 ? 15.695 -5.139 -1.042 1.00 38.00 428 ASP A C 1
ATOM 3347 O O . ASP A 1 428 ? 15.386 -6.325 -0.996 1.00 38.00 428 ASP A O 1
ATOM 3351 N N . TYR A 1 429 ? 16.164 -4.495 0.029 1.00 35.38 429 TYR A N 1
ATOM 3352 C CA . TYR A 1 429 ? 16.502 -5.075 1.340 1.00 35.38 429 TYR A CA 1
ATOM 3353 C C . TYR A 1 429 ? 15.306 -5.602 2.168 1.00 35.38 429 TYR A C 1
ATOM 3355 O O . TYR A 1 429 ? 15.426 -5.782 3.377 1.00 35.38 429 TYR A O 1
ATOM 3363 N N . VAL A 1 430 ? 14.135 -5.835 1.570 1.00 33.75 430 VAL A N 1
ATOM 3364 C CA . VAL A 1 430 ? 12.985 -6.375 2.322 1.00 33.75 430 VAL A CA 1
ATOM 3365 C C . VAL A 1 430 ? 13.177 -7.861 2.653 1.00 33.75 430 VAL A C 1
ATOM 3367 O O . VAL A 1 430 ? 12.639 -8.326 3.649 1.00 33.75 430 VAL A O 1
ATOM 3370 N N . ALA A 1 431 ? 14.002 -8.585 1.890 1.00 29.84 431 ALA A N 1
ATOM 3371 C CA . ALA A 1 431 ? 14.189 -10.031 2.050 1.00 29.84 431 ALA A CA 1
ATOM 3372 C C . ALA A 1 431 ? 15.511 -10.456 2.729 1.00 29.84 431 ALA A C 1
ATOM 3374 O O . ALA A 1 431 ? 15.724 -11.639 2.966 1.00 29.84 431 ALA A O 1
ATOM 3375 N N . THR A 1 432 ? 16.427 -9.534 3.049 1.00 28.69 432 THR A N 1
ATOM 3376 C CA . THR A 1 432 ? 17.829 -9.893 3.365 1.00 28.69 432 THR A CA 1
ATOM 3377 C C . THR A 1 432 ? 18.146 -10.081 4.855 1.00 28.69 432 THR A C 1
ATOM 3379 O O . THR A 1 432 ? 19.312 -10.239 5.224 1.00 28.69 432 THR A O 1
ATOM 3382 N N . ALA A 1 433 ? 17.161 -10.050 5.760 1.00 25.66 433 ALA A N 1
ATOM 3383 C CA . ALA A 1 433 ? 17.482 -10.003 7.186 1.00 25.66 433 ALA A CA 1
ATOM 3384 C C . ALA A 1 433 ? 17.650 -11.358 7.894 1.00 25.66 433 ALA A C 1
ATOM 3386 O O . ALA A 1 433 ? 18.474 -11.389 8.813 1.00 25.66 433 ALA A O 1
ATOM 3387 N N . GLU A 1 434 ? 16.967 -12.444 7.501 1.00 26.59 434 GLU A N 1
ATOM 3388 C CA . GLU A 1 434 ? 16.881 -13.630 8.384 1.00 26.59 434 GLU A CA 1
ATOM 3389 C C . GLU A 1 434 ? 16.973 -15.032 7.749 1.00 26.59 434 GLU A C 1
ATOM 3391 O O . GLU A 1 434 ? 16.948 -16.002 8.502 1.00 26.59 434 GLU A O 1
ATOM 3396 N N . VAL A 1 435 ? 17.119 -15.208 6.432 1.00 29.59 435 VAL A N 1
ATOM 3397 C CA . VAL A 1 435 ? 16.987 -16.557 5.839 1.00 29.59 435 VAL A CA 1
ATOM 3398 C C . VAL A 1 435 ? 18.300 -17.020 5.210 1.00 29.59 435 VAL A C 1
ATOM 3400 O O . VAL A 1 435 ? 18.616 -16.695 4.073 1.00 29.59 435 VAL A O 1
ATOM 3403 N N . GLY A 1 436 ? 19.095 -17.763 5.983 1.00 25.44 436 GLY A N 1
ATOM 3404 C CA . GLY A 1 436 ? 20.275 -18.464 5.482 1.00 25.44 436 GLY A CA 1
ATOM 3405 C C . GLY A 1 436 ? 19.869 -19.538 4.476 1.00 25.44 436 GLY A C 1
ATOM 3406 O O . GLY A 1 436 ? 19.435 -20.618 4.871 1.00 25.44 436 GLY A O 1
ATOM 3407 N N . TRP A 1 437 ? 20.009 -19.239 3.187 1.00 29.19 437 TRP A N 1
ATOM 3408 C CA . TRP A 1 437 ? 19.828 -20.206 2.110 1.00 29.19 437 TRP A CA 1
ATOM 3409 C C . TRP A 1 437 ? 21.141 -20.372 1.345 1.00 29.19 437 TRP A C 1
ATOM 3411 O O . TRP A 1 437 ? 21.784 -19.381 1.000 1.00 29.19 437 TRP A O 1
ATOM 3421 N N . GLN A 1 438 ? 21.542 -21.624 1.123 1.00 20.78 438 GLN A N 1
ATOM 3422 C CA . GLN A 1 438 ? 22.643 -21.984 0.235 1.00 20.78 438 GLN A CA 1
ATOM 3423 C C . GLN A 1 438 ? 22.072 -22.455 -1.108 1.00 20.78 438 GLN A C 1
ATOM 3425 O O . GLN A 1 438 ? 21.111 -23.230 -1.096 1.00 20.78 438 GLN A O 1
ATOM 3430 N N . PRO A 1 439 ? 22.636 -22.005 -2.242 1.00 25.20 439 PRO A N 1
ATOM 3431 C CA . PRO A 1 439 ? 22.211 -22.447 -3.562 1.00 25.20 439 PRO A CA 1
ATOM 3432 C C . PRO A 1 439 ? 22.513 -23.936 -3.765 1.00 25.20 439 PRO A C 1
ATOM 3434 O O . PRO A 1 439 ? 23.549 -24.424 -3.313 1.00 25.20 439 PRO A O 1
ATOM 3437 N N . LYS A 1 440 ? 21.596 -24.645 -4.432 1.00 27.64 440 LYS A N 1
ATOM 3438 C CA . LYS A 1 440 ? 21.905 -25.917 -5.097 1.00 27.64 440 LYS A CA 1
ATOM 3439 C C . LYS A 1 440 ? 22.429 -25.643 -6.493 1.00 27.64 440 LYS A C 1
ATOM 3441 O O . LYS A 1 440 ? 21.841 -24.752 -7.147 1.00 27.64 440 LYS A O 1
#

InterPro domains:
  IPR001675 Glycosyl transferase family 29 [PF00777] (31-199)
  IPR001675 Glycosyl transferase family 29 [PF00777] (228-409)
  IPR038578 GT29-like superfamiliy [G3DSA:3.90.1480.20] (1-199)
  IPR038578 GT29-like superfamiliy [G3DSA:3.90.1480.20] (200-415)
  IPR050943 Glycosyltransferase 29 (Sialyltransferase) [PTHR11987] (207-414)

Sequence (440 aa):
MTIQHFNTSRNFVYFADMEENKSKCRRRKKCVTKTPVRHYRTCAIVGNGGILLNSSCGNEIDCHDYVIRINMAPVKNYEKDVGRKTNMTTVNWMLTRILLEKLSDNTTREEVVESLLSVNHGVISYVKKTIDQVKESLRLLDSSLARSSMNISVTYSLDNVPPILTGVLRTTLVPKLGIPTSGLIAYILGTTFCDVITLNMTIQHFDPSRNFVYSSDMEENKSKCKGKKKCVTRTPVRHYRTCAIVGSGGILLNSSCGNEIDCHDYVIRINMAPVKNYEKDVGRKTNLTTVNLWLTRNLLKRLSDNTTREEVVKSLSSVNHGVISFVKMLGGVKKSIRALDSSLTRSNMNISVTYSLDHVPPILKGMLRTALVPKLGTPSSGLIAYILGTTFCDVITLYGFYPFATDMRNRTLQLSPLGMLVYDLGLDYVATAEVGWQPK

Organism: Branchiostoma lanceolatum (NCBI:txid7740)

Secondary structure (DSSP, 8-state):
--------TTTSEEGGGHHHHHHHHTS-SS-----S---EEEEEEE---GGGTT--THHHHHTSSEEEEETT---TT-HHHH-S--SEEEE-HHHHHHHHHHHHSTTTHHHHHHHHHTTTTSEEEE-S---HHHHHHHHHHHHHHHTTT---EEEE-SS-S-HHHHHHIIIII-TT-SS--HHHHHHHHHTTTEEEEEEE---S---GGGTSEEGGGHHHHHHHTTT-S------S---EEEEEEE---GGGTT--THHHHHTSSEEEESTT---TT-HHHH-S--SEEE--HHHHHHHHHHHHSHHHHHHHHHHHGGGTTSEEEE-S--TTHHHHHHHHHHHHHHTT---EEEE-SSPPPHHHHHHHHHHT-TT--S--HHHHHHHHHTTTEEEEEEES----SB-TT--B-PPPHHHHHHHHTTSSTTS-SS------

pLDDT: mean 72.28, std 18.33, range [20.78, 95.69]

Foldseek 3Di:
DDDPDLQCQQQWAFLVCVVVQVVVVVPDPDGGGDHPAAFFAFEEEDEQDPVLVVQQCQVVNVVGPAYEYEALHDCPPSNSRNHQAHQEYEHDQVSLVVLLVQCVDPVNVVVSVVSCVSHFNHEYEHQADDDPSSSVSLVSVQVSCVVDPGRYTYTYHNQHQFQLVQCCCCVAQPVPRNGDGRSVSVVVSNLSRYQKYKYQDDDPAQALQQAWAFLVCVVVCVVVVVPDPDDGHDHPAAFFAFEEEEEQALVLQVVQCLVVNVPGPAYEYEQLHACPPSNSRNHLAHQEYEHDPVSLVVLLVQCPDPVNNVVSLVSCVSHFNHEYEHRADDPPVSVSLVSSVVSCVVVVGRYTYTYHNRHPDQSQQVSVCPRVAVPRRHAFSSVSVVSSCNSRYSMYMYHNSRQDQADPVRDGRDGGPVRVVCQVVVVGVSNPHDDDDDDD